Protein AF-A0A1X7TPP7-F1 (afdb_monomer_lite)

Foldseek 3Di:
DPDWDAPVLWAFPDDDDPPADQAAPQPNTGAAQWWAKPPPGDIHHPVRVVVCVVVQFADPPPRHSDIDIHGPPPSVVSQQFTKTFASCVVVPGRDIGGPVCNCQQLVQVDLDGHQQQRWDAAPPPVQRDIDRSVCNVVCQCPPPQFRWDAAPFPRDIGGNVCRDDNHPQVPNPQRDFAAQLLVVLPDGDTDGNVCNVVVCPDCVSVVSVVVVVVVVVVLVVVVVVVVVVVVVVVVVVPPPPDDDDDDDDDDDDDDEYDDFFWFKDPPGDTDGPVVVVVCVVVQFADPPPRHNDIDIDHPPPVVVVQQFDWDFAPCVVVPGGDIGGNVCNCQQLVPADLDGNQQQRWYAAPDPVQRDTDRSVCNVVCQPPPGQFRWDAQPQPRDIGGNVCNVPPVLVVPQRRFDAQPLRDPDRGARNVCNVVCLVVPQQNQQDAPCVLLVDPGRDRNVCNVVVCPDPVSVVSVSVNVVVVVVVSVVVVVVVVVVVVVVVVVVCVQVVQAPPDPAAEDDDDEDEPDPWHWYAPDRLGWTKTKYWYCDDPVPPAFIKIKMKTDDDPRVVVVHFRDQDWDDDPNDTHGDDDGDPDDFDFDDDPPPPDLVPPPPDDDDDDDPDDDPDDDDDDDGMTIDMDGD

Sequence (627 aa):
MAQQFSKEELSFVEDLPQHVEIECPVCLNILTDPHLVSCCGHNFCGSCIERVKASNGSCPMCKEKEYQAIPDKKCSRIINGLEVYCSNKEKGCEWKGELKNMSTHLNKEKREGECQYEEVKCRYEKCQKGKQRRYLKYHEYRECPHHLVLCQYCSSKGTFLSITKDHHLNNECPLEPIDCVFSWAGCNDKPLRKDVHVHTADTKHMTLLAVAYGRLKKENEQMKEEMTKEVDKLTKEISELKSRPYHEYPLLPVDVDEEDPHLVSCCGHNFCGSCIERVKASNGSCPMCKEKEYQAIPDKKCSRIINGLEVYCSNKEKGCEWKGDLKNMSTHLNKEKREGECQYEEVKCRYEKCQKGKQRRYLKYHEYRECPHRLVLCPYCSSKGTFLSITKDHYEECRQYPVTCPNKCVSTYIPRCSLTAHINECPLEPVDCVLSWAGCNDKPLRKDVHVHTADTKHMTLLAVACGQLKKENEQMKEEVKKLKKEDACFNYRVHSVLADDSYPLLPVDVTEGRPAVHFYTSACGQHMSATLMGGNPLYDMDEVLLLAFHEGKFDKFKPKLPKIFAKYGDKDTLLLLDTEATYEQLPTDISNAVALLSRIHPQTKWLPRLLQPCYTGKTSSYAYRTL

Radius of gyration: 55.2 Å; chains: 1; bounding box: 142×92×138 Å

InterPro domains:
  IPR001293 Zinc finger, TRAF-type [PF02176] (139-196)
  IPR001293 Zinc finger, TRAF-type [PF02176] (394-449)
  IPR001293 Zinc finger, TRAF-type [PS50145] (104-157)
  IPR001293 Zinc finger, TRAF-type [PS50145] (331-384)
  IPR001293 Zinc finger, TRAF-type [PS50145] (394-440)
  IPR001841 Zinc finger, RING-type [PF13923] (23-62)
  IPR001841 Zinc finger, RING-type [PS50089] (24-63)
  IPR001841 Zinc finger, RING-type [PS50089] (267-290)
  IPR001841 Zinc finger, RING-type [SM00184] (24-62)
  IPR001841 Zinc finger, RING-type [SM00184] (263-289)
  IPR013083 Zinc finger, RING/FYVE/PHD-type [G3DSA:3.30.40.10] (1-127)
  IPR013083 Zinc finger, RING/FYVE/PHD-type [G3DSA:3.30.40.10] (141-207)
  IPR013083 Zinc finger, RING/FYVE/PHD-type [G3DSA:3.30.40.10] (255-341)
  IPR013083 Zinc finger, RING/FYVE/PHD-type [G3DSA:3.30.40.10] (342-393)
  IPR013083 Zinc finger, RING/FYVE/PHD-type [G3DSA:3.30.40.10] (394-461)
  IPR017907 Zinc finger, RING-type, conserved site [PS00518] (40-49)
  IPR017907 Zinc finger, RING-type, conserved site [PS00518] (267-276)
  IPR027370 Zinc finger, RING-type, eukaryotic [PF13445] (260-287)

Structure (mmCIF, N/CA/C/O backbone):
data_AF-A0A1X7TPP7-F1
#
_entry.id   AF-A0A1X7TPP7-F1
#
loop_
_atom_site.group_PDB
_atom_site.id
_atom_site.type_symbol
_atom_site.label_atom_id
_atom_site.label_alt_id
_atom_site.label_comp_id
_atom_site.label_asym_id
_atom_site.label_entity_id
_atom_site.label_seq_id
_atom_site.pdbx_PDB_ins_code
_atom_site.Cartn_x
_atom_site.Cartn_y
_atom_site.Cartn_z
_atom_site.occupancy
_atom_site.B_iso_or_equiv
_atom_site.auth_seq_id
_atom_site.auth_comp_id
_atom_site.auth_asym_id
_atom_site.auth_atom_id
_atom_site.pdbx_PDB_model_num
ATOM 1 N N . MET A 1 1 ? -38.980 26.552 8.983 1.00 38.72 1 MET A N 1
ATOM 2 C CA . MET A 1 1 ? -39.229 27.094 10.351 1.00 38.72 1 MET A CA 1
ATOM 3 C C . MET A 1 1 ? -38.801 28.558 10.367 1.00 38.72 1 MET A C 1
ATOM 5 O O . MET A 1 1 ? -38.092 28.945 9.448 1.00 38.72 1 MET A O 1
ATOM 9 N N . ALA A 1 2 ? -39.207 29.379 11.342 1.00 53.19 2 ALA A N 1
ATOM 10 C CA . ALA A 1 2 ? -38.626 30.722 11.467 1.00 53.19 2 ALA A CA 1
ATOM 11 C C . ALA A 1 2 ? -37.121 30.594 11.769 1.00 53.19 2 ALA A C 1
ATOM 13 O O . ALA A 1 2 ? -36.743 29.830 12.658 1.00 53.19 2 ALA A O 1
ATOM 14 N N . GLN A 1 3 ? -36.275 31.282 11.000 1.00 64.19 3 GLN A N 1
ATOM 15 C CA . GLN A 1 3 ? -34.827 31.245 11.200 1.00 64.19 3 GLN A CA 1
ATOM 16 C C . GLN A 1 3 ? -34.490 32.036 12.468 1.00 64.19 3 GLN A C 1
ATOM 18 O O . GLN A 1 3 ? -34.676 33.249 12.504 1.00 64.19 3 GLN A O 1
ATOM 23 N N . GLN A 1 4 ? -34.014 31.338 13.498 1.00 73.25 4 GLN A N 1
ATOM 24 C CA . GLN A 1 4 ? -33.413 31.982 14.662 1.00 73.25 4 GLN A CA 1
ATOM 25 C C . GLN A 1 4 ? -31.993 32.438 14.314 1.00 73.25 4 GLN A C 1
ATOM 27 O O . GLN A 1 4 ? -31.320 31.804 13.500 1.00 73.25 4 GLN A O 1
ATOM 32 N N . PHE A 1 5 ? -31.572 33.528 14.946 1.00 81.44 5 PHE A N 1
ATOM 33 C CA . PHE A 1 5 ? -30.224 34.079 14.883 1.00 81.44 5 PHE A CA 1
ATOM 34 C C . PHE A 1 5 ? -29.751 34.313 16.318 1.00 81.44 5 PHE A C 1
ATOM 36 O O . PHE A 1 5 ? -30.560 34.731 17.160 1.00 81.44 5 PHE A O 1
ATOM 43 N N . SER A 1 6 ? -28.471 34.087 16.597 1.00 82.56 6 SER A N 1
ATOM 44 C CA . SER A 1 6 ? -27.850 34.651 17.798 1.00 82.56 6 SER A CA 1
ATOM 45 C C . SER A 1 6 ? -27.642 36.163 17.619 1.00 82.56 6 SER A C 1
ATOM 47 O O . SER A 1 6 ? -27.804 36.711 16.523 1.00 82.56 6 SER A O 1
ATOM 49 N N . LYS A 1 7 ? -27.307 36.873 18.698 1.00 79.62 7 LYS A N 1
ATOM 50 C CA . LYS A 1 7 ? -27.003 38.311 18.630 1.00 79.62 7 LYS A CA 1
ATOM 51 C C . LYS A 1 7 ? -25.656 38.576 17.954 1.00 79.62 7 LYS A C 1
ATOM 53 O O . LYS A 1 7 ? -25.505 39.566 17.249 1.00 79.62 7 LYS A O 1
ATOM 58 N N . GLU A 1 8 ? -24.711 37.664 18.139 1.00 78.69 8 GLU A N 1
ATOM 59 C CA . GLU A 1 8 ? -23.357 37.678 17.580 1.00 78.69 8 GLU A CA 1
ATOM 60 C C . GLU A 1 8 ? -23.359 37.400 16.066 1.00 78.69 8 GLU A C 1
ATOM 62 O O . GLU A 1 8 ? -22.492 37.890 15.348 1.00 78.69 8 GLU A O 1
ATOM 67 N N . GLU A 1 9 ? -24.354 36.659 15.560 1.00 79.31 9 GLU A N 1
ATOM 68 C CA . GLU A 1 9 ? -24.566 36.433 14.121 1.00 79.31 9 GLU A CA 1
ATOM 69 C C . GLU A 1 9 ? -25.106 37.670 13.369 1.00 79.31 9 GLU A C 1
ATOM 71 O O . GLU A 1 9 ? -25.163 37.662 12.134 1.00 79.31 9 GLU A O 1
ATOM 76 N N . LEU A 1 10 ? -25.522 38.727 14.081 1.00 84.12 10 LEU A N 1
ATOM 77 C CA . LEU A 1 10 ? -26.160 39.916 13.510 1.00 84.12 10 LEU A CA 1
ATOM 78 C C . LEU A 1 10 ? -25.292 41.171 13.668 1.00 84.12 10 LEU A C 1
ATOM 80 O O . LEU A 1 10 ? -25.113 41.712 14.755 1.00 84.12 10 LEU A O 1
ATOM 84 N N . SER A 1 11 ? -24.838 41.719 12.539 1.00 87.62 11 SER A N 1
ATOM 85 C CA . SER A 1 11 ? -24.305 43.083 12.487 1.00 87.62 11 SER A CA 1
ATOM 86 C C . SER A 1 11 ? -25.477 44.057 12.352 1.00 87.62 11 SER A C 1
ATOM 88 O O . SER A 1 11 ? -26.053 44.184 11.272 1.00 87.62 11 SER A O 1
ATOM 90 N N . PHE A 1 12 ? -25.841 44.737 13.438 1.00 88.81 12 PHE A N 1
ATOM 91 C CA . PHE A 1 12 ? -26.837 45.815 13.425 1.00 88.81 12 PHE A CA 1
ATOM 92 C C . PHE A 1 12 ? -26.315 47.052 12.670 1.00 88.81 12 PHE A C 1
ATOM 94 O O . PHE A 1 12 ? -25.103 47.228 12.511 1.00 88.81 12 PHE A O 1
ATOM 101 N N . VAL A 1 13 ? -27.231 47.874 12.150 1.00 88.75 13 VAL A N 1
ATOM 102 C CA . VAL A 1 13 ? -26.908 49.128 11.437 1.00 88.75 13 VAL A CA 1
ATOM 103 C C . VAL A 1 13 ? -26.810 50.320 12.393 1.00 88.75 13 VAL A C 1
ATOM 105 O O . VAL A 1 13 ? -25.987 51.205 12.176 1.00 88.75 13 VAL A O 1
ATOM 108 N N . GLU A 1 14 ? -27.606 50.308 13.461 1.00 84.38 14 GLU A N 1
ATOM 109 C CA . GLU A 1 14 ? -27.627 51.307 14.534 1.00 84.38 14 GLU A CA 1
ATOM 110 C C . GLU A 1 14 ? -27.453 50.613 15.896 1.00 84.38 14 GLU A C 1
ATOM 112 O O . GLU A 1 14 ? -27.690 49.406 16.020 1.00 84.38 14 GLU A O 1
ATOM 117 N N . ASP A 1 15 ? -27.048 51.366 16.923 1.00 79.94 15 ASP A N 1
ATOM 118 C CA . ASP A 1 15 ? -26.917 50.844 18.286 1.00 79.94 15 ASP A CA 1
ATOM 119 C C . ASP A 1 15 ? -28.273 50.412 18.868 1.00 79.94 15 ASP A C 1
ATOM 121 O O . ASP A 1 15 ? -29.301 51.072 18.702 1.00 79.94 15 ASP A O 1
ATOM 125 N N . LEU A 1 16 ? -28.273 49.295 19.599 1.00 80.44 16 LEU A N 1
ATOM 126 C CA . LEU A 1 16 ? -29.490 48.746 20.194 1.00 80.44 16 LEU A CA 1
ATOM 127 C C . LEU A 1 16 ? -30.052 49.668 21.297 1.00 80.44 16 LEU A C 1
ATOM 129 O O . LEU A 1 16 ? -29.291 50.125 22.157 1.00 80.44 16 LEU A O 1
ATOM 133 N N . PRO A 1 17 ? -31.382 49.894 21.357 1.00 75.19 17 PRO A N 1
ATOM 134 C CA . PRO A 1 17 ? -31.992 50.692 22.417 1.00 75.19 17 PRO A CA 1
ATOM 135 C C . PRO A 1 17 ? -31.681 50.132 23.813 1.00 75.19 17 PRO A C 1
ATOM 137 O O . PRO A 1 17 ? -32.052 49.003 24.131 1.00 75.19 17 PRO A O 1
ATOM 140 N N . GLN A 1 18 ? -31.073 50.954 24.676 1.00 67.88 18 GLN A N 1
ATOM 141 C CA . GLN A 1 18 ? -30.514 50.574 25.991 1.00 67.88 18 GLN A CA 1
ATOM 142 C C . GLN A 1 18 ? -31.516 49.982 27.009 1.00 67.88 18 GLN A C 1
ATOM 144 O O . GLN A 1 18 ? -31.134 49.636 28.127 1.00 67.88 18 GLN A O 1
ATOM 149 N N . HIS A 1 19 ? -32.803 49.901 26.665 1.00 69.00 19 HIS A N 1
ATOM 150 C CA . HIS A 1 19 ? -33.898 49.456 27.533 1.00 69.00 19 HIS A CA 1
ATOM 151 C C . HIS A 1 19 ? -34.795 48.394 26.864 1.00 69.00 19 HIS A C 1
ATOM 153 O O . HIS A 1 19 ? -35.951 48.231 27.256 1.00 69.00 19 HIS A O 1
ATOM 159 N N . VAL A 1 20 ? -34.305 47.702 25.827 1.00 74.50 20 VAL A N 1
ATOM 160 C CA . VAL A 1 20 ? -35.042 46.625 25.143 1.00 74.50 20 VAL A CA 1
ATOM 161 C C . VAL A 1 20 ? -34.240 45.326 25.192 1.00 74.50 20 VAL A C 1
ATOM 163 O O . VAL A 1 20 ? -33.251 45.160 24.483 1.00 74.50 20 VAL A O 1
ATOM 166 N N . GLU A 1 21 ? -34.710 44.375 25.996 1.00 82.00 21 GLU A N 1
ATOM 167 C CA . GLU A 1 21 ? -34.243 42.988 25.952 1.00 82.00 21 GLU A CA 1
ATOM 168 C C . GLU A 1 21 ? -34.712 42.339 24.639 1.00 82.00 21 GLU A C 1
ATOM 170 O O . GLU A 1 21 ? -35.914 42.198 24.401 1.00 82.00 21 GLU A O 1
ATOM 175 N N . ILE A 1 22 ? -33.762 41.977 23.768 1.00 88.75 22 ILE A N 1
ATOM 176 C CA . ILE A 1 22 ? -34.034 41.319 22.475 1.00 88.75 22 ILE A CA 1
ATOM 177 C C . ILE A 1 22 ? -33.665 39.830 22.450 1.00 88.75 22 ILE A C 1
ATOM 179 O O . ILE A 1 22 ? -33.988 39.140 21.488 1.00 88.75 22 ILE A O 1
ATOM 183 N N . GLU A 1 23 ? -32.994 39.334 23.488 1.00 90.75 23 GLU A N 1
ATOM 184 C CA . GLU A 1 23 ? -32.530 37.950 23.632 1.00 90.75 23 GLU A CA 1
ATOM 185 C C . GLU A 1 23 ? -33.532 37.122 24.447 1.00 90.75 23 GLU A C 1
ATOM 187 O O . GLU A 1 23 ? -34.180 37.629 25.360 1.00 90.75 23 GLU A O 1
ATOM 192 N N . CYS A 1 24 ? -33.661 35.831 24.142 1.00 93.06 24 CYS A N 1
ATOM 193 C CA . CYS A 1 24 ? -34.503 34.913 24.906 1.00 93.06 24 CYS A C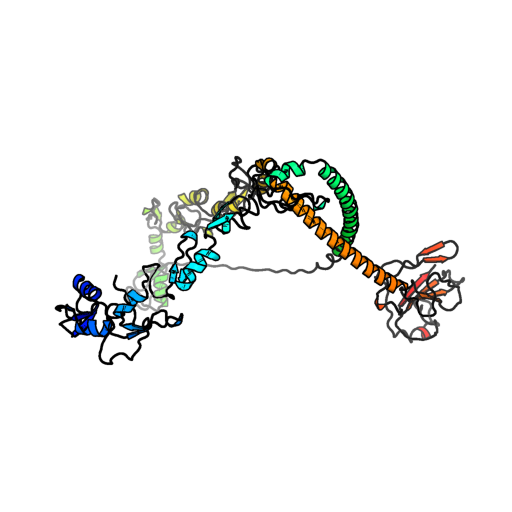A 1
ATOM 194 C C . CYS A 1 24 ? -33.700 34.221 26.024 1.00 93.06 24 CYS A C 1
ATOM 196 O O . CYS A 1 24 ? -32.835 33.404 25.695 1.00 93.06 24 CYS A O 1
ATOM 198 N N . PRO A 1 25 ? -34.038 34.381 27.321 1.00 91.75 25 PRO A N 1
ATOM 199 C CA . PRO A 1 25 ? -33.304 33.736 28.421 1.00 91.75 25 PRO A CA 1
ATOM 200 C C . PRO A 1 25 ? -33.307 32.192 28.420 1.00 91.75 25 PRO A C 1
ATOM 202 O O . PRO A 1 25 ? -32.631 31.579 29.238 1.00 91.75 25 PRO A O 1
ATOM 205 N N . VAL A 1 26 ? -34.080 31.546 27.534 1.00 91.88 26 VAL A N 1
ATOM 206 C CA . VAL A 1 26 ? -34.185 30.075 27.423 1.00 91.88 26 VAL A CA 1
ATOM 207 C C . VAL A 1 26 ? -33.374 29.495 26.260 1.00 91.88 26 VAL A C 1
ATOM 209 O O . VAL A 1 26 ? -32.922 28.357 26.353 1.00 91.88 26 VAL A O 1
ATOM 212 N N . CYS A 1 27 ? -33.192 30.234 25.160 1.00 92.44 27 CYS A N 1
ATOM 213 C CA . CYS A 1 27 ? -32.453 29.743 23.986 1.00 92.44 27 CYS A CA 1
ATOM 214 C C . CYS A 1 27 ? -31.295 30.645 23.540 1.00 92.44 27 CYS A C 1
ATOM 216 O O . CYS A 1 27 ? -30.639 30.305 22.564 1.00 92.44 27 CYS A O 1
ATOM 218 N N . LEU A 1 28 ? -31.074 31.781 24.212 1.00 90.12 28 LEU A N 1
ATOM 219 C CA . LEU A 1 28 ? -30.015 32.782 23.984 1.00 90.12 28 LEU A CA 1
ATOM 220 C C . LEU A 1 28 ? -29.980 33.427 22.578 1.00 90.12 28 LEU A C 1
ATOM 222 O O . LEU A 1 28 ? -29.209 34.343 22.324 1.00 90.12 28 LEU A O 1
ATOM 226 N N . ASN A 1 29 ? -30.879 33.010 21.689 1.00 90.75 29 ASN A N 1
ATOM 227 C CA . ASN A 1 29 ? -31.137 33.625 20.390 1.00 90.75 29 ASN A CA 1
ATOM 228 C C . ASN A 1 29 ? -32.053 34.852 20.510 1.00 90.75 29 ASN A C 1
ATOM 230 O O . ASN A 1 29 ? -32.776 35.017 21.501 1.00 90.75 29 ASN A O 1
ATOM 234 N N . ILE A 1 30 ? -32.092 35.663 19.450 1.00 90.50 30 ILE A N 1
ATOM 235 C CA . ILE A 1 30 ? -33.033 36.780 19.317 1.00 90.50 30 ILE A CA 1
ATOM 236 C C . ILE A 1 30 ? -34.487 36.283 19.398 1.00 90.50 30 ILE A C 1
ATOM 238 O O . ILE A 1 30 ? -34.866 35.280 18.778 1.00 90.50 30 ILE A O 1
ATOM 242 N N . LEU A 1 31 ? -35.305 37.002 20.172 1.00 91.69 31 LEU A N 1
ATOM 243 C CA . LEU A 1 31 ? -36.693 36.667 20.482 1.00 91.69 31 LEU A CA 1
ATOM 244 C C . LEU A 1 31 ? -37.539 36.496 19.213 1.00 91.69 31 LEU A C 1
ATOM 246 O O . LEU A 1 31 ? -37.960 37.453 18.564 1.00 91.69 31 LEU A O 1
ATOM 250 N N . THR A 1 32 ? -37.830 35.240 18.894 1.00 90.12 32 THR A N 1
ATOM 251 C CA . THR A 1 32 ? -38.694 34.842 17.784 1.00 90.12 32 THR A CA 1
ATOM 252 C C . THR A 1 32 ? -40.105 34.611 18.313 1.00 90.12 32 THR A C 1
ATOM 254 O O . THR A 1 32 ? -40.318 33.703 19.116 1.00 90.12 32 THR A O 1
ATOM 257 N N . ASP A 1 33 ? -41.051 35.436 17.860 1.00 90.94 33 ASP A N 1
ATOM 258 C CA . ASP A 1 33 ? -42.420 35.524 18.391 1.00 90.94 33 ASP A CA 1
ATOM 259 C C . ASP A 1 33 ? -42.455 35.747 19.925 1.00 90.94 33 ASP A C 1
ATOM 261 O O . ASP A 1 33 ? -42.812 34.840 20.687 1.00 90.94 33 ASP A O 1
ATOM 265 N N . PRO A 1 34 ? -42.002 36.925 20.406 1.00 93.50 34 PRO A N 1
ATOM 266 C CA . PRO A 1 34 ? -41.876 37.213 21.833 1.00 93.50 34 PRO A CA 1
ATOM 267 C C . PRO A 1 34 ? -43.206 37.120 22.583 1.00 93.50 34 PRO A C 1
ATOM 269 O O . PRO A 1 34 ? -44.240 37.614 22.135 1.00 93.50 34 PRO A O 1
ATOM 272 N N . HIS A 1 35 ? -43.149 36.507 23.758 1.00 95.12 35 HIS A N 1
ATOM 273 C CA . HIS A 1 35 ? -44.244 36.321 24.694 1.00 95.12 35 HIS A CA 1
ATOM 274 C C . HIS A 1 35 ? -43.841 36.835 26.078 1.00 95.12 35 HIS A C 1
ATOM 276 O O . HIS A 1 35 ? -42.895 36.327 26.688 1.00 95.12 35 HIS A O 1
ATOM 282 N N . LEU A 1 36 ? -44.610 37.796 26.585 1.00 94.31 36 LEU A N 1
ATOM 283 C CA . LEU A 1 36 ? -44.452 38.415 27.896 1.00 94.31 36 LEU A CA 1
ATOM 284 C C . LEU A 1 36 ? -45.090 37.532 28.976 1.00 94.31 36 LEU A C 1
ATOM 286 O O . LEU A 1 36 ? -46.250 37.129 28.831 1.00 94.31 36 LEU A O 1
ATOM 290 N N . VAL A 1 37 ? -44.381 37.251 30.074 1.00 94.19 37 VAL A N 1
ATOM 291 C CA . VAL A 1 37 ? -44.958 36.506 31.213 1.00 94.19 37 VAL A CA 1
ATOM 292 C C . VAL A 1 37 ? -45.577 37.424 32.267 1.00 94.19 37 VAL A C 1
ATOM 294 O O . VAL A 1 37 ? -44.959 38.391 32.715 1.00 94.19 37 VAL A O 1
ATOM 297 N N . SER A 1 38 ? -46.791 37.097 32.718 1.00 93.25 38 SER A N 1
ATOM 298 C CA . SER A 1 38 ? -47.572 37.959 33.624 1.00 93.25 38 SER A CA 1
ATOM 299 C C . SER A 1 38 ? -46.989 38.102 35.035 1.00 93.25 38 SER A C 1
ATOM 301 O O . SER A 1 38 ? -47.340 39.037 35.742 1.00 93.25 38 SER A O 1
ATOM 303 N N . CYS A 1 39 ? -46.126 37.175 35.460 1.00 93.19 39 CYS A N 1
ATOM 304 C CA . CYS A 1 39 ? -45.572 37.120 36.814 1.00 93.19 39 CYS A CA 1
ATOM 305 C C . CYS A 1 39 ? -44.361 38.041 37.039 1.00 93.19 39 CYS A C 1
ATOM 307 O O . CYS A 1 39 ? -44.093 38.425 38.172 1.00 93.19 39 CYS A O 1
ATOM 309 N N . CYS A 1 40 ? -43.593 38.360 35.990 1.00 91.88 40 CYS A N 1
ATOM 310 C CA . CYS A 1 40 ? -42.367 39.160 36.119 1.00 91.88 40 CYS A CA 1
ATOM 311 C C . CYS A 1 40 ? -42.027 40.032 34.900 1.00 91.88 40 CYS A C 1
ATOM 313 O O . CYS A 1 40 ? -40.947 40.611 34.871 1.00 91.88 40 CYS A O 1
ATOM 315 N N . GLY A 1 41 ? -42.892 40.121 33.883 1.00 89.44 41 GLY A N 1
ATOM 316 C CA . GLY A 1 41 ? -42.723 41.065 32.770 1.00 89.44 41 GLY A CA 1
ATOM 317 C C . GLY A 1 41 ? -41.521 40.817 31.849 1.00 89.44 41 GLY A C 1
ATOM 318 O O . GLY A 1 41 ? -41.138 41.721 31.118 1.00 89.44 41 GLY A O 1
ATOM 319 N N . HIS A 1 42 ? -40.929 39.621 31.871 1.00 93.12 42 HIS A N 1
ATOM 320 C CA . HIS A 1 42 ? -39.843 39.243 30.958 1.00 93.12 42 HIS A CA 1
ATOM 321 C C . HIS A 1 42 ? -40.402 38.615 29.671 1.00 93.12 42 HIS A C 1
ATOM 323 O O . HIS A 1 42 ? -41.488 38.022 29.685 1.00 93.12 42 HIS A O 1
ATOM 329 N N . ASN A 1 43 ? -39.658 38.725 28.568 1.00 94.06 43 ASN A N 1
ATOM 330 C CA . ASN A 1 43 ? -40.031 38.175 27.263 1.00 94.06 43 ASN A CA 1
ATOM 331 C C . ASN A 1 43 ? -39.269 36.875 26.932 1.00 94.06 43 ASN A C 1
ATOM 333 O O . ASN A 1 43 ? -38.104 36.703 27.280 1.00 94.06 43 ASN A O 1
ATOM 337 N N . PHE A 1 44 ? -39.930 35.968 26.211 1.00 94.94 44 PHE A N 1
ATOM 338 C CA . PHE A 1 44 ? -39.363 34.705 25.716 1.00 94.94 44 PHE A CA 1
ATOM 339 C C . PHE A 1 44 ? -39.875 34.396 24.306 1.00 94.94 44 PHE A C 1
ATOM 341 O O . PHE A 1 44 ? -40.977 34.806 23.962 1.00 94.94 44 PHE A O 1
ATOM 348 N N . CYS A 1 45 ? -39.155 33.606 23.505 1.00 95.06 45 CYS A N 1
ATOM 349 C CA . CYS A 1 45 ? -39.723 33.040 22.274 1.00 95.06 45 CYS A CA 1
ATOM 350 C C . CYS A 1 45 ? -40.958 32.182 22.609 1.00 95.06 45 CYS A C 1
ATOM 352 O O . CYS A 1 45 ? -40.880 31.366 23.536 1.00 95.06 45 CYS A O 1
ATOM 354 N N . GLY A 1 46 ? -42.044 32.281 21.832 1.00 93.06 46 GLY A N 1
ATOM 355 C CA . GLY A 1 46 ? -43.269 31.488 22.037 1.00 93.06 46 GLY A CA 1
ATOM 356 C C . GLY A 1 46 ? -42.978 29.992 22.209 1.00 93.06 46 GLY A C 1
ATOM 357 O O . GLY A 1 46 ? -43.185 29.430 23.283 1.00 93.06 46 GLY A O 1
ATOM 358 N N . SER A 1 47 ? -42.293 29.392 21.232 1.00 94.00 47 SER A N 1
ATOM 359 C CA . SER A 1 47 ? -41.886 27.972 21.228 1.00 94.00 47 SER A CA 1
ATOM 360 C C . SER A 1 47 ? -40.850 27.562 22.297 1.00 94.00 47 SER A C 1
ATOM 362 O O . SER A 1 47 ? -40.471 26.384 22.395 1.00 94.00 47 SER A O 1
ATOM 364 N N . CYS A 1 48 ? -40.362 28.518 23.095 1.00 94.88 48 CYS A N 1
ATOM 365 C CA . CYS A 1 48 ? -39.584 28.265 24.307 1.00 94.88 48 CYS A CA 1
ATOM 366 C C . CYS A 1 48 ? -40.484 28.288 25.547 1.00 94.88 48 CYS A C 1
ATOM 368 O O . CYS A 1 48 ? -40.463 27.330 26.319 1.00 94.88 48 CYS A O 1
ATOM 370 N N . ILE A 1 49 ? -41.312 29.322 25.731 1.00 93.88 49 ILE A N 1
ATOM 371 C CA . ILE A 1 49 ? -42.160 29.435 26.929 1.00 93.88 49 ILE A CA 1
ATOM 372 C C . ILE A 1 49 ? -43.349 28.463 26.913 1.00 93.88 49 ILE A C 1
ATOM 374 O O . ILE A 1 49 ? -43.704 27.928 27.963 1.00 93.88 49 ILE A O 1
ATOM 378 N N . GLU A 1 50 ? -43.896 28.143 25.737 1.00 93.00 50 GLU A N 1
ATOM 379 C CA . GLU A 1 50 ? -44.857 27.046 25.542 1.00 93.00 50 GLU A CA 1
ATOM 380 C C . GLU A 1 50 ? -44.268 25.701 25.980 1.00 93.00 50 GLU A C 1
ATOM 382 O O . GLU A 1 50 ? -44.940 24.915 26.641 1.00 93.00 50 GLU A O 1
ATOM 387 N N . ARG A 1 51 ? -42.990 25.453 25.667 1.00 93.88 51 ARG A N 1
ATOM 388 C CA . ARG A 1 51 ? -42.284 24.214 26.025 1.00 93.88 51 ARG A CA 1
ATOM 389 C C . ARG A 1 51 ? -42.067 24.100 27.531 1.00 93.88 51 ARG A C 1
ATOM 391 O O . ARG A 1 51 ? -42.302 23.035 28.093 1.00 93.88 51 ARG A O 1
ATOM 398 N N . VAL A 1 52 ? -41.680 25.200 28.184 1.00 92.69 52 VAL A N 1
ATOM 399 C CA . VAL A 1 52 ? -41.585 25.264 29.653 1.00 92.69 52 VAL A CA 1
ATOM 400 C C . VAL A 1 52 ? -42.955 24.964 30.272 1.00 92.69 52 VAL A C 1
ATOM 402 O O . VAL A 1 52 ? -43.056 24.062 31.103 1.00 92.69 52 VAL A O 1
ATOM 405 N N . LYS A 1 53 ? -44.028 25.606 29.789 1.00 89.19 53 LYS A N 1
ATOM 406 C CA . LYS A 1 53 ? -45.399 25.345 30.258 1.00 89.19 53 LYS A CA 1
ATOM 407 C C . LYS A 1 53 ? -45.861 23.904 30.041 1.00 89.19 53 LYS A C 1
ATOM 409 O O . LYS A 1 53 ? -46.417 23.315 30.960 1.00 89.19 53 LYS A O 1
ATOM 414 N N . ALA A 1 54 ? -45.589 23.317 28.876 1.00 91.31 54 ALA A N 1
ATOM 415 C CA . ALA A 1 54 ? -45.925 21.925 28.567 1.00 91.31 54 ALA A CA 1
ATOM 416 C C . ALA A 1 54 ? -45.179 20.907 29.453 1.00 91.31 54 ALA A C 1
ATOM 418 O O . ALA A 1 54 ? -45.633 19.776 29.602 1.00 91.31 54 ALA A O 1
ATOM 419 N N . SER A 1 55 ? -44.058 21.308 30.063 1.00 91.06 55 SER A N 1
ATOM 420 C CA . SER A 1 55 ? -43.326 20.523 31.070 1.00 91.06 55 SER A CA 1
ATOM 421 C C . SER A 1 55 ? -43.759 20.796 32.523 1.00 91.06 55 SER A C 1
ATOM 423 O O . SER A 1 55 ? -43.070 20.380 33.451 1.00 91.06 55 SER A O 1
ATOM 425 N N . ASN A 1 56 ? -44.872 21.514 32.736 1.00 87.38 56 ASN A N 1
ATOM 426 C CA . ASN A 1 56 ? -45.312 22.059 34.031 1.00 87.38 56 ASN A CA 1
ATOM 427 C C . ASN A 1 56 ? -44.230 22.908 34.743 1.00 87.38 56 ASN A C 1
ATOM 429 O O . ASN A 1 56 ? -44.203 23.007 35.971 1.00 87.38 56 ASN A O 1
ATOM 433 N N . GLY A 1 57 ? -43.322 23.515 33.974 1.00 88.06 57 GLY A N 1
ATOM 434 C CA . GLY A 1 57 ? -42.231 24.333 34.492 1.00 88.06 57 GLY A CA 1
ATOM 435 C C . GLY A 1 57 ? -42.702 25.703 34.978 1.00 88.06 57 GLY A C 1
ATOM 436 O O . GLY A 1 57 ? -43.505 26.366 34.326 1.00 88.06 57 GLY A O 1
ATOM 437 N N . SER A 1 58 ? -42.156 26.143 36.111 1.00 93.06 58 SER A N 1
ATOM 438 C CA . SER A 1 58 ? -42.269 27.522 36.596 1.00 93.06 58 SER A CA 1
ATOM 439 C C . SER A 1 58 ? -41.568 28.516 35.661 1.00 93.06 58 SER A C 1
ATOM 441 O O . SER A 1 58 ? -40.645 28.143 34.935 1.00 93.06 58 SER A O 1
ATOM 443 N N . CYS A 1 59 ? -41.929 29.798 35.747 1.00 93.44 59 CYS A N 1
ATOM 444 C CA . CYS A 1 59 ? -41.292 30.882 35.002 1.00 93.44 59 CYS A CA 1
ATOM 445 C C . CYS A 1 59 ? -39.752 30.846 35.146 1.00 93.44 59 CYS A C 1
ATOM 447 O O . CYS A 1 59 ? -39.262 30.900 36.278 1.00 93.44 59 CYS A O 1
ATOM 449 N N . PRO A 1 60 ? -38.973 30.815 34.044 1.00 93.25 60 PRO A N 1
ATOM 450 C CA . PRO A 1 60 ? -37.514 30.690 34.110 1.00 93.25 60 PRO A CA 1
ATOM 451 C C . PRO A 1 60 ? -36.794 31.787 34.908 1.00 93.25 60 PRO A C 1
ATOM 453 O O . PRO A 1 60 ? -35.762 31.504 35.509 1.00 93.25 60 PRO A O 1
ATOM 456 N N . MET A 1 61 ? -37.332 33.015 34.944 1.00 92.81 61 MET A N 1
ATOM 457 C CA . MET A 1 61 ? -36.676 34.159 35.597 1.00 92.81 61 MET A CA 1
ATOM 458 C C . MET A 1 61 ? -37.014 34.268 37.091 1.00 92.81 61 MET A C 1
ATOM 460 O O . MET A 1 61 ? -36.110 34.340 37.919 1.00 92.81 61 MET A O 1
ATOM 464 N N . CYS A 1 62 ? -38.301 34.249 37.465 1.00 92.81 62 CYS A N 1
ATOM 465 C CA . CYS A 1 62 ? -38.731 34.444 38.860 1.00 92.81 62 CYS A CA 1
ATOM 466 C C . CYS A 1 62 ? -39.130 33.159 39.609 1.00 92.81 62 CYS A C 1
ATOM 468 O O . CYS A 1 62 ? -39.376 33.220 40.810 1.00 92.81 62 CYS A O 1
ATOM 470 N N . LYS A 1 63 ? -39.195 32.003 38.930 1.00 90.88 63 LYS A N 1
ATOM 471 C CA . LYS A 1 63 ? -39.634 30.699 39.477 1.00 90.88 63 LYS A CA 1
ATOM 472 C C . LYS A 1 63 ? -41.086 30.646 39.980 1.00 90.88 63 LYS A C 1
ATOM 474 O O . LYS A 1 63 ? -41.469 29.673 40.626 1.00 90.88 63 LYS A O 1
ATOM 479 N N . GLU A 1 64 ? -41.911 31.629 39.620 1.00 92.88 64 GLU A N 1
ATOM 480 C CA . GLU A 1 64 ? -43.358 31.581 39.848 1.00 92.88 64 GLU A CA 1
ATOM 481 C C . GLU A 1 64 ? -43.998 30.423 39.061 1.00 92.88 64 GLU A C 1
ATOM 483 O O . GLU A 1 64 ? -43.669 30.194 37.894 1.00 92.88 64 GLU A O 1
ATOM 488 N N . LYS A 1 65 ? -44.904 29.679 39.696 1.00 88.56 65 LYS A N 1
ATOM 489 C CA . LYS A 1 65 ? -45.626 28.547 39.102 1.00 88.56 65 LYS A CA 1
ATOM 490 C C . LYS A 1 65 ? -46.836 29.006 38.295 1.00 88.56 65 LYS A C 1
ATOM 492 O O . LYS A 1 65 ? -47.098 28.445 37.234 1.00 88.56 65 LYS A O 1
ATOM 497 N N . GLU A 1 66 ? -47.551 30.027 38.764 1.00 89.38 66 GLU A N 1
ATOM 498 C CA . GLU A 1 66 ? -48.775 30.508 38.118 1.00 89.38 66 GLU A CA 1
ATOM 499 C C . GLU A 1 66 ? -48.510 31.763 37.279 1.00 89.38 66 GLU A C 1
ATOM 501 O O . GLU A 1 66 ? -48.403 32.881 37.781 1.00 89.38 66 GLU A O 1
ATOM 506 N N . TYR A 1 67 ? -48.394 31.582 35.961 1.00 92.25 67 TYR A N 1
ATOM 507 C CA . TYR A 1 67 ? -48.144 32.687 35.036 1.00 92.25 67 TYR A CA 1
ATOM 508 C C . TYR A 1 67 ? -48.845 32.502 33.689 1.00 92.25 67 TYR A C 1
ATOM 510 O O . TYR A 1 67 ? -48.819 31.437 33.065 1.00 92.25 67 TYR A O 1
ATOM 518 N N . GLN A 1 68 ? -49.438 33.577 33.178 1.00 91.94 68 GLN A N 1
ATOM 519 C CA . GLN A 1 68 ? -49.877 33.668 31.788 1.00 91.94 68 GLN A CA 1
ATOM 520 C C . GLN A 1 68 ? -48.684 34.051 30.900 1.00 91.94 68 GLN A C 1
ATOM 522 O O . GLN A 1 68 ? -47.695 34.604 31.377 1.00 91.94 68 GLN A O 1
ATOM 527 N N . ALA A 1 69 ? -48.752 33.695 29.618 1.00 93.38 69 ALA A N 1
ATOM 528 C CA . ALA A 1 69 ? -47.765 34.075 28.609 1.00 93.38 69 ALA A CA 1
ATOM 529 C C . ALA A 1 69 ? -48.547 34.693 27.449 1.00 93.38 69 ALA A C 1
ATOM 531 O O . ALA A 1 69 ? -49.471 34.057 26.943 1.00 93.38 69 ALA A O 1
ATOM 532 N N . ILE A 1 70 ? -48.247 35.944 27.111 1.00 94.62 70 ILE A N 1
ATOM 533 C CA . ILE A 1 70 ? -49.089 36.793 26.262 1.00 94.62 70 ILE A CA 1
ATOM 534 C C . ILE A 1 70 ? -48.230 37.299 25.092 1.00 94.62 70 ILE A C 1
ATOM 536 O O . ILE A 1 70 ? -47.172 37.866 25.363 1.00 94.62 70 ILE A O 1
ATOM 540 N N . PRO A 1 71 ? -48.639 37.130 23.817 1.00 94.75 71 PRO A N 1
ATOM 541 C CA . PRO A 1 71 ? -47.835 37.560 22.670 1.00 94.75 71 PRO A CA 1
ATOM 542 C C . PRO A 1 71 ? -47.525 39.065 22.706 1.00 94.75 71 PRO A C 1
ATOM 544 O O . PRO A 1 71 ? -48.424 39.904 22.560 1.00 94.75 71 PRO A O 1
ATOM 547 N N . ASP A 1 72 ? -46.250 39.423 22.859 1.00 94.00 72 ASP A N 1
ATOM 548 C CA . ASP A 1 72 ? -45.797 40.809 22.914 1.00 94.00 72 ASP A CA 1
ATOM 549 C C . ASP A 1 72 ? -45.638 41.375 21.499 1.00 94.00 72 ASP A C 1
ATOM 551 O O . ASP A 1 72 ? -44.557 41.467 20.907 1.00 94.00 72 ASP A O 1
ATOM 555 N N . LYS A 1 73 ? -46.771 41.817 20.952 1.00 90.88 73 LYS A N 1
ATOM 556 C CA . LYS A 1 73 ? -46.843 42.484 19.647 1.00 90.88 73 LYS A CA 1
ATOM 557 C C . LYS A 1 73 ? -46.092 43.825 19.605 1.00 90.88 73 LYS A C 1
ATOM 559 O O . LYS A 1 73 ? -45.929 44.361 18.509 1.00 90.88 73 LYS A O 1
ATOM 564 N N . LYS A 1 74 ? -45.637 44.384 20.737 1.00 89.31 74 LYS A N 1
ATOM 565 C CA . LYS A 1 74 ? -44.781 45.583 20.775 1.00 89.31 74 LYS A CA 1
ATOM 566 C C . LYS A 1 74 ? -43.313 45.180 20.624 1.00 89.31 74 LYS A C 1
ATOM 568 O O . LYS A 1 74 ? -42.676 45.650 19.684 1.00 89.31 74 LYS A O 1
ATOM 573 N N . CYS A 1 75 ? -42.816 44.272 21.466 1.00 88.94 75 CYS A N 1
ATOM 574 C CA . CYS A 1 75 ? -41.473 43.690 21.350 1.00 88.94 75 CYS A CA 1
ATOM 575 C C . CYS A 1 75 ? -41.254 43.084 19.952 1.00 88.94 75 CYS A C 1
ATOM 577 O O . CYS A 1 75 ? -40.289 43.425 19.271 1.00 88.94 75 CYS A O 1
ATOM 579 N N . SER A 1 76 ? -42.226 42.306 19.457 1.00 90.69 76 SER A N 1
ATOM 580 C CA . SER A 1 76 ? -42.191 41.702 18.119 1.00 90.69 76 SER A CA 1
ATOM 581 C C . SER A 1 76 ? -42.023 42.740 17.003 1.00 90.69 76 SER A C 1
ATOM 583 O O . SER A 1 76 ? -41.235 42.526 16.086 1.00 90.69 76 SER A O 1
ATOM 585 N N . ARG A 1 77 ? -42.702 43.895 17.074 1.00 89.31 77 ARG A N 1
ATOM 586 C CA . ARG A 1 77 ? -42.545 44.974 16.078 1.00 89.31 77 ARG A CA 1
ATOM 587 C C . ARG A 1 77 ? -41.176 45.643 16.149 1.00 89.31 77 ARG A C 1
ATOM 589 O O . ARG A 1 77 ? -40.617 45.930 15.098 1.00 89.31 77 ARG A O 1
ATOM 596 N N . ILE A 1 78 ? -40.659 45.877 17.357 1.00 89.25 78 ILE A N 1
ATOM 597 C CA . ILE A 1 78 ? -39.334 46.480 17.558 1.00 89.25 78 ILE A CA 1
ATOM 598 C C . ILE A 1 78 ? -38.267 45.566 16.948 1.00 89.25 78 ILE A C 1
ATOM 600 O O . ILE A 1 78 ? -37.530 46.000 16.072 1.00 89.25 78 ILE A O 1
ATOM 604 N N . ILE A 1 79 ? -38.253 44.285 17.328 1.00 89.56 79 ILE A N 1
ATOM 605 C CA . ILE A 1 79 ? -37.250 43.309 16.875 1.00 89.56 79 ILE A CA 1
ATOM 606 C C . ILE A 1 79 ? -37.327 43.066 15.365 1.00 89.56 79 ILE A C 1
ATOM 608 O O . ILE A 1 79 ? -36.303 43.090 14.688 1.00 89.56 79 ILE A O 1
ATOM 612 N N . ASN A 1 80 ? -38.531 42.892 14.808 1.00 88.75 80 ASN A N 1
ATOM 613 C CA . ASN A 1 80 ? -38.698 42.705 13.363 1.00 88.75 80 ASN A CA 1
ATOM 614 C C . ASN A 1 80 ? -38.291 43.936 12.534 1.00 88.75 80 ASN A C 1
ATOM 616 O O . ASN A 1 80 ? -38.003 43.768 11.350 1.00 88.75 80 ASN A O 1
ATOM 620 N N . GLY A 1 81 ? -38.294 45.134 13.133 1.00 88.75 81 GLY A N 1
ATOM 621 C CA . GLY A 1 81 ? -37.916 46.402 12.504 1.00 88.75 81 GLY A CA 1
ATOM 622 C C . GLY A 1 81 ? -36.458 46.826 12.715 1.00 88.75 81 GLY A C 1
ATOM 623 O O . GLY A 1 81 ? -36.065 47.847 12.161 1.00 88.75 81 GLY A O 1
ATOM 624 N N . LEU A 1 82 ? -35.651 46.076 13.480 1.00 90.56 82 LEU A N 1
ATOM 625 C CA . LEU A 1 82 ? -34.220 46.365 13.636 1.00 90.56 82 LEU A CA 1
ATOM 626 C C . LEU A 1 82 ? -33.516 46.263 12.278 1.00 90.56 82 LEU A C 1
ATOM 628 O O . LEU A 1 82 ? -33.600 45.224 11.618 1.00 90.56 82 LEU A O 1
ATOM 632 N N . GLU A 1 83 ? -32.805 47.314 11.866 1.00 92.56 83 GLU A N 1
ATOM 633 C CA . GLU A 1 83 ? -31.951 47.246 10.684 1.00 92.56 83 GLU A CA 1
ATOM 634 C C . GLU A 1 83 ? -30.677 46.439 10.969 1.00 92.56 83 GLU A C 1
ATOM 636 O O . GLU A 1 83 ? -29.915 46.725 11.897 1.00 92.56 83 GLU A O 1
ATOM 641 N N . VAL A 1 84 ? -30.423 45.446 10.119 1.00 92.62 84 VAL A N 1
ATOM 642 C CA . VAL A 1 84 ? -29.257 44.559 10.167 1.00 92.62 84 VAL A CA 1
ATOM 643 C C . VAL A 1 84 ? -28.617 44.432 8.788 1.00 92.62 84 VAL A C 1
ATOM 645 O O . VAL A 1 84 ? -29.297 44.432 7.761 1.00 92.62 84 VAL A O 1
ATOM 648 N N . TYR A 1 85 ? -27.296 44.290 8.759 1.00 93.38 85 TYR A N 1
ATOM 649 C CA . TYR A 1 85 ? -26.551 43.871 7.577 1.00 93.38 85 TYR A CA 1
ATOM 650 C C . TYR A 1 85 ? -26.650 42.355 7.379 1.00 93.38 85 TYR A C 1
ATOM 652 O O . TYR A 1 85 ? -26.745 41.589 8.338 1.00 93.38 85 TYR A O 1
ATOM 660 N N . CYS A 1 86 ? -26.561 41.915 6.126 1.00 92.31 86 CYS A N 1
ATOM 661 C CA . CYS A 1 86 ? -26.521 40.505 5.748 1.00 92.31 86 CYS A CA 1
ATOM 662 C C . CYS A 1 86 ? -25.441 39.719 6.515 1.00 92.31 86 CYS A C 1
ATOM 664 O O . CYS A 1 86 ? -24.297 40.161 6.602 1.00 92.31 86 CYS A O 1
ATOM 666 N N . SER A 1 87 ? -25.740 38.490 6.954 1.00 89.06 87 SER A N 1
ATOM 667 C CA . SER A 1 87 ? -24.750 37.592 7.585 1.00 89.06 87 SER A CA 1
ATOM 668 C C . SER A 1 87 ? -23.578 37.204 6.661 1.00 89.06 87 SER A C 1
ATOM 670 O O . SER A 1 87 ? -22.630 36.554 7.086 1.00 89.06 87 SER A O 1
ATOM 672 N N . ASN A 1 88 ? -23.632 37.576 5.376 1.00 90.25 88 ASN A N 1
ATOM 673 C CA . ASN A 1 88 ? -22.541 37.438 4.410 1.00 90.25 88 ASN A CA 1
ATOM 674 C C . ASN A 1 88 ? -21.812 38.773 4.126 1.00 90.25 88 ASN A C 1
ATOM 676 O O . ASN A 1 88 ? -21.115 38.866 3.113 1.00 90.25 88 ASN A O 1
ATOM 680 N N . LYS A 1 89 ? -21.953 39.801 4.980 1.00 89.31 89 LYS A N 1
ATOM 681 C CA . LYS A 1 89 ? -21.302 41.123 4.840 1.00 89.31 89 LYS A CA 1
ATOM 682 C C . LYS A 1 89 ? -19.797 41.008 4.599 1.00 89.31 89 LYS A C 1
ATOM 684 O O . LYS A 1 89 ? -19.302 41.514 3.598 1.00 89.31 89 LYS A O 1
ATOM 689 N N . GLU A 1 90 ? -19.098 40.243 5.436 1.00 87.56 90 GLU A N 1
ATOM 690 C CA . GLU A 1 90 ? -17.649 39.991 5.322 1.00 87.56 90 GLU A CA 1
ATOM 691 C C . GLU A 1 90 ? -17.246 39.300 4.010 1.00 87.56 90 GLU A C 1
ATOM 693 O O . GLU A 1 90 ? -16.131 39.469 3.526 1.00 87.56 90 GLU A O 1
ATOM 698 N N . LYS A 1 91 ? -18.164 38.545 3.392 1.00 87.56 91 LYS A N 1
ATOM 699 C CA . LYS A 1 91 ? -17.944 37.890 2.092 1.00 87.56 91 LYS A CA 1
ATOM 700 C C . LYS A 1 91 ? -18.152 38.844 0.907 1.00 87.56 91 LYS A C 1
ATOM 702 O O . LYS A 1 91 ? -17.907 38.426 -0.226 1.00 87.56 91 LYS A O 1
ATOM 707 N N . GLY A 1 92 ? -18.612 40.077 1.156 1.00 89.31 92 GLY A N 1
ATOM 708 C CA . GLY A 1 92 ? -18.920 41.113 0.165 1.00 89.31 92 GLY A CA 1
ATOM 709 C C . GLY A 1 92 ? -20.413 41.410 -0.038 1.00 89.31 92 GLY A C 1
ATOM 710 O O . GLY A 1 92 ? -20.769 42.023 -1.042 1.00 89.31 92 GLY A O 1
ATOM 711 N N . CYS A 1 93 ? -21.315 40.956 0.845 1.00 93.00 93 CYS A N 1
ATOM 712 C CA . CYS A 1 93 ? -22.749 41.219 0.682 1.00 93.00 93 CYS A CA 1
ATOM 713 C C . CYS A 1 93 ? -23.180 42.556 1.307 1.00 93.00 93 CYS A C 1
ATOM 715 O O . CYS A 1 93 ? -23.305 42.675 2.521 1.00 93.00 93 CYS A O 1
ATOM 717 N N . GLU A 1 94 ? -23.468 43.541 0.458 1.00 92.19 94 GLU A N 1
ATOM 718 C CA . GLU A 1 94 ? -23.815 44.919 0.847 1.00 92.19 94 GLU A CA 1
ATOM 719 C C . GLU A 1 94 ? -25.267 45.101 1.336 1.00 92.19 94 GLU A C 1
ATOM 721 O O . GLU A 1 94 ? -25.656 46.203 1.717 1.00 92.19 94 GLU A O 1
ATOM 726 N N . TRP A 1 95 ? -26.091 44.045 1.330 1.00 94.19 95 TRP A N 1
ATOM 727 C CA . TRP A 1 95 ? -27.494 44.137 1.744 1.00 94.19 95 TRP A CA 1
ATOM 728 C C . TRP A 1 95 ? -27.620 44.506 3.227 1.00 94.19 95 TRP A C 1
ATOM 730 O O . TRP A 1 95 ? -26.987 43.889 4.090 1.00 94.19 95 TRP A O 1
ATOM 740 N N . LYS A 1 96 ? -28.500 45.471 3.509 1.00 92.88 96 LYS A N 1
ATOM 741 C CA . LYS A 1 96 ? -29.012 45.788 4.843 1.00 92.88 96 LYS A CA 1
ATOM 742 C C . LYS A 1 96 ? -30.528 45.974 4.788 1.00 92.88 96 LYS A C 1
ATOM 744 O O . LYS A 1 96 ? -31.060 46.342 3.740 1.00 92.88 96 LYS A O 1
ATOM 749 N N . GLY A 1 97 ? -31.199 45.781 5.915 1.00 92.69 97 GLY A N 1
ATOM 750 C CA . GLY A 1 97 ? -32.615 46.098 6.072 1.00 92.69 97 GLY A CA 1
ATOM 751 C C . GLY A 1 97 ? -33.207 45.487 7.336 1.00 92.69 97 GLY A C 1
ATOM 752 O O . GLY A 1 97 ? -32.491 44.920 8.158 1.00 92.69 97 GLY A O 1
ATOM 753 N N . GLU A 1 98 ? -34.525 45.599 7.486 1.00 93.00 98 GLU A N 1
ATOM 754 C CA . GLU A 1 98 ? -35.264 45.053 8.630 1.00 93.00 98 GLU A CA 1
ATOM 755 C C . GLU A 1 98 ? -35.019 43.542 8.817 1.00 93.00 98 GLU A C 1
ATOM 757 O O . GLU A 1 98 ? -35.150 42.763 7.864 1.00 93.00 98 GLU A O 1
ATOM 762 N N . LEU A 1 99 ? -34.747 43.112 10.054 1.00 90.25 99 LEU A N 1
ATOM 763 C CA . LEU A 1 99 ? -34.428 41.725 10.419 1.00 90.25 99 LEU A CA 1
ATOM 764 C C . LEU A 1 99 ? -35.436 40.696 9.878 1.00 90.25 99 LEU A C 1
ATOM 766 O O . LEU A 1 99 ? -35.038 39.620 9.424 1.00 90.25 99 LEU A O 1
ATOM 770 N N . LYS A 1 100 ? -36.731 41.038 9.832 1.00 88.00 100 LYS A N 1
ATOM 771 C CA . LYS A 1 100 ? -37.786 40.165 9.279 1.00 88.00 100 LYS A CA 1
ATOM 772 C C . LYS A 1 100 ? -37.528 39.749 7.814 1.00 88.00 100 LYS A C 1
ATOM 774 O O . LYS A 1 100 ? -37.873 38.634 7.420 1.00 88.00 100 LYS A O 1
ATOM 779 N N . ASN A 1 101 ? -36.867 40.608 7.032 1.00 90.75 101 ASN A N 1
ATOM 780 C CA . ASN A 1 101 ? -36.580 40.417 5.605 1.00 90.75 101 ASN A CA 1
ATOM 781 C C . ASN A 1 101 ? -35.261 39.643 5.354 1.00 90.75 101 ASN A C 1
ATOM 783 O O . ASN A 1 101 ? -34.988 39.237 4.220 1.00 90.75 101 ASN A O 1
ATOM 787 N N . MET A 1 102 ? -34.450 39.393 6.393 1.00 88.06 102 MET A N 1
ATOM 788 C CA . MET A 1 102 ? -33.177 38.659 6.289 1.00 88.06 102 MET A CA 1
ATOM 789 C C . MET A 1 102 ? -33.373 37.241 5.730 1.00 88.06 102 MET A C 1
ATOM 791 O O . MET A 1 102 ? -32.616 36.780 4.875 1.00 88.06 102 MET A O 1
ATOM 795 N N . SER A 1 103 ? -34.419 36.546 6.188 1.00 86.50 103 SER A N 1
ATOM 796 C CA . SER A 1 103 ? -34.711 35.165 5.778 1.00 86.50 103 SER A CA 1
ATOM 797 C C . SER A 1 103 ? -35.044 35.049 4.282 1.00 86.50 103 SER A C 1
ATOM 799 O O . SER A 1 103 ? -34.558 34.138 3.607 1.00 86.50 103 SER A O 1
ATOM 801 N N . THR A 1 104 ? -35.804 36.006 3.739 1.00 88.69 104 THR A N 1
ATOM 802 C CA . THR A 1 104 ? -36.145 36.097 2.310 1.00 88.69 104 THR A CA 1
ATOM 803 C C . THR A 1 104 ? -34.955 36.498 1.443 1.00 88.69 104 THR A C 1
ATOM 805 O O . THR A 1 104 ? -34.800 35.946 0.353 1.00 88.69 104 THR A O 1
ATOM 808 N N . HIS A 1 105 ? -34.079 37.374 1.946 1.00 91.06 105 HIS A N 1
ATOM 809 C CA . HIS A 1 105 ? -32.845 37.762 1.263 1.00 91.06 105 HIS A CA 1
ATOM 810 C C . HIS A 1 105 ? -31.868 36.579 1.118 1.00 91.06 105 HIS A C 1
ATOM 812 O O . HIS A 1 105 ? -31.399 36.274 0.015 1.00 91.06 105 HIS A O 1
ATOM 818 N N . LEU A 1 106 ? -31.573 35.891 2.230 1.00 89.00 106 LEU A N 1
ATOM 819 C CA . LEU A 1 106 ? -30.642 34.755 2.267 1.00 89.00 106 LEU A CA 1
ATOM 820 C C . LEU A 1 106 ? -31.200 33.535 1.522 1.00 89.00 106 LEU A C 1
ATOM 822 O O . LEU A 1 106 ? -30.490 32.919 0.726 1.00 89.00 106 LEU A O 1
ATOM 826 N N . ASN A 1 107 ? -32.477 33.205 1.752 1.00 87.75 107 ASN A N 1
ATOM 827 C CA . ASN A 1 107 ? -33.216 32.150 1.049 1.00 87.75 107 ASN A CA 1
ATOM 828 C C . ASN A 1 107 ? -32.490 30.782 1.053 1.00 87.75 107 ASN A C 1
ATOM 830 O O . ASN A 1 107 ? -32.416 30.091 0.033 1.00 87.75 107 ASN A O 1
ATOM 834 N N . LYS A 1 108 ? -31.917 30.414 2.212 1.00 81.88 108 LYS A N 1
ATOM 835 C CA . LYS A 1 108 ? -30.969 29.292 2.384 1.00 81.88 108 LYS A CA 1
ATOM 836 C C . LYS A 1 108 ? -31.512 27.929 1.947 1.00 81.88 108 LYS A C 1
ATOM 838 O O . LYS A 1 108 ? -30.767 27.098 1.441 1.00 81.88 108 LYS A O 1
ATOM 843 N N . GLU A 1 109 ? -32.814 27.704 2.119 1.00 75.94 109 GLU A N 1
ATOM 844 C CA . GLU A 1 109 ? -33.493 26.457 1.738 1.00 75.94 109 GLU A CA 1
ATOM 845 C C . GLU A 1 109 ? -33.640 26.294 0.209 1.00 75.94 109 GLU A C 1
ATOM 847 O O . GLU A 1 109 ? -33.974 25.208 -0.267 1.00 75.94 109 GLU A O 1
ATOM 852 N N . LYS A 1 110 ? -33.397 27.350 -0.583 1.00 82.75 110 LYS A N 1
ATOM 853 C CA . LYS A 1 110 ? -33.555 27.342 -2.045 1.00 82.75 110 LYS A CA 1
ATOM 854 C C . LYS A 1 110 ? -32.225 27.512 -2.773 1.00 82.75 110 LYS A C 1
ATOM 856 O O . LYS A 1 110 ? -31.256 28.078 -2.276 1.00 82.75 110 LYS A O 1
ATOM 861 N N . ARG A 1 111 ? -32.219 27.055 -4.026 1.00 81.44 111 ARG A N 1
ATOM 862 C CA . ARG A 1 111 ? -31.116 27.219 -4.986 1.00 81.44 111 ARG A CA 1
ATOM 863 C C . ARG A 1 111 ? -31.022 28.640 -5.556 1.00 81.44 111 ARG A C 1
ATOM 865 O O . ARG A 1 111 ? -29.934 29.105 -5.879 1.00 81.44 111 ARG A O 1
ATOM 872 N N . GLU A 1 112 ? -32.167 29.300 -5.698 1.00 82.81 112 GLU A N 1
ATOM 873 C CA . GLU A 1 112 ? -32.325 30.636 -6.284 1.00 82.81 112 GLU A CA 1
ATOM 874 C C . GLU A 1 112 ? -32.921 31.602 -5.244 1.00 82.81 112 GLU A C 1
ATOM 876 O O . GLU A 1 112 ? -33.341 31.177 -4.167 1.00 82.81 112 GLU A O 1
ATOM 881 N N . GLY A 1 113 ? -32.811 32.913 -5.473 1.00 85.69 113 GLY A N 1
ATOM 882 C CA . GLY A 1 113 ? -33.003 33.960 -4.453 1.00 85.69 113 GLY A CA 1
ATOM 883 C C . GLY A 1 113 ? -31.889 35.016 -4.477 1.00 85.69 113 GLY A C 1
ATOM 884 O O . GLY A 1 113 ? -30.952 34.911 -5.270 1.00 85.69 113 GLY A O 1
ATOM 885 N N . GLU A 1 114 ? -31.997 36.020 -3.613 1.00 88.31 114 GLU A N 1
ATOM 886 C CA . GLU A 1 114 ? -31.322 37.314 -3.778 1.00 88.31 114 GLU A CA 1
ATOM 887 C C . GLU A 1 114 ? -29.843 37.316 -3.376 1.00 88.31 114 GLU A C 1
ATOM 889 O O . GLU A 1 114 ? -29.009 37.817 -4.135 1.00 88.31 114 GLU A O 1
ATOM 894 N N . CYS A 1 115 ? -29.492 36.748 -2.216 1.00 92.62 115 CYS A N 1
ATOM 895 C CA . CYS A 1 115 ? -28.126 36.800 -1.695 1.00 92.62 115 CYS A CA 1
ATOM 896 C C . CYS A 1 115 ? -27.134 36.022 -2.579 1.00 92.62 115 CYS A C 1
ATOM 898 O O . CYS A 1 115 ? -26.983 34.807 -2.468 1.00 92.62 115 CYS A O 1
ATOM 900 N N . GLN A 1 116 ? -26.394 36.729 -3.438 1.00 91.88 116 GLN A N 1
ATOM 901 C CA . GLN A 1 116 ? -25.411 36.126 -4.353 1.00 91.88 116 GLN A CA 1
ATOM 902 C C . GLN A 1 116 ? -24.205 35.478 -3.646 1.00 91.88 116 GLN A C 1
ATOM 904 O O . GLN A 1 116 ? -23.460 34.713 -4.268 1.00 91.88 116 GLN A O 1
ATOM 909 N N . TYR A 1 117 ? -24.036 35.780 -2.357 1.00 92.31 117 TYR A N 1
ATOM 910 C CA . TYR A 1 117 ? -22.954 35.326 -1.485 1.00 92.31 117 TYR A CA 1
ATOM 911 C C . TYR A 1 117 ? -23.335 34.139 -0.591 1.00 92.31 117 TYR A C 1
ATOM 913 O O . TYR A 1 117 ? -22.437 33.528 -0.011 1.00 92.31 117 TYR A O 1
ATOM 921 N N . GLU A 1 118 ? -24.623 33.790 -0.495 1.00 92.12 118 GLU A N 1
ATOM 922 C CA . GLU A 1 118 ? -25.061 32.592 0.226 1.00 92.12 118 GLU A CA 1
ATOM 923 C C . GLU A 1 118 ? -24.589 31.329 -0.516 1.00 92.12 118 GLU A C 1
ATOM 925 O O . GLU A 1 118 ? -24.516 31.290 -1.755 1.00 92.12 118 GLU A O 1
ATOM 930 N N . GLU A 1 119 ? -24.219 30.302 0.246 1.00 91.00 119 GLU A N 1
ATOM 931 C CA . GLU A 1 119 ? -23.607 29.087 -0.281 1.00 91.00 119 GLU A CA 1
ATOM 932 C C . GLU A 1 119 ? -24.659 28.024 -0.615 1.00 91.00 119 GLU A C 1
ATOM 934 O O . GLU A 1 119 ? -25.504 27.673 0.204 1.00 91.00 119 GLU A O 1
ATOM 939 N N . VAL A 1 120 ? -24.603 27.494 -1.837 1.00 91.19 120 VAL A N 1
ATOM 940 C CA . VAL A 1 120 ? -25.546 26.496 -2.354 1.00 91.19 120 VAL A CA 1
ATOM 941 C C . VAL A 1 120 ? -24.771 25.312 -2.929 1.00 91.19 120 VAL A C 1
ATOM 943 O O . VAL A 1 120 ? -23.726 25.476 -3.561 1.00 91.19 120 VAL A O 1
ATOM 946 N N . LYS A 1 121 ? -25.289 24.099 -2.715 1.00 90.81 121 LYS A N 1
ATOM 947 C CA . LYS A 1 121 ? -24.682 22.858 -3.213 1.00 90.81 121 LYS A CA 1
ATOM 948 C C . LYS A 1 121 ? -24.811 22.717 -4.735 1.00 90.81 121 LYS A C 1
ATOM 950 O O . LYS A 1 121 ? -25.850 23.021 -5.325 1.00 90.81 121 LYS A O 1
ATOM 955 N N . CYS A 1 122 ? -23.755 22.197 -5.356 1.00 90.38 122 CYS A N 1
ATOM 956 C CA . CYS A 1 122 ? -23.721 21.777 -6.757 1.00 90.38 122 CYS A CA 1
ATOM 957 C C . CYS A 1 122 ? -24.845 20.770 -7.080 1.00 90.38 122 CYS A C 1
ATOM 959 O O . CYS A 1 122 ? -25.106 19.861 -6.293 1.00 90.38 122 CYS A O 1
ATOM 961 N N . ARG A 1 123 ? -25.493 20.898 -8.251 1.00 88.19 123 ARG A N 1
ATOM 962 C CA . ARG A 1 123 ? -26.616 20.025 -8.669 1.00 88.19 123 ARG A CA 1
ATOM 963 C C . ARG A 1 123 ? -26.239 18.560 -8.874 1.00 88.19 123 ARG A C 1
ATOM 965 O O . ARG A 1 123 ? -27.117 17.707 -8.913 1.00 88.19 123 ARG A O 1
ATOM 972 N N . TYR A 1 124 ? -24.958 18.280 -9.094 1.00 87.00 124 TYR A N 1
ATOM 973 C CA . TYR A 1 124 ? -24.469 16.926 -9.305 1.00 87.00 124 TYR A CA 1
ATOM 974 C C . TYR A 1 124 ? -24.175 16.303 -7.939 1.00 87.00 124 TYR A C 1
ATOM 976 O O . TYR A 1 124 ? -23.191 16.663 -7.295 1.00 87.00 124 TYR A O 1
ATOM 984 N N . GLU A 1 125 ? -25.002 15.351 -7.506 1.00 82.62 125 GLU A N 1
ATOM 985 C CA . GLU A 1 125 ? -24.916 14.714 -6.180 1.00 82.62 125 GLU A CA 1
ATOM 986 C C . GLU A 1 125 ? -23.532 14.118 -5.880 1.00 82.62 125 GLU A C 1
ATOM 988 O O . GLU A 1 125 ? -23.061 14.170 -4.748 1.00 82.62 125 GLU A O 1
ATOM 993 N N . LYS A 1 126 ? -22.836 13.617 -6.909 1.00 82.94 126 LYS A N 1
ATOM 994 C CA . LYS A 1 126 ? -21.465 13.087 -6.798 1.00 82.94 126 LYS A CA 1
ATOM 995 C C . LYS A 1 126 ? -20.401 14.163 -6.528 1.00 82.94 126 LYS A C 1
ATOM 997 O O . LYS A 1 126 ? -19.292 13.827 -6.136 1.00 82.94 126 LYS A O 1
ATOM 1002 N N . CYS A 1 127 ? -20.722 15.446 -6.715 1.00 85.25 127 CYS A N 1
ATOM 1003 C CA . CYS A 1 127 ? -19.791 16.554 -6.504 1.00 85.25 127 CYS A CA 1
ATOM 1004 C C . CYS A 1 127 ? -19.743 17.041 -5.048 1.00 85.25 127 CYS A C 1
ATOM 1006 O O . CYS A 1 127 ? -18.668 17.402 -4.578 1.00 85.25 127 CYS A O 1
ATOM 1008 N N . GLN A 1 128 ? -20.894 17.105 -4.362 1.00 84.88 128 GLN A N 1
ATOM 1009 C CA . GLN A 1 128 ? -21.108 17.616 -2.987 1.00 84.88 128 GLN A CA 1
ATOM 1010 C C . GLN A 1 128 ? -20.601 19.039 -2.647 1.00 84.88 128 GLN A C 1
ATOM 1012 O O . GLN A 1 128 ? -20.988 19.579 -1.612 1.00 84.88 128 GLN A O 1
ATOM 1017 N N . LYS A 1 129 ? -19.789 19.685 -3.494 1.00 87.44 129 LYS A N 1
ATOM 1018 C CA . LYS A 1 129 ? -19.223 21.019 -3.242 1.00 87.44 129 LYS A CA 1
ATOM 1019 C C . LYS A 1 129 ? -20.311 22.091 -3.132 1.00 87.44 129 LYS A C 1
ATOM 1021 O O . LYS A 1 129 ? -21.165 22.212 -4.014 1.00 87.44 129 LYS A O 1
ATOM 1026 N N . GLY A 1 130 ? -20.226 22.899 -2.079 1.00 88.88 130 GLY A N 1
ATOM 1027 C CA . GLY A 1 130 ? -20.890 24.194 -2.002 1.00 88.88 130 GLY A CA 1
ATOM 1028 C C . GLY A 1 130 ? -20.141 25.255 -2.813 1.00 88.88 130 GLY A C 1
ATOM 1029 O O . GLY A 1 130 ? -18.923 25.181 -3.007 1.00 88.88 130 GLY A O 1
ATOM 1030 N N . LYS A 1 131 ? -20.886 26.223 -3.347 1.00 91.12 131 LYS A N 1
ATOM 1031 C CA . LYS A 1 131 ? -20.371 27.430 -4.008 1.00 91.12 131 LYS A CA 1
ATOM 1032 C C . LYS A 1 131 ? -21.303 28.597 -3.683 1.00 91.12 131 LYS A C 1
ATOM 1034 O O . LYS A 1 131 ? -22.517 28.417 -3.614 1.00 91.12 131 LYS A O 1
ATOM 1039 N N . GLN A 1 132 ? -20.754 29.806 -3.567 1.00 91.44 132 GLN A N 1
ATOM 1040 C CA . GLN A 1 132 ? -21.565 31.030 -3.583 1.00 91.44 132 GLN A CA 1
ATOM 1041 C C . GLN A 1 132 ? -22.426 31.054 -4.854 1.00 91.44 132 GLN A C 1
ATOM 1043 O O . GLN A 1 132 ? -21.919 30.746 -5.940 1.00 91.44 132 GLN A O 1
ATOM 1048 N N . ARG A 1 133 ? -23.703 31.436 -4.739 1.00 92.62 133 ARG A N 1
ATOM 1049 C CA . ARG A 1 133 ? -24.681 31.416 -5.849 1.00 92.62 133 ARG A CA 1
ATOM 1050 C C . ARG A 1 133 ? -24.163 32.055 -7.146 1.00 92.62 133 ARG A C 1
ATOM 1052 O O . ARG A 1 133 ? -24.338 31.459 -8.211 1.00 92.62 133 ARG A O 1
ATOM 1059 N N . ARG A 1 134 ? -23.421 33.171 -7.063 1.00 90.94 134 ARG A N 1
ATOM 1060 C CA . ARG A 1 134 ? -22.768 33.825 -8.222 1.00 90.94 134 ARG A CA 1
ATOM 1061 C C . ARG A 1 134 ? -21.815 32.924 -9.025 1.00 90.94 134 ARG A C 1
ATOM 1063 O O . ARG A 1 134 ? -21.719 33.070 -10.240 1.00 90.94 134 ARG A O 1
ATOM 1070 N N . TYR A 1 135 ? -21.141 31.971 -8.379 1.00 89.94 135 TYR A N 1
ATOM 1071 C CA . TYR A 1 135 ? -20.170 31.067 -9.015 1.00 89.94 135 TYR A CA 1
ATOM 1072 C C . TYR A 1 135 ? -20.721 29.662 -9.296 1.00 89.94 135 TYR A C 1
ATOM 1074 O O . TYR A 1 135 ? -20.081 28.891 -10.014 1.00 89.94 135 TYR A O 1
ATOM 1082 N N . LEU A 1 136 ? -21.909 29.323 -8.781 1.00 88.75 136 LEU A N 1
ATOM 1083 C CA . LEU A 1 136 ? -22.514 27.994 -8.923 1.00 88.75 136 LEU A CA 1
ATOM 1084 C C . LEU A 1 136 ? -22.673 27.578 -10.397 1.00 88.75 136 LEU A C 1
ATOM 1086 O O . LEU A 1 136 ? -22.294 26.468 -10.764 1.00 88.75 136 LEU A O 1
ATOM 1090 N N . LYS A 1 137 ? -23.151 28.488 -11.261 1.00 86.81 137 LYS A N 1
ATOM 1091 C CA . LYS A 1 137 ? -23.292 28.226 -12.708 1.00 86.81 137 LYS A CA 1
ATOM 1092 C C . LYS A 1 137 ? -21.938 27.990 -13.388 1.00 86.81 137 LYS A C 1
ATOM 1094 O O . LYS A 1 137 ? -21.812 27.042 -14.154 1.00 86.81 137 LYS A O 1
ATOM 1099 N N . TYR A 1 138 ? -20.921 28.808 -13.101 1.00 86.94 138 TYR A N 1
ATOM 1100 C CA . TYR A 1 138 ? -19.584 28.628 -13.685 1.00 86.94 138 TYR A CA 1
ATOM 1101 C C . TYR A 1 138 ? -18.978 27.277 -13.281 1.00 86.94 138 TYR A C 1
ATOM 1103 O O . TYR A 1 138 ? -18.501 26.527 -14.133 1.00 86.94 138 TYR A O 1
ATOM 1111 N N . HIS A 1 139 ? -19.096 26.920 -11.998 1.00 88.31 139 HIS A N 1
ATOM 1112 C CA . HIS A 1 139 ? -18.678 25.615 -11.501 1.00 88.31 139 HIS A CA 1
ATOM 1113 C C . HIS A 1 139 ? -19.367 24.466 -12.258 1.00 88.31 139 HIS A C 1
ATOM 1115 O O . HIS A 1 139 ? -18.693 23.577 -12.774 1.00 88.31 139 HIS A O 1
ATOM 1121 N N . GLU A 1 140 ? -20.695 24.501 -12.383 1.00 86.25 140 GLU A N 1
ATOM 1122 C CA . GLU A 1 140 ? -21.486 23.437 -13.020 1.00 86.25 140 GLU A CA 1
ATOM 1123 C C . GLU A 1 140 ? -21.290 23.292 -14.540 1.00 86.25 140 GLU A C 1
ATOM 1125 O O . GLU A 1 140 ? -21.606 22.223 -15.067 1.00 86.25 140 GLU A O 1
ATOM 1130 N N . TYR A 1 141 ? -20.783 24.320 -15.234 1.00 80.06 141 TYR A N 1
ATOM 1131 C CA . TYR A 1 141 ? -20.552 24.308 -16.690 1.00 80.06 141 TYR A CA 1
ATOM 1132 C C . TYR A 1 141 ? -19.078 24.217 -17.117 1.00 80.06 141 TYR A C 1
ATOM 1134 O O . TYR A 1 141 ? -18.820 23.959 -18.292 1.00 80.06 141 TYR A O 1
ATOM 1142 N N . ARG A 1 142 ? -18.112 24.473 -16.221 1.00 78.69 142 ARG A N 1
ATOM 1143 C CA . ARG A 1 142 ? -16.672 24.502 -16.558 1.00 78.69 142 ARG A CA 1
ATOM 1144 C C . ARG A 1 142 ? -15.779 23.708 -15.607 1.00 78.69 142 ARG A C 1
ATOM 1146 O O . ARG A 1 142 ? -14.850 23.062 -16.072 1.00 78.69 142 ARG A O 1
ATOM 1153 N N . GLU A 1 143 ? -16.027 23.757 -14.297 1.00 83.06 143 GLU A N 1
ATOM 1154 C CA . GLU A 1 143 ? -15.122 23.161 -13.295 1.00 83.06 143 GLU A CA 1
ATOM 1155 C C . GLU A 1 143 ? -15.531 21.751 -12.844 1.00 83.06 143 GLU A C 1
ATOM 1157 O O . GLU A 1 143 ? -14.691 20.971 -12.401 1.00 83.06 143 GLU A O 1
ATOM 1162 N N . CYS A 1 144 ? -16.830 21.445 -12.830 1.00 85.12 144 CYS A N 1
ATOM 1163 C CA . CYS A 1 144 ? -17.338 20.250 -12.168 1.00 85.12 144 CYS A CA 1
ATOM 1164 C C . CYS A 1 144 ? -16.944 18.988 -12.959 1.00 85.12 144 CYS A C 1
ATOM 1166 O O . CYS A 1 144 ? -17.373 18.867 -14.106 1.00 85.12 144 CYS A O 1
ATOM 1168 N N . PRO A 1 145 ? -16.234 17.997 -12.378 1.00 83.19 145 PRO A N 1
ATOM 1169 C CA . PRO A 1 145 ? -15.851 16.771 -13.097 1.00 83.19 145 PRO A CA 1
ATOM 1170 C C . PRO A 1 145 ? -17.039 15.947 -13.625 1.00 83.19 145 PRO A C 1
ATOM 1172 O O . PRO A 1 145 ? -16.869 15.071 -14.473 1.00 83.19 145 PRO A O 1
ATOM 1175 N N . HIS A 1 146 ? -18.246 16.232 -13.123 1.00 85.31 146 HIS A N 1
ATOM 1176 C CA . HIS A 1 146 ? -19.502 15.586 -13.497 1.00 85.31 146 HIS A CA 1
ATOM 1177 C C . HIS A 1 146 ? -20.350 16.386 -14.503 1.00 85.31 146 HIS A C 1
ATOM 1179 O O . HIS A 1 146 ? -21.429 15.914 -14.862 1.00 85.31 146 HIS A O 1
ATOM 1185 N N . HIS A 1 147 ? -19.895 17.554 -14.982 1.00 85.38 147 HIS A N 1
ATOM 1186 C CA . HIS A 1 147 ? -20.595 18.255 -16.064 1.00 85.38 147 HIS A CA 1
ATOM 1187 C C . HIS A 1 147 ? -20.563 17.428 -17.355 1.00 85.38 147 HIS A C 1
ATOM 1189 O O . HIS A 1 147 ? -19.609 16.691 -17.597 1.00 85.38 147 HIS A O 1
ATOM 1195 N N . LEU A 1 148 ? -21.624 17.508 -18.160 1.00 83.12 148 LEU A N 1
ATOM 1196 C CA . LEU A 1 148 ? -21.778 16.676 -19.354 1.00 83.12 148 LEU A CA 1
ATOM 1197 C C . LEU A 1 148 ? -21.093 17.300 -20.574 1.00 83.12 148 LEU A C 1
ATOM 1199 O O . LEU A 1 148 ? -21.272 18.488 -20.839 1.00 83.12 148 LEU A O 1
ATOM 1203 N N . VAL A 1 149 ? -20.372 16.478 -21.338 1.00 85.62 149 VAL A N 1
ATOM 1204 C CA . VAL A 1 149 ? -19.705 16.849 -22.598 1.00 85.62 149 VAL A CA 1
ATOM 1205 C C . VAL A 1 149 ? -19.878 15.746 -23.654 1.00 85.62 149 VAL A C 1
ATOM 1207 O O . VAL A 1 149 ? -20.403 14.667 -23.360 1.00 85.62 149 VAL A O 1
ATOM 1210 N N . LEU A 1 150 ? -19.449 16.028 -24.888 1.00 84.25 150 LEU A N 1
ATOM 1211 C CA . LEU A 1 150 ? -19.447 15.093 -26.017 1.00 84.25 150 LEU A CA 1
ATOM 1212 C C . LEU A 1 150 ? -18.010 14.803 -26.472 1.00 84.25 150 LEU A C 1
ATOM 1214 O O . LEU A 1 150 ? -17.174 15.706 -26.479 1.00 84.25 150 LEU A O 1
ATOM 1218 N N . CYS A 1 151 ? -17.727 13.566 -26.878 1.00 83.75 151 CYS A N 1
ATOM 1219 C CA . CYS A 1 151 ? -16.462 13.195 -27.511 1.00 83.75 151 CYS A CA 1
ATOM 1220 C C . CYS A 1 151 ? -16.358 13.777 -28.928 1.00 83.75 151 CYS A C 1
ATOM 1222 O O . CYS A 1 151 ? -17.267 13.611 -29.738 1.00 83.75 151 CYS A O 1
ATOM 1224 N N . GLN A 1 152 ? -15.223 14.397 -29.258 1.00 81.19 152 GLN A N 1
ATOM 1225 C CA . GLN A 1 152 ? -15.014 15.051 -30.555 1.00 81.19 152 GLN A CA 1
ATOM 1226 C C . GLN A 1 152 ? -14.851 14.092 -31.751 1.00 81.19 152 GLN A C 1
ATOM 1228 O O . GLN A 1 152 ? -15.035 14.521 -32.885 1.00 81.19 152 GLN A O 1
ATOM 1233 N N . TYR A 1 153 ? -14.526 12.811 -31.519 1.00 83.50 153 TYR A N 1
ATOM 1234 C CA . TYR A 1 153 ? -14.281 11.832 -32.594 1.00 83.50 153 TYR A CA 1
ATOM 1235 C C . TYR A 1 153 ? -15.444 10.861 -32.844 1.00 83.50 153 TYR A C 1
ATOM 1237 O O . TYR A 1 153 ? -15.615 10.398 -33.967 1.00 83.50 153 TYR A O 1
ATOM 1245 N N . CYS A 1 154 ? -16.244 10.533 -31.823 1.00 82.50 154 CYS A N 1
ATOM 1246 C CA . CYS A 1 154 ? -17.364 9.585 -31.947 1.00 82.50 154 CYS A CA 1
ATOM 1247 C C . CYS A 1 154 ? -18.695 10.087 -31.357 1.00 82.50 154 CYS A C 1
ATOM 1249 O O . CYS A 1 154 ? -19.659 9.326 -31.297 1.00 82.50 154 CYS A O 1
ATOM 1251 N N . SER A 1 155 ? -18.760 11.344 -30.903 1.00 83.94 155 SER A N 1
ATOM 1252 C CA . SER A 1 155 ? -19.964 11.984 -30.345 1.00 83.94 155 SER A CA 1
ATOM 1253 C C . SER A 1 155 ? -20.577 11.296 -29.113 1.00 83.94 155 SER A C 1
ATOM 1255 O O . SER A 1 155 ? -21.700 11.621 -28.722 1.00 83.94 155 SER A O 1
ATOM 1257 N N . SER A 1 156 ? -19.849 10.380 -28.461 1.00 81.50 156 SER A N 1
ATOM 1258 C CA . SER A 1 156 ? -20.268 9.753 -27.203 1.00 81.50 156 SER A CA 1
ATOM 1259 C C . SER A 1 156 ? -20.506 10.809 -26.116 1.00 81.50 156 SER A C 1
ATOM 1261 O O . SER A 1 156 ? -19.761 11.782 -25.995 1.00 81.50 156 SER A O 1
ATOM 1263 N N . LYS A 1 157 ? -21.577 10.642 -25.333 1.00 82.56 157 LYS A N 1
ATOM 1264 C CA . LYS A 1 157 ? -21.987 11.581 -24.280 1.00 82.56 157 LYS A CA 1
ATOM 1265 C C . LYS A 1 157 ? -21.638 11.019 -22.909 1.00 82.56 157 LYS A C 1
ATOM 1267 O O . LYS A 1 157 ? -22.089 9.931 -22.561 1.00 82.56 157 LYS A O 1
ATOM 1272 N N . GLY A 1 158 ? -20.919 11.794 -22.107 1.00 82.25 158 GLY A N 1
ATOM 1273 C CA . GLY A 1 158 ? -20.521 11.400 -20.756 1.00 82.25 158 GLY A CA 1
ATOM 1274 C C . GLY A 1 158 ? -20.239 12.606 -19.869 1.00 82.25 158 GLY A C 1
ATOM 1275 O O . GLY A 1 158 ? -20.471 13.750 -20.262 1.00 82.25 158 GLY A O 1
ATOM 1276 N N . THR A 1 159 ? -19.738 12.362 -18.660 1.00 82.38 159 THR A N 1
ATOM 1277 C CA . THR A 1 159 ? -19.158 13.434 -17.842 1.00 82.38 159 THR A CA 1
ATOM 1278 C C . THR A 1 159 ? -17.810 13.866 -18.413 1.00 82.38 159 THR A C 1
ATOM 1280 O O . THR A 1 159 ? -17.129 13.071 -19.065 1.00 82.38 159 THR A O 1
ATOM 1283 N N . PHE A 1 160 ? -17.382 15.091 -18.109 1.00 81.38 160 PHE A N 1
ATOM 1284 C CA . PHE A 1 160 ? -16.058 15.613 -18.448 1.00 81.38 160 PHE A CA 1
ATOM 1285 C C . PHE A 1 160 ? -14.933 14.642 -18.067 1.00 81.38 160 PHE A C 1
ATOM 1287 O O . PHE A 1 160 ? -14.085 14.336 -18.902 1.00 81.38 160 PHE A O 1
ATOM 1294 N N . LEU A 1 161 ? -14.975 14.085 -16.850 1.00 77.62 161 LEU A N 1
ATOM 1295 C CA . LEU A 1 161 ? -13.999 13.091 -16.393 1.00 77.62 161 LEU A CA 1
ATOM 1296 C C . LEU A 1 161 ? -14.011 11.805 -17.242 1.00 77.62 161 LEU A C 1
ATOM 1298 O O . LEU A 1 161 ? -12.954 11.279 -17.559 1.00 77.62 161 LEU A O 1
ATOM 1302 N N . SER A 1 162 ? -15.190 11.313 -17.646 1.00 75.44 162 SER A N 1
ATOM 1303 C CA . SER A 1 162 ? -15.287 10.095 -18.471 1.00 75.44 162 SER A CA 1
ATOM 1304 C C . SER A 1 162 ? -14.901 10.309 -19.937 1.00 75.44 162 SER A C 1
ATOM 1306 O O . SER A 1 162 ? -14.375 9.398 -20.563 1.00 75.44 162 SER A O 1
ATOM 1308 N N . ILE A 1 163 ? -15.151 11.496 -20.498 1.00 78.88 163 ILE A N 1
ATOM 1309 C CA . ILE A 1 163 ? -14.901 11.770 -21.920 1.00 78.88 163 ILE A CA 1
ATOM 1310 C C . ILE A 1 163 ? -13.463 12.228 -22.175 1.00 78.88 163 ILE A C 1
ATOM 1312 O O . ILE A 1 163 ? -12.918 11.927 -23.232 1.00 78.88 163 ILE A O 1
ATOM 1316 N N . THR A 1 164 ? -12.847 12.962 -21.245 1.00 68.69 164 THR A N 1
ATOM 1317 C CA . THR A 1 164 ? -11.508 13.535 -21.455 1.00 68.69 164 THR A CA 1
ATOM 1318 C C . THR A 1 164 ? -10.381 12.532 -21.140 1.00 68.69 164 THR A C 1
ATOM 1320 O O . THR A 1 164 ? -10.557 11.325 -21.316 1.00 68.69 164 THR A O 1
ATOM 1323 N N . LYS A 1 165 ? -9.186 13.017 -20.772 1.00 56.19 165 LYS A N 1
ATOM 1324 C CA . LYS A 1 165 ? -7.919 12.259 -20.826 1.00 56.19 165 LYS A CA 1
ATOM 1325 C C . LYS A 1 165 ? -7.887 10.963 -20.010 1.00 56.19 165 LYS A C 1
ATOM 1327 O O . LYS A 1 165 ? -7.099 10.085 -20.337 1.00 56.19 165 LYS A O 1
ATOM 1332 N N . ASP A 1 166 ? -8.712 10.827 -18.981 1.00 56.41 166 ASP A N 1
ATOM 1333 C CA . ASP A 1 166 ? -8.539 9.753 -17.997 1.00 56.41 166 ASP A CA 1
ATOM 1334 C C . ASP A 1 166 ? -9.299 8.460 -18.349 1.00 56.41 166 ASP A C 1
ATOM 1336 O O . ASP A 1 166 ? -9.078 7.434 -17.708 1.00 56.41 166 ASP A O 1
ATOM 1340 N N . HIS A 1 167 ? -10.171 8.471 -19.370 1.00 62.88 167 HIS A N 1
ATOM 1341 C CA . HIS A 1 167 ? -10.930 7.279 -19.780 1.00 62.88 167 HIS A CA 1
ATOM 1342 C C . HIS A 1 167 ? -11.126 7.197 -21.306 1.00 62.88 167 HIS A C 1
ATOM 1344 O O . HIS A 1 167 ? -10.350 6.527 -21.990 1.00 62.88 167 HIS A O 1
ATOM 1350 N N . HIS A 1 168 ? -12.139 7.874 -21.858 1.00 75.00 168 HIS A N 1
ATOM 1351 C CA . HIS A 1 168 ? -12.646 7.547 -23.190 1.00 75.00 168 HIS A CA 1
ATOM 1352 C C . HIS A 1 168 ? -11.682 7.878 -24.334 1.00 75.00 168 HIS A C 1
ATOM 1354 O O . HIS A 1 168 ? -11.403 7.005 -25.154 1.00 75.00 168 HIS A O 1
ATOM 1360 N N . LEU A 1 169 ? -11.168 9.112 -24.409 1.00 68.75 169 LEU A N 1
ATOM 1361 C CA . LEU A 1 169 ? -10.275 9.513 -25.504 1.00 68.75 169 LEU A CA 1
ATOM 1362 C C . LEU A 1 169 ? -8.988 8.675 -25.507 1.00 68.75 169 LEU A C 1
ATOM 1364 O O . LEU A 1 169 ? -8.759 7.911 -26.440 1.00 68.75 169 LEU A O 1
ATOM 1368 N N . ASN A 1 170 ? -8.213 8.727 -24.418 1.00 68.25 170 ASN A N 1
ATOM 1369 C CA . ASN A 1 170 ? -6.888 8.104 -24.357 1.00 68.25 170 ASN A CA 1
ATOM 1370 C C . ASN A 1 170 ? -6.887 6.573 -24.523 1.00 68.25 170 ASN A C 1
ATOM 1372 O O . ASN A 1 170 ? -5.871 6.036 -24.976 1.00 68.25 170 ASN A O 1
ATOM 1376 N N . ASN A 1 171 ? -7.966 5.867 -24.159 1.00 66.25 171 ASN A N 1
ATOM 1377 C CA . ASN A 1 171 ? -7.973 4.398 -24.105 1.00 66.25 171 ASN A CA 1
ATOM 1378 C C . ASN A 1 171 ? -9.005 3.735 -25.030 1.00 66.25 171 ASN A C 1
ATOM 1380 O O . ASN A 1 171 ? -8.692 2.708 -25.633 1.00 66.25 171 ASN A O 1
ATOM 1384 N N . GLU A 1 172 ? -10.202 4.304 -25.185 1.00 72.50 172 GLU A N 1
ATOM 1385 C CA . GLU A 1 172 ? -11.361 3.589 -25.746 1.00 72.50 172 GLU A CA 1
ATOM 1386 C C . GLU A 1 172 ? -11.800 4.069 -27.131 1.00 72.50 172 GLU A C 1
ATOM 1388 O O . GLU A 1 172 ? -12.453 3.315 -27.851 1.00 72.50 172 GLU A O 1
ATOM 1393 N N . CYS A 1 173 ? -11.524 5.323 -27.500 1.00 80.56 173 CYS A N 1
ATOM 1394 C CA . CYS A 1 173 ? -12.196 5.956 -28.630 1.00 80.56 173 CYS A CA 1
ATOM 1395 C C . CYS A 1 173 ? -11.765 5.340 -29.980 1.00 80.56 173 CYS A C 1
ATOM 1397 O O . CYS A 1 173 ? -10.645 5.585 -30.434 1.00 80.56 173 CYS A O 1
ATOM 1399 N N . PRO A 1 174 ? -12.632 4.579 -30.682 1.00 79.88 174 PRO A N 1
ATOM 1400 C CA . PRO A 1 174 ? -12.214 3.765 -31.829 1.00 79.88 174 PRO A CA 1
ATOM 1401 C C . PRO A 1 174 ? -11.889 4.592 -33.084 1.00 79.88 174 PRO A C 1
ATOM 1403 O O . PRO A 1 174 ? -11.331 4.060 -34.043 1.00 79.88 174 PRO A O 1
ATOM 1406 N N . LEU A 1 175 ? -12.256 5.878 -33.083 1.00 83.88 175 LEU A N 1
ATOM 1407 C CA . LEU A 1 175 ? -12.105 6.824 -34.193 1.00 83.88 175 LEU A CA 1
ATOM 1408 C C . LEU A 1 175 ? -11.030 7.895 -33.935 1.00 83.88 175 LEU A C 1
ATOM 1410 O O . LEU A 1 175 ? -10.887 8.812 -34.737 1.00 83.88 175 LEU A O 1
ATOM 1414 N N . GLU A 1 176 ? -10.271 7.793 -32.842 1.00 79.62 176 GLU A N 1
ATOM 1415 C CA . GLU A 1 176 ? -9.093 8.638 -32.634 1.00 79.62 176 GLU A CA 1
ATOM 1416 C C . GLU A 1 176 ? -7.919 8.143 -33.510 1.00 79.62 176 GLU A C 1
ATOM 1418 O O . GLU A 1 176 ? -7.610 6.947 -33.467 1.00 79.62 176 GLU A O 1
ATOM 1423 N N . PRO A 1 177 ? -7.251 9.009 -34.298 1.00 86.25 177 PRO A N 1
ATOM 1424 C CA . PRO A 1 177 ? -5.995 8.675 -34.971 1.00 86.25 177 PRO A CA 1
ATOM 1425 C C . PRO A 1 177 ? -4.834 8.641 -33.968 1.00 86.25 177 PRO A C 1
ATOM 1427 O O . PRO A 1 177 ? -4.608 9.628 -33.266 1.00 86.25 177 PRO A O 1
ATOM 1430 N N . ILE A 1 178 ? -4.073 7.545 -33.927 1.00 87.38 178 ILE A N 1
ATOM 1431 C CA . ILE A 1 178 ? -2.940 7.366 -33.002 1.00 87.38 178 ILE A CA 1
ATOM 1432 C C . ILE A 1 178 ? -1.661 6.955 -33.739 1.00 87.38 178 ILE A C 1
ATOM 1434 O O . ILE A 1 178 ? -1.715 6.400 -34.831 1.00 87.38 178 ILE A O 1
ATOM 1438 N N . ASP A 1 179 ? -0.501 7.229 -33.143 1.00 85.38 179 ASP A N 1
ATOM 1439 C CA . ASP A 1 179 ? 0.809 6.861 -33.695 1.00 85.38 179 ASP A CA 1
ATOM 1440 C C . ASP A 1 179 ? 1.034 5.344 -33.769 1.00 85.38 179 ASP A C 1
ATOM 1442 O O . ASP A 1 179 ? 0.662 4.596 -32.861 1.00 85.38 179 ASP A O 1
ATOM 1446 N N . CYS A 1 180 ? 1.710 4.883 -34.828 1.00 86.44 180 CYS A N 1
ATOM 1447 C CA . CYS A 1 180 ? 2.114 3.486 -34.938 1.00 86.44 180 CYS A CA 1
ATOM 1448 C C . CYS A 1 180 ? 3.074 3.065 -33.806 1.00 86.44 180 CYS A C 1
ATOM 1450 O O . CYS A 1 180 ? 4.089 3.714 -33.526 1.00 86.44 180 CYS A O 1
ATOM 1452 N N . VAL A 1 181 ? 2.799 1.891 -33.226 1.00 82.06 181 VAL A N 1
ATOM 1453 C CA . VAL A 1 181 ? 3.603 1.223 -32.185 1.00 82.06 181 VAL A CA 1
ATOM 1454 C C . VAL A 1 181 ? 5.056 0.973 -32.628 1.00 82.06 181 VAL A C 1
ATOM 1456 O O . VAL A 1 181 ? 5.956 0.913 -31.794 1.00 82.06 181 VAL A O 1
ATOM 1459 N N . PHE A 1 182 ? 5.315 0.877 -33.935 1.00 86.00 182 PHE A N 1
ATOM 1460 C CA . PHE A 1 182 ? 6.644 0.661 -34.522 1.00 86.00 182 PHE A CA 1
ATOM 1461 C C . PHE A 1 182 ? 7.348 1.949 -34.979 1.00 86.00 182 PHE A C 1
ATOM 1463 O O . PHE A 1 182 ? 8.346 1.894 -35.702 1.00 86.00 182 PHE A O 1
ATOM 1470 N N . SER A 1 183 ? 6.884 3.119 -34.541 1.00 82.94 183 SER A N 1
ATOM 1471 C CA . SER A 1 183 ? 7.544 4.405 -34.811 1.00 82.94 183 SER A CA 1
ATOM 1472 C C . SER A 1 183 ? 8.986 4.474 -34.307 1.00 82.94 183 SER A C 1
ATOM 1474 O O . SER A 1 183 ? 9.867 4.950 -35.021 1.00 82.94 183 SER A O 1
ATOM 1476 N N . TRP A 1 184 ? 9.288 3.862 -33.158 1.00 74.69 184 TRP A N 1
ATOM 1477 C CA . TRP A 1 184 ? 10.662 3.715 -32.653 1.00 74.69 184 TRP A CA 1
ATOM 1478 C C . TRP A 1 184 ? 11.582 2.864 -33.553 1.00 74.69 184 TRP A C 1
ATOM 1480 O O . TRP A 1 184 ? 12.807 2.953 -33.427 1.00 74.69 184 TRP A O 1
ATOM 1490 N N . ALA A 1 185 ? 11.003 2.042 -34.436 1.00 80.62 185 ALA A N 1
ATOM 1491 C CA . ALA A 1 185 ? 11.701 1.234 -35.433 1.00 80.62 185 ALA A CA 1
ATOM 1492 C C . ALA A 1 185 ? 11.694 1.880 -36.838 1.00 80.62 185 ALA A C 1
ATOM 1494 O O . ALA A 1 185 ? 12.411 1.406 -37.717 1.00 80.62 185 ALA A O 1
ATOM 1495 N N . GLY A 1 186 ? 10.939 2.970 -37.045 1.00 80.12 186 GLY A N 1
ATOM 1496 C CA . GLY A 1 186 ? 10.942 3.780 -38.272 1.00 80.12 186 GLY A CA 1
ATOM 1497 C C . GLY A 1 186 ? 9.592 3.977 -38.978 1.00 80.12 186 GLY A C 1
ATOM 1498 O O . GLY A 1 186 ? 9.578 4.566 -40.057 1.00 80.12 186 GLY A O 1
ATOM 1499 N N . CYS A 1 187 ? 8.468 3.502 -38.426 1.00 85.62 187 CYS A N 1
ATOM 1500 C CA . CYS A 1 187 ? 7.144 3.702 -39.037 1.00 85.62 187 CYS A CA 1
ATOM 1501 C C . CYS A 1 187 ? 6.547 5.091 -38.717 1.00 85.62 187 CYS A C 1
ATOM 1503 O O . CYS A 1 187 ? 6.486 5.485 -37.558 1.00 85.62 187 CYS A O 1
ATOM 1505 N N . ASN A 1 188 ? 6.071 5.826 -39.727 1.00 87.06 188 ASN A N 1
ATOM 1506 C CA . ASN A 1 188 ? 5.533 7.188 -39.556 1.00 87.06 188 ASN A CA 1
ATOM 1507 C C . ASN A 1 188 ? 3.997 7.276 -39.673 1.00 87.06 188 ASN A C 1
ATOM 1509 O O . ASN A 1 188 ? 3.442 8.376 -39.661 1.00 87.06 188 ASN A O 1
ATOM 1513 N N . ASP A 1 189 ? 3.309 6.139 -39.797 1.00 87.94 189 ASP A N 1
ATOM 1514 C CA . ASP A 1 189 ? 1.864 6.096 -40.033 1.00 87.94 189 ASP A CA 1
ATOM 1515 C C . ASP A 1 189 ? 1.050 6.347 -38.748 1.00 87.94 189 ASP A C 1
ATOM 1517 O O . ASP A 1 189 ? 1.442 5.954 -37.644 1.00 87.94 189 ASP A O 1
ATOM 1521 N N . LYS A 1 190 ? -0.125 6.972 -38.910 1.00 89.38 190 LYS A N 1
ATOM 1522 C CA . LYS A 1 190 ? -1.082 7.281 -37.830 1.00 89.38 190 LYS A CA 1
ATOM 1523 C C . LYS A 1 190 ? -2.471 6.661 -38.097 1.00 89.38 190 LYS A C 1
ATOM 1525 O O . LYS A 1 190 ? -3.378 7.380 -38.524 1.00 89.38 190 LYS A O 1
ATOM 1530 N N . PRO A 1 191 ? -2.656 5.336 -37.933 1.00 86.75 191 PRO A N 1
ATOM 1531 C CA . PRO A 1 191 ? -3.957 4.682 -38.115 1.00 86.75 191 PRO A CA 1
ATOM 1532 C C . PRO A 1 191 ? -5.007 5.141 -37.085 1.00 86.75 191 PRO A C 1
ATOM 1534 O O . PRO A 1 191 ? -4.678 5.599 -35.992 1.00 86.75 191 PRO A O 1
ATOM 1537 N N . LEU A 1 192 ? -6.295 4.959 -37.400 1.00 86.56 192 LEU A N 1
ATOM 1538 C CA . LEU A 1 192 ? -7.363 5.056 -36.395 1.00 86.56 192 LEU A CA 1
ATOM 1539 C C . LEU A 1 192 ? -7.216 3.923 -35.376 1.00 86.56 192 LEU A C 1
ATOM 1541 O O . LEU A 1 192 ? -6.895 2.799 -35.763 1.00 86.56 192 LEU A O 1
ATOM 1545 N N . ARG A 1 193 ? -7.520 4.177 -34.097 1.00 82.06 193 ARG A N 1
ATOM 1546 C CA . ARG A 1 193 ? -7.364 3.216 -32.987 1.00 82.06 193 ARG A CA 1
ATOM 1547 C C . ARG A 1 193 ? -7.941 1.824 -33.284 1.00 82.06 193 ARG A C 1
ATOM 1549 O O . ARG A 1 193 ? -7.302 0.826 -32.963 1.00 82.06 193 ARG A O 1
ATOM 1556 N N . LYS A 1 194 ? -9.107 1.744 -33.937 1.00 79.94 194 LYS A N 1
ATOM 1557 C CA . LYS A 1 194 ? -9.739 0.473 -34.355 1.00 79.94 194 LYS A CA 1
ATOM 1558 C C . LYS A 1 194 ? -8.945 -0.309 -35.424 1.00 79.94 194 LYS A C 1
ATOM 1560 O O . LYS A 1 194 ? -9.013 -1.532 -35.457 1.00 79.94 194 LYS A O 1
ATOM 1565 N N . ASP A 1 195 ? -8.209 0.392 -36.290 1.00 85.00 195 ASP A N 1
ATOM 1566 C CA . ASP A 1 195 ? -7.529 -0.153 -37.475 1.00 85.00 195 ASP A CA 1
ATOM 1567 C C . ASP A 1 195 ? -6.045 -0.474 -37.196 1.00 85.00 195 ASP A C 1
ATOM 1569 O O . ASP A 1 195 ? -5.374 -1.096 -38.023 1.00 85.00 195 ASP A O 1
ATOM 1573 N N . VAL A 1 196 ? -5.530 -0.097 -36.015 1.00 82.19 196 VAL A N 1
ATOM 1574 C CA . VAL A 1 196 ? -4.138 -0.324 -35.574 1.00 82.19 196 VAL A CA 1
ATOM 1575 C C . VAL A 1 196 ? -3.714 -1.775 -35.774 1.00 82.19 196 VAL A C 1
ATOM 1577 O O . VAL A 1 196 ? -2.651 -2.010 -36.336 1.00 82.19 196 VAL A O 1
ATOM 1580 N N . HIS A 1 197 ? -4.548 -2.745 -35.381 1.00 78.38 197 HIS A N 1
ATOM 1581 C CA . HIS A 1 197 ? -4.226 -4.171 -35.505 1.00 78.38 197 HIS A CA 1
ATOM 1582 C C . HIS A 1 197 ? -4.025 -4.620 -36.960 1.00 78.38 197 HIS A C 1
ATOM 1584 O O . HIS A 1 197 ? -3.154 -5.448 -37.225 1.00 78.38 197 HIS A O 1
ATOM 1590 N N . VAL A 1 198 ? -4.781 -4.044 -37.902 1.00 81.00 198 VAL A N 1
ATOM 1591 C CA . VAL A 1 198 ? -4.653 -4.322 -39.342 1.00 81.00 198 VAL A CA 1
ATOM 1592 C C . VAL A 1 198 ? -3.369 -3.695 -39.887 1.00 81.00 198 VAL A C 1
ATOM 1594 O O . VAL A 1 198 ? -2.628 -4.345 -40.617 1.00 81.00 198 VAL A O 1
ATOM 1597 N N . HIS A 1 199 ? -3.057 -2.465 -39.471 1.00 82.44 199 HIS A N 1
ATOM 1598 C CA . HIS A 1 199 ? -1.813 -1.784 -39.833 1.00 82.44 199 HIS A CA 1
ATOM 1599 C C . HIS A 1 199 ? -0.564 -2.498 -39.274 1.00 82.44 199 HIS A C 1
ATOM 1601 O O . HIS A 1 199 ? 0.398 -2.734 -40.005 1.00 82.44 199 HIS A O 1
ATOM 1607 N N . THR A 1 200 ? -0.567 -2.905 -38.000 1.00 77.75 200 THR A N 1
ATOM 1608 C CA . THR A 1 200 ? 0.583 -3.579 -37.368 1.00 77.75 200 THR A CA 1
ATOM 1609 C C . THR A 1 200 ? 0.853 -4.983 -37.910 1.00 77.75 200 THR A C 1
ATOM 1611 O O . THR A 1 200 ? 1.971 -5.467 -37.760 1.00 77.75 200 THR A O 1
ATOM 1614 N N . ALA A 1 201 ? -0.130 -5.624 -38.553 1.00 75.88 201 ALA A N 1
ATOM 1615 C CA . ALA A 1 201 ? 0.031 -6.933 -39.189 1.00 75.88 201 ALA A CA 1
ATOM 1616 C C . ALA A 1 201 ? 0.811 -6.886 -40.523 1.00 75.88 201 ALA A C 1
ATOM 1618 O O . ALA A 1 201 ? 1.165 -7.937 -41.058 1.00 75.88 201 ALA A O 1
ATOM 1619 N N . ASP A 1 202 ? 1.097 -5.695 -41.064 1.00 73.31 202 ASP A N 1
ATOM 1620 C CA . ASP A 1 202 ? 1.915 -5.534 -42.270 1.00 73.31 202 ASP A CA 1
ATOM 1621 C C . ASP A 1 202 ? 3.372 -5.978 -42.024 1.00 73.31 202 ASP A C 1
ATOM 1623 O O . ASP A 1 202 ? 4.039 -5.534 -41.081 1.00 73.31 202 ASP A O 1
ATOM 1627 N N . THR A 1 203 ? 3.888 -6.836 -42.911 1.00 70.94 203 THR A N 1
ATOM 1628 C CA . THR A 1 203 ? 5.228 -7.439 -42.832 1.00 70.94 203 THR A CA 1
ATOM 1629 C C . THR A 1 203 ? 6.362 -6.412 -42.823 1.00 70.94 203 THR A C 1
ATOM 1631 O O . THR A 1 203 ? 7.437 -6.714 -42.296 1.00 70.94 203 THR A O 1
ATOM 1634 N N . LYS A 1 204 ? 6.127 -5.184 -43.312 1.00 76.12 204 LYS A N 1
ATOM 1635 C CA . LYS A 1 204 ? 7.074 -4.052 -43.222 1.00 76.12 204 LYS A CA 1
ATOM 1636 C C . LYS A 1 204 ? 7.627 -3.863 -41.805 1.00 76.12 204 LYS A C 1
ATOM 1638 O O . LYS A 1 204 ? 8.820 -3.604 -41.643 1.00 76.12 204 LYS A O 1
ATOM 1643 N N . HIS A 1 205 ? 6.790 -4.036 -40.781 1.00 83.12 205 HIS A N 1
ATOM 1644 C CA . HIS A 1 205 ? 7.191 -3.852 -39.386 1.00 83.12 205 HIS A CA 1
ATOM 1645 C C . HIS A 1 205 ? 8.211 -4.894 -38.913 1.00 83.12 205 HIS A C 1
ATOM 1647 O O . HIS A 1 205 ? 9.155 -4.543 -38.206 1.00 83.12 205 HIS A O 1
ATOM 1653 N N . MET A 1 206 ? 8.098 -6.149 -39.361 1.00 77.50 206 MET A N 1
ATOM 1654 C CA . MET A 1 206 ? 9.059 -7.206 -39.017 1.00 77.50 206 MET A CA 1
ATOM 1655 C C . MET A 1 206 ? 10.457 -6.919 -39.581 1.00 77.50 206 MET A C 1
ATOM 1657 O O . MET A 1 206 ? 11.458 -7.143 -38.897 1.00 77.50 206 MET A O 1
ATOM 1661 N N . THR A 1 207 ? 10.537 -6.349 -40.786 1.00 79.50 207 THR A N 1
ATOM 1662 C CA . THR A 1 207 ? 11.807 -5.921 -41.394 1.00 79.50 207 THR A CA 1
ATOM 1663 C C . THR A 1 207 ? 12.464 -4.792 -40.592 1.00 79.50 207 THR A C 1
ATOM 1665 O O . THR A 1 207 ? 13.665 -4.847 -40.322 1.00 79.50 207 THR A O 1
ATOM 1668 N N . LEU A 1 208 ? 11.683 -3.799 -40.147 1.00 82.88 208 LEU A N 1
ATOM 1669 C CA . LEU A 1 208 ? 12.178 -2.708 -39.296 1.00 82.88 208 LEU A CA 1
ATOM 1670 C C . LEU A 1 208 ? 12.666 -3.221 -37.928 1.00 82.88 208 LEU A C 1
ATOM 1672 O O . LEU A 1 208 ? 13.744 -2.830 -37.471 1.00 82.88 208 LEU A O 1
ATOM 1676 N N . LEU A 1 209 ? 11.925 -4.145 -37.303 1.00 81.88 209 LEU A N 1
ATOM 1677 C CA . LEU A 1 209 ? 12.311 -4.780 -36.037 1.00 81.88 209 LEU A CA 1
ATOM 1678 C C . LEU A 1 209 ? 13.647 -5.528 -36.137 1.00 81.88 209 LEU A C 1
ATOM 1680 O O . LEU A 1 209 ? 14.490 -5.381 -35.251 1.00 81.88 209 LEU A O 1
ATOM 1684 N N . ALA A 1 210 ? 13.873 -6.293 -37.210 1.00 80.56 210 ALA A N 1
ATOM 1685 C CA . ALA A 1 210 ? 15.117 -7.041 -37.403 1.00 80.56 210 ALA A CA 1
ATOM 1686 C C . ALA A 1 210 ? 16.347 -6.113 -37.490 1.00 80.56 210 ALA A C 1
ATOM 1688 O O . ALA A 1 210 ? 17.367 -6.358 -36.838 1.00 80.56 210 ALA A O 1
ATOM 1689 N N . VAL A 1 211 ? 16.229 -5.006 -38.234 1.00 81.50 211 VAL A N 1
ATOM 1690 C CA . VAL A 1 211 ? 17.286 -3.985 -38.353 1.00 81.50 211 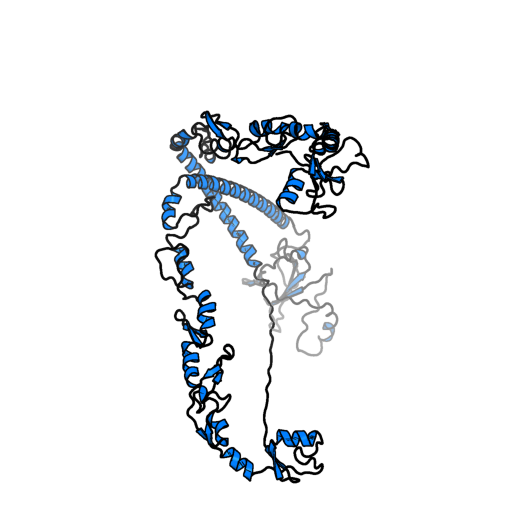VAL A CA 1
ATOM 1691 C C . VAL A 1 211 ? 17.529 -3.271 -37.016 1.00 81.50 211 VAL A C 1
ATOM 1693 O O . VAL A 1 211 ? 18.682 -3.033 -36.642 1.00 81.50 211 VAL A O 1
ATOM 1696 N N . ALA A 1 212 ? 16.469 -2.962 -36.264 1.00 77.12 212 ALA A N 1
ATOM 1697 C CA . ALA A 1 212 ? 16.581 -2.328 -34.952 1.00 77.12 212 ALA A CA 1
ATOM 1698 C C . ALA A 1 212 ? 17.235 -3.254 -33.904 1.00 77.12 212 ALA A C 1
ATOM 1700 O O . ALA A 1 212 ? 18.128 -2.820 -33.172 1.00 77.12 212 ALA A O 1
ATOM 1701 N N . TYR A 1 213 ? 16.854 -4.536 -33.870 1.00 78.94 213 TYR A N 1
ATOM 1702 C CA . TYR A 1 213 ? 17.421 -5.538 -32.961 1.00 78.94 213 TYR A CA 1
ATOM 1703 C C . TYR A 1 213 ? 18.924 -5.753 -33.196 1.00 78.94 213 TYR A C 1
ATOM 1705 O O . TYR A 1 213 ? 19.709 -5.746 -32.245 1.00 78.94 213 TYR A O 1
ATOM 1713 N N . GLY A 1 214 ? 19.349 -5.865 -34.461 1.00 82.06 214 GLY A N 1
ATOM 1714 C CA . GLY A 1 214 ? 20.764 -6.034 -34.817 1.00 82.06 214 GLY A CA 1
ATOM 1715 C C . GLY A 1 214 ? 21.662 -4.873 -34.367 1.00 82.06 214 GLY A C 1
ATOM 1716 O O . GLY A 1 214 ? 22.842 -5.085 -34.082 1.00 82.06 214 GLY A O 1
ATOM 1717 N N . ARG A 1 215 ? 21.104 -3.659 -34.250 1.00 82.69 215 ARG A N 1
ATOM 1718 C CA . ARG A 1 215 ? 21.794 -2.491 -33.683 1.00 82.69 215 ARG A CA 1
ATOM 1719 C C . ARG A 1 215 ? 21.881 -2.583 -32.155 1.00 82.69 215 ARG A C 1
ATOM 1721 O O . ARG A 1 215 ? 22.981 -2.570 -31.607 1.00 82.69 215 ARG A O 1
ATOM 1728 N N . LEU A 1 216 ? 20.737 -2.771 -31.493 1.00 77.88 216 LEU A N 1
ATOM 1729 C CA . LEU A 1 216 ? 20.632 -2.852 -30.030 1.00 77.88 216 LEU A CA 1
ATOM 1730 C C . LEU A 1 216 ? 21.491 -3.976 -29.423 1.00 77.88 216 LEU A C 1
ATOM 1732 O O . LEU A 1 216 ? 22.046 -3.801 -28.339 1.00 77.88 216 LEU A O 1
ATOM 1736 N N . LYS A 1 217 ? 21.650 -5.117 -30.115 1.00 83.88 217 LYS A N 1
ATOM 1737 C CA . LYS A 1 217 ? 22.496 -6.218 -29.625 1.00 83.88 217 LYS A CA 1
ATOM 1738 C C . LYS A 1 217 ? 23.966 -5.802 -29.473 1.00 83.88 217 LYS A C 1
ATOM 1740 O O . LYS A 1 217 ? 24.550 -6.058 -28.422 1.00 83.88 217 LYS A O 1
ATOM 1745 N N . LYS A 1 218 ? 24.554 -5.157 -30.491 1.00 80.38 218 LYS A N 1
ATOM 1746 C CA . LYS A 1 218 ? 25.969 -4.729 -30.465 1.00 80.38 218 LYS A CA 1
ATOM 1747 C C . LYS A 1 218 ? 26.246 -3.754 -29.323 1.00 80.38 218 LYS A C 1
ATOM 1749 O O . LYS A 1 218 ? 27.275 -3.837 -28.665 1.00 80.38 218 LYS A O 1
ATOM 1754 N N . GLU A 1 219 ? 25.301 -2.854 -29.085 1.00 77.25 219 GLU A N 1
ATOM 1755 C CA . GLU A 1 219 ? 25.381 -1.854 -28.025 1.00 77.25 219 GLU A CA 1
ATOM 1756 C C . GLU A 1 219 ? 25.312 -2.492 -26.626 1.00 77.25 219 GLU A C 1
ATOM 1758 O O . GLU A 1 219 ? 26.054 -2.091 -25.733 1.00 77.25 219 GLU A O 1
ATOM 1763 N N . ASN A 1 220 ? 24.465 -3.513 -26.437 1.00 73.12 220 ASN A N 1
ATOM 1764 C CA . ASN A 1 220 ? 24.289 -4.209 -25.157 1.00 73.12 220 ASN A CA 1
ATOM 1765 C C . ASN A 1 220 ? 25.548 -4.971 -24.706 1.00 73.12 220 ASN A C 1
ATOM 1767 O O . ASN A 1 220 ? 25.886 -4.950 -23.523 1.00 73.12 220 ASN A O 1
ATOM 1771 N N . GLU A 1 221 ? 26.254 -5.625 -25.633 1.00 86.06 221 GLU A N 1
ATOM 1772 C CA . GLU A 1 221 ? 27.490 -6.354 -25.312 1.00 86.06 221 GLU A CA 1
ATOM 1773 C C . GLU A 1 221 ? 28.612 -5.399 -24.862 1.00 86.06 221 GLU A C 1
ATOM 1775 O O . GLU A 1 221 ? 29.308 -5.704 -23.895 1.00 86.06 221 GLU A O 1
ATOM 1780 N N . GLN A 1 222 ? 28.703 -4.201 -25.454 1.00 81.38 222 GLN A N 1
ATOM 1781 C CA . GLN A 1 222 ? 29.696 -3.186 -25.079 1.00 81.38 222 GLN A CA 1
ATOM 1782 C C . GLN A 1 222 ? 29.532 -2.676 -23.633 1.00 81.38 222 GLN A C 1
ATOM 1784 O O . GLN A 1 222 ? 30.519 -2.549 -22.913 1.00 81.38 222 GLN A O 1
ATOM 1789 N N . MET A 1 223 ? 28.299 -2.435 -23.172 1.00 77.50 223 MET A N 1
ATOM 1790 C CA . MET A 1 223 ? 28.055 -1.911 -21.814 1.00 77.50 223 MET A CA 1
ATOM 1791 C C . MET A 1 223 ? 28.329 -2.948 -20.710 1.00 77.50 223 MET A C 1
ATOM 1793 O O . MET A 1 223 ? 28.685 -2.583 -19.589 1.00 77.50 223 MET A O 1
ATOM 1797 N N . LYS A 1 224 ? 28.211 -4.251 -21.006 1.00 80.38 224 LYS A N 1
ATOM 1798 C CA . LYS A 1 224 ? 28.541 -5.319 -20.042 1.00 80.38 224 LYS A CA 1
ATOM 1799 C C . LYS A 1 224 ? 30.028 -5.336 -19.698 1.00 80.38 224 LYS A C 1
ATOM 1801 O O . LYS A 1 224 ? 30.377 -5.436 -18.528 1.00 80.38 224 LYS A O 1
ATOM 1806 N N . GLU A 1 225 ? 30.883 -5.178 -20.705 1.00 81.94 225 GLU A N 1
ATOM 1807 C CA . GLU A 1 225 ? 32.346 -5.147 -20.561 1.00 81.94 225 GLU A CA 1
ATOM 1808 C C . GLU A 1 225 ? 32.856 -3.906 -19.794 1.00 81.94 225 GLU A C 1
ATOM 1810 O O . GLU A 1 225 ? 34.011 -3.846 -19.359 1.00 81.94 225 GLU A O 1
ATOM 1815 N N . GLU A 1 226 ? 31.995 -2.904 -19.619 1.00 76.38 226 GLU A N 1
ATOM 1816 C CA . GLU A 1 226 ? 32.252 -1.686 -18.851 1.00 76.38 226 GLU A CA 1
ATOM 1817 C C . GLU A 1 226 ? 31.760 -1.853 -17.403 1.00 76.38 226 GLU A C 1
ATOM 1819 O O . GLU A 1 226 ? 32.543 -1.656 -16.475 1.00 76.38 226 GLU A O 1
ATOM 1824 N N . MET A 1 227 ? 30.528 -2.343 -17.212 1.00 76.00 227 MET A N 1
ATOM 1825 C CA . MET A 1 227 ? 29.932 -2.654 -15.902 1.00 76.00 227 MET A CA 1
ATOM 1826 C C . MET A 1 227 ? 30.814 -3.578 -15.041 1.00 76.00 227 MET A C 1
ATOM 1828 O O . MET A 1 227 ? 30.977 -3.339 -13.845 1.00 76.00 227 MET A O 1
ATOM 1832 N N . THR A 1 228 ? 31.405 -4.625 -15.632 1.00 81.06 228 THR A N 1
ATOM 1833 C CA . THR A 1 228 ? 32.205 -5.619 -14.889 1.00 81.06 228 THR A CA 1
ATOM 1834 C C . THR A 1 228 ? 33.405 -5.000 -14.159 1.00 81.06 228 THR A C 1
ATOM 1836 O O . THR A 1 228 ? 33.746 -5.450 -13.070 1.00 81.06 228 THR A O 1
ATOM 1839 N N . LYS A 1 229 ? 34.015 -3.944 -14.712 1.00 80.12 229 LYS A N 1
ATOM 1840 C CA . LYS A 1 229 ? 35.275 -3.367 -14.203 1.00 80.12 229 LYS A CA 1
ATOM 1841 C C . LYS A 1 229 ? 35.113 -2.561 -12.911 1.00 80.12 229 LYS A C 1
ATOM 1843 O O . LYS A 1 229 ? 36.071 -2.427 -12.157 1.00 80.12 229 LYS A O 1
ATOM 1848 N N . GLU A 1 230 ? 33.919 -2.037 -12.642 1.00 75.44 230 GLU A N 1
ATOM 1849 C CA . GLU A 1 230 ? 33.667 -1.188 -11.467 1.00 75.44 230 GLU A CA 1
ATOM 1850 C C . GLU A 1 230 ? 33.274 -2.012 -10.218 1.00 75.44 230 GLU A C 1
ATOM 1852 O O . GLU A 1 230 ? 33.432 -1.554 -9.086 1.00 75.44 230 GLU A O 1
ATOM 1857 N N . VAL A 1 231 ? 32.837 -3.266 -10.395 1.00 72.88 231 VAL A N 1
ATOM 1858 C CA . VAL A 1 231 ? 32.489 -4.189 -9.293 1.00 72.88 231 VAL A CA 1
ATOM 1859 C C . VAL A 1 231 ? 33.737 -4.676 -8.538 1.00 72.88 231 VAL A C 1
ATOM 1861 O O . VAL A 1 231 ? 33.746 -4.718 -7.303 1.00 72.88 231 VAL A O 1
ATOM 1864 N N . ASP A 1 232 ? 34.816 -4.984 -9.263 1.00 78.94 232 ASP A N 1
ATOM 1865 C CA . ASP A 1 232 ? 36.098 -5.425 -8.686 1.00 78.94 232 ASP A CA 1
ATOM 1866 C C . ASP A 1 232 ? 36.718 -4.370 -7.749 1.00 78.94 232 ASP A C 1
ATOM 1868 O O . ASP A 1 232 ? 37.387 -4.699 -6.767 1.00 78.94 232 ASP A O 1
ATOM 1872 N N . LYS A 1 233 ? 36.459 -3.090 -8.032 1.00 73.44 233 LYS A N 1
ATOM 1873 C CA . LYS A 1 233 ? 36.955 -1.925 -7.289 1.00 73.44 233 LYS A CA 1
ATOM 1874 C C . LYS A 1 233 ? 36.311 -1.811 -5.902 1.00 73.44 233 LYS A C 1
ATOM 1876 O O . LYS A 1 233 ? 37.022 -1.827 -4.899 1.00 73.44 233 LYS A O 1
ATOM 1881 N N . LEU A 1 234 ? 34.976 -1.779 -5.839 1.00 62.62 234 LEU A N 1
ATOM 1882 C CA . LEU A 1 234 ? 34.208 -1.631 -4.588 1.00 62.62 234 LEU A CA 1
ATOM 1883 C C . LEU A 1 234 ? 34.416 -2.802 -3.614 1.00 62.62 234 LEU A C 1
ATOM 1885 O O . LEU A 1 234 ? 34.412 -2.622 -2.396 1.00 62.62 234 LEU A O 1
ATOM 1889 N N . THR A 1 235 ? 34.650 -4.005 -4.144 1.00 75.69 235 THR A N 1
ATOM 1890 C CA . THR A 1 235 ? 34.878 -5.223 -3.348 1.00 75.69 235 THR A CA 1
ATOM 1891 C C . THR A 1 235 ? 36.083 -5.088 -2.404 1.00 75.69 235 THR A C 1
ATOM 1893 O O . THR A 1 235 ? 36.115 -5.713 -1.343 1.00 75.69 235 THR A O 1
ATOM 1896 N N . LYS A 1 236 ? 37.053 -4.234 -2.750 1.00 70.12 236 LYS A N 1
ATOM 1897 C CA . LYS A 1 236 ? 38.305 -4.042 -2.011 1.00 70.12 236 LYS A CA 1
ATOM 1898 C C . LYS A 1 236 ? 38.173 -3.157 -0.761 1.00 70.12 236 LYS A C 1
ATOM 1900 O O . LYS A 1 236 ? 38.958 -3.305 0.171 1.00 70.12 236 LYS A O 1
ATOM 1905 N N . GLU A 1 237 ? 37.186 -2.265 -0.719 1.00 62.41 237 GLU A N 1
ATOM 1906 C CA . GLU A 1 237 ? 37.032 -1.268 0.358 1.00 62.41 237 GLU A CA 1
ATOM 1907 C C . GLU A 1 237 ? 36.360 -1.862 1.616 1.00 62.41 237 GLU A C 1
ATOM 1909 O O . GLU A 1 237 ? 36.557 -1.396 2.736 1.00 62.41 237 GLU A O 1
ATOM 1914 N N . ILE A 1 238 ? 35.591 -2.944 1.456 1.00 57.72 238 ILE A N 1
ATOM 1915 C CA . ILE A 1 238 ? 34.748 -3.532 2.514 1.00 57.72 238 ILE A CA 1
ATOM 1916 C C . ILE A 1 238 ? 35.561 -4.318 3.569 1.00 57.72 238 ILE A C 1
ATOM 1918 O O . ILE A 1 238 ? 35.073 -4.572 4.676 1.00 57.72 238 ILE A O 1
ATOM 1922 N N . SER A 1 239 ? 36.802 -4.707 3.261 1.00 65.00 239 SER A N 1
ATOM 1923 C CA . SER A 1 239 ? 37.638 -5.565 4.120 1.00 65.00 239 SER A CA 1
ATOM 1924 C C . SER A 1 239 ? 38.113 -4.919 5.430 1.00 65.00 239 SER A C 1
ATOM 1926 O O . SER A 1 239 ? 38.442 -5.641 6.369 1.00 65.00 239 SER A O 1
ATOM 1928 N N . GLU A 1 240 ? 38.167 -3.589 5.516 1.00 50.91 240 GLU A N 1
ATOM 1929 C CA . GLU A 1 240 ? 39.013 -2.893 6.504 1.00 50.91 240 GLU A CA 1
ATOM 1930 C C . GLU A 1 240 ? 38.336 -2.618 7.872 1.00 50.91 240 GLU A C 1
ATOM 1932 O O . GLU A 1 240 ? 38.995 -2.209 8.825 1.00 50.91 240 GLU A O 1
ATOM 1937 N N . LEU A 1 241 ? 37.026 -2.870 8.015 1.00 43.81 241 LEU A N 1
ATOM 1938 C CA . LEU A 1 241 ? 36.180 -2.249 9.059 1.00 43.81 241 LEU A CA 1
ATOM 1939 C C . LEU A 1 241 ? 35.750 -3.137 10.265 1.00 43.81 241 LEU A C 1
ATOM 1941 O O . LEU A 1 241 ? 34.761 -2.813 10.922 1.00 43.81 241 LEU A O 1
ATOM 1945 N N . LYS A 1 242 ? 36.405 -4.273 10.578 1.00 47.03 242 LYS A N 1
ATOM 1946 C CA . LYS A 1 242 ? 35.797 -5.342 11.432 1.00 47.03 242 LYS A CA 1
ATOM 1947 C C . LYS A 1 242 ? 36.584 -5.850 12.678 1.00 47.03 242 LYS A C 1
ATOM 1949 O O . LYS A 1 242 ? 36.874 -7.043 12.741 1.00 47.03 242 LYS A O 1
ATOM 1954 N N . SER A 1 243 ? 36.881 -5.045 13.719 1.00 37.59 243 SER A N 1
ATOM 1955 C CA . SER A 1 243 ? 37.554 -5.577 14.948 1.00 37.59 243 SER A CA 1
ATOM 1956 C C . SER A 1 243 ? 37.383 -4.812 16.304 1.00 37.59 243 SER A C 1
ATOM 1958 O O . SER A 1 243 ? 37.854 -3.682 16.401 1.00 37.59 243 SER A O 1
ATOM 1960 N N . ARG A 1 244 ? 36.787 -5.450 17.364 1.00 36.84 244 ARG A N 1
ATOM 1961 C CA . ARG A 1 244 ? 36.996 -5.316 18.873 1.00 36.84 244 ARG A CA 1
ATOM 1962 C C . ARG A 1 244 ? 35.804 -5.845 19.788 1.00 36.84 244 ARG A C 1
ATOM 1964 O O . ARG A 1 244 ? 34.670 -5.668 19.354 1.00 36.84 244 ARG A O 1
ATOM 1971 N N . PRO A 1 245 ? 35.999 -6.453 21.014 1.00 48.00 245 PRO A N 1
ATOM 1972 C CA . PRO A 1 245 ? 34.922 -6.988 21.948 1.00 48.00 245 PRO A CA 1
ATOM 1973 C C . PRO A 1 245 ? 35.060 -6.788 23.532 1.00 48.00 245 PRO A C 1
ATOM 1975 O O . PRO A 1 245 ? 36.077 -6.239 23.940 1.00 48.00 245 PRO A O 1
ATOM 1978 N N . TYR A 1 246 ? 34.103 -7.243 24.421 1.00 36.06 246 TYR A N 1
ATOM 1979 C CA . TYR A 1 246 ? 34.049 -7.148 25.958 1.00 36.06 246 TYR A CA 1
ATOM 1980 C C . TYR A 1 246 ? 33.077 -8.169 26.749 1.00 36.06 246 TYR A C 1
ATOM 1982 O O . TYR A 1 246 ? 32.353 -8.875 26.052 1.00 36.06 246 TYR A O 1
ATOM 1990 N N . HIS A 1 247 ? 33.024 -8.282 28.137 1.00 42.53 247 HIS A N 1
ATOM 1991 C CA . HIS A 1 247 ? 32.259 -9.295 29.028 1.00 42.53 247 HIS A CA 1
ATOM 1992 C C . HIS A 1 247 ? 31.921 -8.958 30.584 1.00 42.53 247 HIS A C 1
ATOM 1994 O O . HIS A 1 247 ? 32.446 -7.951 31.046 1.00 42.53 247 HIS A O 1
ATOM 2000 N N . GLU A 1 248 ? 31.124 -9.768 31.403 1.00 44.69 248 GLU A N 1
ATOM 2001 C CA . GLU A 1 248 ? 30.530 -9.539 32.834 1.00 44.69 248 GLU A CA 1
ATOM 2002 C C . GLU A 1 248 ? 30.168 -10.786 33.829 1.00 44.69 248 GLU A C 1
ATOM 2004 O O . GLU A 1 248 ? 30.309 -11.906 33.344 1.00 44.69 248 GLU A O 1
ATOM 2009 N N . TYR A 1 249 ? 29.691 -10.662 35.152 1.00 41.53 249 TYR A N 1
ATOM 2010 C CA . TYR A 1 249 ? 29.310 -11.744 36.232 1.00 41.53 249 TYR A CA 1
ATOM 2011 C C . TYR A 1 249 ? 28.432 -11.400 37.601 1.00 41.53 249 TYR A C 1
ATOM 2013 O O . TYR A 1 249 ? 28.383 -10.210 37.904 1.00 41.53 249 TYR A O 1
ATOM 2021 N N . PRO A 1 250 ? 27.781 -12.335 38.460 1.00 50.00 250 PRO A N 1
ATOM 2022 C CA . PRO A 1 250 ? 26.776 -12.137 39.666 1.00 50.00 250 PRO A CA 1
ATOM 2023 C C . PRO A 1 250 ? 26.675 -13.069 41.047 1.00 50.00 250 PRO A C 1
ATOM 2025 O O . PRO A 1 250 ? 27.552 -13.916 41.182 1.00 50.00 250 PRO A O 1
ATOM 2028 N N . LEU A 1 251 ? 25.670 -12.986 42.061 1.00 47.84 251 LEU A N 1
ATOM 2029 C CA . LEU A 1 251 ? 25.506 -13.664 43.503 1.00 47.84 251 LEU A CA 1
ATOM 2030 C C . LEU A 1 251 ? 24.058 -13.905 44.303 1.00 47.84 251 LEU A C 1
ATOM 2032 O O . LEU A 1 251 ? 23.065 -13.483 43.718 1.00 47.84 251 LEU A O 1
ATOM 2036 N N . LEU A 1 252 ? 23.870 -14.531 45.576 1.00 41.22 252 LEU A N 1
ATOM 2037 C CA . LEU A 1 252 ? 22.566 -14.980 46.391 1.00 41.22 252 LEU A CA 1
ATOM 2038 C C . LEU A 1 252 ? 22.462 -15.237 48.048 1.00 41.22 252 LEU A C 1
ATOM 2040 O O . LEU A 1 252 ? 23.534 -15.183 48.645 1.00 41.22 252 LEU A O 1
ATOM 2044 N N . PRO A 1 253 ? 21.277 -15.540 48.804 1.00 49.03 253 PRO A N 1
ATOM 2045 C CA . PRO A 1 253 ? 20.955 -15.618 50.360 1.00 49.03 253 PRO A CA 1
ATOM 2046 C C . PRO A 1 253 ? 19.972 -16.729 51.132 1.00 49.03 253 PRO A C 1
ATOM 2048 O O . PRO A 1 253 ? 19.568 -17.647 50.423 1.00 49.03 253 PRO A O 1
ATOM 2051 N N . VAL A 1 254 ? 19.573 -16.713 52.505 1.00 44.25 254 VAL A N 1
ATOM 2052 C CA . VAL A 1 254 ? 18.741 -17.745 53.415 1.00 44.25 254 VAL A CA 1
ATOM 2053 C C . VAL A 1 254 ? 18.007 -17.373 54.866 1.00 44.25 254 VAL A C 1
ATOM 2055 O O . VAL A 1 254 ? 18.236 -16.243 55.287 1.00 44.25 254 VAL A O 1
ATOM 2058 N N . ASP A 1 255 ? 17.236 -18.260 55.674 1.00 42.25 255 ASP A N 1
ATOM 2059 C CA . ASP A 1 255 ? 16.211 -18.049 56.880 1.00 42.25 255 ASP A CA 1
ATOM 2060 C C . ASP A 1 255 ? 15.970 -19.117 58.150 1.00 42.25 255 ASP A C 1
ATOM 2062 O O . ASP A 1 255 ? 16.657 -20.137 58.104 1.00 42.25 255 ASP A O 1
ATOM 2066 N N . VAL A 1 256 ? 15.074 -18.969 59.261 1.00 36.91 256 VAL A N 1
ATOM 2067 C CA . VAL A 1 256 ? 14.865 -19.812 60.622 1.00 36.91 256 VAL A CA 1
ATOM 2068 C C . VAL A 1 256 ? 13.501 -19.764 61.594 1.00 36.91 256 VAL A C 1
ATOM 2070 O O . VAL A 1 256 ? 12.731 -18.833 61.376 1.00 36.91 256 VAL A O 1
ATOM 2073 N N . ASP A 1 257 ? 13.220 -20.625 62.696 1.00 37.16 257 ASP A N 1
ATOM 2074 C CA . ASP A 1 257 ? 11.971 -20.907 63.664 1.00 37.16 257 ASP A CA 1
ATOM 2075 C C . ASP A 1 257 ? 12.162 -21.164 65.299 1.00 37.16 257 ASP A C 1
ATOM 2077 O O . ASP A 1 257 ? 13.323 -20.995 65.664 1.00 37.16 257 ASP A O 1
ATOM 2081 N N . GLU A 1 258 ? 11.363 -21.566 66.419 1.00 37.09 258 GLU A N 1
ATOM 2082 C CA . GLU A 1 258 ? 9.943 -21.938 67.038 1.00 37.09 258 GLU A CA 1
ATOM 2083 C C . GLU A 1 258 ? 9.701 -21.892 68.704 1.00 37.09 258 GLU A C 1
ATOM 2085 O O . GLU A 1 258 ? 10.399 -21.082 69.308 1.00 37.09 258 GLU A O 1
ATOM 2090 N N . GLU A 1 259 ? 8.768 -22.613 69.502 1.00 53.09 259 GLU A N 1
ATOM 2091 C CA . GLU A 1 259 ? 8.203 -22.350 70.977 1.00 53.09 259 GLU A CA 1
ATOM 2092 C C . GLU A 1 259 ? 7.715 -23.523 72.065 1.00 53.09 259 GLU A C 1
ATOM 2094 O O . GLU A 1 259 ? 7.671 -24.672 71.640 1.00 53.09 259 GLU A O 1
ATOM 2099 N N . ASP A 1 260 ? 7.319 -23.326 73.419 1.00 69.06 260 ASP A N 1
ATOM 2100 C CA . ASP A 1 260 ? 6.884 -24.342 74.568 1.00 69.06 260 ASP A CA 1
ATOM 2101 C C . ASP A 1 260 ? 6.053 -23.890 75.948 1.00 69.06 260 ASP A C 1
ATOM 2103 O O . ASP A 1 260 ? 5.881 -22.678 76.117 1.00 69.06 260 ASP A O 1
ATOM 2107 N N . PRO A 1 261 ? 5.480 -24.731 76.949 1.00 80.25 261 PRO A N 1
ATOM 2108 C CA . PRO A 1 261 ? 4.546 -24.366 78.148 1.00 80.25 261 PRO A CA 1
ATOM 2109 C C . PRO A 1 261 ? 4.635 -24.819 79.727 1.00 80.25 261 PRO A C 1
ATOM 2111 O O . PRO A 1 261 ? 5.485 -25.633 80.070 1.00 80.25 261 PRO A O 1
ATOM 2114 N N . HIS A 1 262 ? 3.784 -24.323 80.735 1.00 84.12 262 HIS A N 1
ATOM 2115 C CA . HIS A 1 262 ? 4.053 -24.216 82.266 1.00 84.12 262 HIS A CA 1
ATOM 2116 C C . HIS A 1 262 ? 2.948 -24.166 83.463 1.00 84.12 262 HIS A C 1
ATOM 2118 O O . HIS A 1 262 ? 1.802 -23.788 83.255 1.00 84.12 262 HIS A O 1
ATOM 2124 N N . LEU A 1 263 ? 3.311 -24.365 84.777 1.00 84.69 263 LEU A N 1
ATOM 2125 C CA . LEU A 1 263 ? 2.530 -24.179 86.083 1.00 84.69 263 LEU A CA 1
ATOM 2126 C C . LEU A 1 263 ? 3.081 -23.061 87.021 1.00 84.69 263 LEU A C 1
ATOM 2128 O O . LEU A 1 263 ? 4.295 -22.913 87.079 1.00 84.69 263 LEU A O 1
ATOM 2132 N N . VAL A 1 264 ? 2.278 -22.342 87.841 1.00 86.06 264 VAL A N 1
ATOM 2133 C CA . VAL A 1 264 ? 2.783 -21.333 88.834 1.00 86.06 264 VAL A CA 1
ATOM 2134 C C . VAL A 1 264 ? 2.765 -21.739 90.321 1.00 86.06 264 VAL A C 1
ATOM 2136 O O . VAL A 1 264 ? 1.824 -22.367 90.807 1.00 86.06 264 VAL A O 1
ATOM 2139 N N . SER A 1 265 ? 3.782 -21.299 91.078 1.00 85.56 265 SER A N 1
ATOM 2140 C CA . SER A 1 265 ? 4.032 -21.732 92.468 1.00 85.56 265 SER A CA 1
ATOM 2141 C C . SER A 1 265 ? 3.133 -21.106 93.542 1.00 85.56 265 SER A C 1
ATOM 2143 O O . SER A 1 265 ? 2.884 -21.743 94.558 1.00 85.56 265 SER A O 1
ATOM 2145 N N . CYS A 1 266 ? 2.656 -19.872 93.354 1.00 85.44 266 CYS A N 1
ATOM 2146 C CA . CYS A 1 266 ? 1.925 -19.121 94.387 1.00 85.44 266 CYS A CA 1
ATOM 2147 C C . CYS A 1 266 ? 0.476 -19.592 94.606 1.00 85.44 266 CYS A C 1
ATOM 2149 O O . CYS A 1 266 ? -0.087 -19.375 95.673 1.00 85.44 266 CYS A O 1
ATOM 2151 N N . CYS A 1 267 ? -0.147 -20.208 93.595 1.00 84.19 267 CYS A N 1
ATOM 2152 C CA . CYS A 1 267 ? -1.549 -20.634 93.650 1.00 84.19 267 CYS A CA 1
ATOM 2153 C C . CYS A 1 267 ? -1.849 -21.948 92.911 1.00 84.19 267 CYS A C 1
ATOM 2155 O O . CYS A 1 267 ? -3.016 -22.312 92.788 1.00 84.19 267 CYS A O 1
ATOM 2157 N N . GLY A 1 268 ? -0.843 -22.653 92.380 1.00 81.31 268 GLY A N 1
ATOM 2158 C CA . GLY A 1 268 ? -1.027 -23.969 91.753 1.00 81.31 268 GLY A CA 1
ATOM 2159 C C . GLY A 1 268 ? -1.823 -23.981 90.438 1.00 81.31 268 GLY A C 1
ATOM 2160 O O . GLY A 1 268 ? -2.348 -25.026 90.063 1.00 81.31 268 GLY A O 1
ATOM 2161 N N . HIS A 1 269 ? -1.937 -22.846 89.740 1.00 85.69 269 HIS A N 1
ATOM 2162 C CA . HIS A 1 269 ? -2.659 -22.739 88.463 1.00 85.69 269 HIS A CA 1
ATOM 2163 C C . HIS A 1 269 ? -1.729 -22.927 87.245 1.00 85.69 269 HIS A C 1
ATOM 2165 O O . HIS A 1 269 ? -0.558 -22.550 87.277 1.00 85.69 269 HIS A O 1
ATOM 2171 N N . ASN A 1 270 ? -2.251 -23.511 86.161 1.00 83.75 270 ASN A N 1
ATOM 2172 C CA . ASN A 1 270 ? -1.510 -23.842 84.933 1.00 83.75 270 ASN A CA 1
ATOM 2173 C C . ASN A 1 270 ? -1.753 -22.821 83.800 1.00 83.75 270 ASN A C 1
ATOM 2175 O O . ASN A 1 270 ? -2.854 -22.284 83.682 1.00 83.75 270 ASN A O 1
ATOM 2179 N N . PHE A 1 271 ? -0.739 -22.583 82.958 1.00 83.25 271 PHE A N 1
ATOM 2180 C CA . PHE A 1 271 ? -0.730 -21.600 81.862 1.00 83.25 271 PHE A CA 1
ATOM 2181 C C . PHE A 1 271 ? 0.132 -22.069 80.663 1.00 83.25 271 PHE A C 1
ATOM 2183 O O . PHE A 1 271 ? 1.010 -22.921 80.782 1.00 83.25 271 PHE A O 1
ATOM 2190 N N . CYS A 1 272 ? -0.041 -21.461 79.486 1.00 83.75 272 CYS A N 1
ATOM 2191 C CA . CYS A 1 272 ? 0.938 -21.609 78.399 1.00 83.75 272 CYS A CA 1
ATOM 2192 C C . CYS A 1 272 ? 2.235 -20.842 78.726 1.00 83.75 272 CYS A C 1
ATOM 2194 O O . CYS A 1 272 ? 2.203 -19.843 79.446 1.00 83.75 272 CYS A O 1
ATOM 2196 N N . GLY A 1 273 ? 3.374 -21.301 78.204 1.00 80.12 273 GLY A N 1
ATOM 2197 C CA . GLY A 1 273 ? 4.714 -20.831 78.593 1.00 80.12 273 GLY A CA 1
ATOM 2198 C C . GLY A 1 273 ? 4.978 -19.445 78.062 1.00 80.12 273 GLY A C 1
ATOM 2199 O O . GLY A 1 273 ? 5.065 -18.508 78.843 1.00 80.12 273 GLY A O 1
ATOM 2200 N N . SER A 1 274 ? 4.902 -19.292 76.745 1.00 81.88 274 SER A N 1
ATOM 2201 C CA . SER A 1 274 ? 4.853 -17.995 76.072 1.00 81.88 274 SER A CA 1
ATOM 2202 C C . SER A 1 274 ? 3.852 -17.006 76.668 1.00 81.88 274 SER A C 1
ATOM 2204 O O . SER A 1 274 ? 4.102 -15.804 76.641 1.00 81.88 274 SER A O 1
ATOM 2206 N N . CYS A 1 275 ? 2.739 -17.465 77.251 1.00 81.31 275 CYS A N 1
ATOM 2207 C CA . CYS A 1 275 ? 1.806 -16.592 77.963 1.00 81.31 275 CYS A CA 1
ATOM 2208 C C . CYS A 1 275 ? 2.341 -16.161 79.340 1.00 81.31 275 CYS A C 1
ATOM 2210 O O . CYS A 1 275 ? 2.372 -14.964 79.621 1.00 81.31 275 CYS A O 1
ATOM 2212 N N . ILE A 1 276 ? 2.776 -17.092 80.197 1.00 81.56 276 ILE A N 1
ATOM 2213 C CA . ILE A 1 276 ? 3.226 -16.760 81.561 1.00 81.56 276 ILE A CA 1
ATOM 2214 C C . ILE A 1 276 ? 4.618 -16.109 81.587 1.00 81.56 276 ILE A C 1
ATOM 2216 O O . ILE A 1 276 ? 4.871 -15.234 82.412 1.00 81.56 276 ILE A O 1
ATOM 2220 N N . GLU A 1 277 ? 5.498 -16.458 80.651 1.00 81.88 277 GLU A N 1
ATOM 2221 C CA . GLU A 1 277 ? 6.790 -15.803 80.437 1.00 81.88 277 GLU A CA 1
ATOM 2222 C C . GLU A 1 277 ? 6.613 -14.383 79.903 1.00 81.88 277 GLU A C 1
ATOM 2224 O O . GLU A 1 277 ? 7.290 -13.477 80.376 1.00 81.88 277 GLU A O 1
ATOM 2229 N N . ARG A 1 278 ? 5.644 -14.138 79.011 1.00 83.50 278 ARG A N 1
ATOM 2230 C CA . ARG A 1 278 ? 5.300 -12.779 78.556 1.00 83.50 278 ARG A CA 1
ATOM 2231 C C . ARG A 1 278 ? 4.710 -11.926 79.680 1.00 83.50 278 ARG A C 1
ATOM 2233 O O . ARG A 1 278 ? 5.077 -10.760 79.798 1.00 83.50 278 ARG A O 1
ATOM 2240 N N . VAL A 1 279 ? 3.871 -12.503 80.548 1.00 81.62 279 VAL A N 1
ATOM 2241 C CA . VAL A 1 279 ? 3.384 -11.822 81.766 1.00 81.62 279 VAL A CA 1
ATOM 2242 C C . VAL A 1 279 ? 4.554 -11.478 82.698 1.00 81.62 279 VAL A C 1
ATOM 2244 O O . VAL A 1 279 ? 4.672 -10.324 83.115 1.00 81.62 279 VAL A O 1
ATOM 2247 N N . LYS A 1 280 ? 5.475 -12.418 82.947 1.00 78.00 280 LYS A N 1
ATOM 2248 C CA . LYS A 1 280 ? 6.708 -12.170 83.717 1.00 78.00 280 LYS A CA 1
ATOM 2249 C C . LYS A 1 280 ? 7.615 -11.109 83.086 1.00 78.00 280 LYS A C 1
ATOM 2251 O O . LYS A 1 280 ? 8.098 -10.239 83.799 1.00 78.00 280 LYS A O 1
ATOM 2256 N N . ALA A 1 281 ? 7.816 -11.139 81.769 1.00 80.94 281 ALA A N 1
ATOM 2257 C CA . ALA A 1 281 ? 8.617 -10.155 81.039 1.00 80.94 281 ALA A CA 1
ATOM 2258 C C . ALA A 1 281 ? 8.002 -8.744 81.105 1.00 80.94 281 ALA A C 1
ATOM 2260 O O . ALA A 1 281 ? 8.729 -7.757 81.153 1.00 80.94 281 ALA A O 1
ATOM 2261 N N . SER A 1 282 ? 6.670 -8.645 81.196 1.00 81.88 282 SER A N 1
ATOM 2262 C CA . SER A 1 282 ? 5.954 -7.395 81.503 1.00 81.88 282 SER A CA 1
ATOM 2263 C C . SER A 1 282 ? 5.938 -7.018 82.998 1.00 81.88 282 SER A C 1
ATOM 2265 O O . SER A 1 282 ? 5.238 -6.088 83.390 1.00 81.88 282 SER A O 1
ATOM 2267 N N . ASN A 1 283 ? 6.692 -7.739 83.838 1.00 80.69 283 ASN A N 1
ATOM 2268 C CA . ASN A 1 283 ? 6.756 -7.605 85.298 1.00 80.69 283 ASN A CA 1
ATOM 2269 C C . ASN A 1 283 ? 5.381 -7.712 86.002 1.00 80.69 283 ASN A C 1
ATOM 2271 O O . ASN A 1 283 ? 5.131 -7.079 87.030 1.00 80.69 283 ASN A O 1
ATOM 2275 N N . GLY A 1 284 ? 4.467 -8.495 85.417 1.00 80.81 284 GLY A N 1
ATOM 2276 C CA . GLY A 1 284 ? 3.090 -8.662 85.875 1.00 80.81 284 GLY A CA 1
ATOM 2277 C C . GLY A 1 284 ? 2.946 -9.699 86.991 1.00 80.81 284 GLY A C 1
ATOM 2278 O O . GLY A 1 284 ? 3.542 -10.780 86.940 1.00 80.81 284 GLY A O 1
ATOM 2279 N N . SER A 1 285 ? 2.104 -9.391 87.981 1.00 86.94 285 SER A N 1
ATOM 2280 C CA . SER A 1 285 ? 1.740 -10.333 89.043 1.00 86.94 285 SER A CA 1
ATOM 2281 C C . SER A 1 285 ? 0.882 -11.494 88.519 1.00 86.94 285 SER A C 1
ATOM 2283 O O . SER A 1 285 ? 0.350 -11.448 87.408 1.00 86.94 285 SER A O 1
ATOM 2285 N N . CYS A 1 286 ? 0.767 -12.568 89.304 1.00 85.25 286 CYS A N 1
ATOM 2286 C CA . CYS A 1 286 ? 0.087 -13.793 88.891 1.00 85.25 286 CYS A CA 1
ATOM 2287 C C . CYS A 1 286 ? -1.367 -13.517 88.442 1.00 85.25 286 CYS A C 1
ATOM 2289 O O . CYS A 1 286 ? -2.150 -13.017 89.253 1.00 85.25 286 CYS A O 1
ATOM 2291 N N . PRO A 1 287 ? -1.788 -13.899 87.217 1.00 85.25 287 PRO A N 1
ATOM 2292 C CA . PRO A 1 287 ? -3.109 -13.535 86.693 1.00 85.25 287 PRO A CA 1
ATOM 2293 C C . PRO A 1 287 ? -4.315 -13.989 87.532 1.00 85.25 287 PRO A C 1
ATOM 2295 O O . PRO A 1 287 ? -5.360 -13.348 87.473 1.00 85.25 287 PRO A O 1
ATOM 2298 N N . MET A 1 288 ? -4.185 -15.071 88.313 1.00 86.25 288 MET A N 1
ATOM 2299 C CA . MET A 1 288 ? -5.296 -15.656 89.082 1.00 86.25 288 MET A CA 1
ATOM 2300 C C . MET A 1 288 ? -5.386 -15.135 90.523 1.00 86.25 288 MET A C 1
ATOM 2302 O O . MET A 1 288 ? -6.466 -14.748 90.960 1.00 86.25 288 MET A O 1
ATOM 2306 N N . CYS A 1 289 ? -4.275 -15.098 91.269 1.00 80.75 289 CYS A N 1
ATOM 2307 C CA . CYS A 1 289 ? -4.265 -14.659 92.675 1.00 80.75 289 CYS A CA 1
ATOM 2308 C C . CYS A 1 289 ? -3.697 -13.247 92.900 1.00 80.75 289 CYS A C 1
ATOM 2310 O O . CYS A 1 289 ? -3.749 -12.748 94.020 1.00 80.75 289 CYS A O 1
ATOM 2312 N N . LYS A 1 290 ? -3.159 -12.598 91.857 1.00 83.88 290 LYS A N 1
ATOM 2313 C CA . LYS A 1 290 ? -2.485 -11.283 91.883 1.00 83.88 290 LYS A CA 1
ATOM 2314 C C . LYS A 1 290 ? -1.216 -11.203 92.739 1.00 83.88 290 LYS A C 1
ATOM 2316 O O . LYS A 1 290 ? -0.671 -10.108 92.880 1.00 83.88 290 LYS A O 1
ATOM 2321 N N . GLU A 1 291 ? -0.712 -12.334 93.233 1.00 84.19 291 GLU A N 1
ATOM 2322 C CA . GLU A 1 291 ? 0.556 -12.409 93.963 1.00 84.19 291 GLU A CA 1
ATOM 2323 C C . GLU A 1 291 ? 1.731 -11.960 93.083 1.00 84.19 291 GLU A C 1
ATOM 2325 O O . GLU A 1 291 ? 1.834 -12.363 91.919 1.00 84.19 291 GLU A O 1
ATOM 2330 N N . LYS A 1 292 ? 2.601 -11.104 93.624 1.00 81.00 292 LYS A N 1
ATOM 2331 C CA . LYS A 1 292 ? 3.717 -10.490 92.893 1.00 81.00 292 LYS A CA 1
ATOM 2332 C C . LYS A 1 292 ? 4.890 -11.447 92.727 1.00 81.00 292 LYS A C 1
ATOM 2334 O O . LYS A 1 292 ? 5.489 -11.476 91.657 1.00 81.00 292 LYS A O 1
ATOM 2339 N N . GLU A 1 293 ? 5.190 -12.246 93.747 1.00 81.06 293 GLU A N 1
ATOM 2340 C CA . GLU A 1 293 ? 6.315 -13.182 93.723 1.00 81.06 293 GLU A CA 1
ATOM 2341 C C . GLU A 1 293 ? 5.836 -14.606 93.428 1.00 81.06 293 GLU A C 1
ATOM 2343 O O . GLU A 1 293 ? 5.181 -15.261 94.238 1.00 81.06 293 GLU A O 1
ATOM 2348 N N . TYR A 1 294 ? 6.151 -15.102 92.229 1.00 84.19 294 TYR A N 1
ATOM 2349 C CA . TYR A 1 294 ? 5.801 -16.458 91.815 1.00 84.19 294 TYR A CA 1
ATOM 2350 C C . TYR A 1 294 ? 6.817 -17.041 90.832 1.00 84.19 294 TYR A C 1
ATOM 2352 O O . TYR A 1 294 ? 7.265 -16.405 89.873 1.00 84.19 294 TYR A O 1
ATOM 2360 N N . GLN A 1 295 ? 7.148 -18.311 91.037 1.00 82.81 295 GLN A N 1
ATOM 2361 C CA . GLN A 1 295 ? 7.866 -19.102 90.050 1.00 82.81 295 GLN A CA 1
ATOM 2362 C C . GLN A 1 295 ? 6.869 -19.675 89.036 1.00 82.81 295 GLN A C 1
ATOM 2364 O O . GLN A 1 295 ? 5.682 -19.833 89.325 1.00 82.81 295 GLN A O 1
ATOM 2369 N N . ALA A 1 296 ? 7.370 -19.977 87.839 1.00 84.00 296 ALA A N 1
ATOM 2370 C CA . ALA A 1 296 ? 6.646 -20.736 86.827 1.00 84.00 296 ALA A CA 1
ATOM 2371 C C . ALA A 1 296 ? 7.539 -21.927 86.474 1.00 84.00 296 ALA A C 1
ATOM 2373 O O . ALA A 1 296 ? 8.735 -21.739 86.264 1.00 84.00 296 ALA A O 1
ATOM 2374 N N . ILE A 1 297 ? 6.980 -23.129 86.519 1.00 83.06 297 ILE A N 1
ATOM 2375 C CA . ILE A 1 297 ? 7.683 -24.411 86.549 1.00 83.06 297 ILE A CA 1
ATOM 2376 C C . ILE A 1 297 ? 7.020 -25.303 85.489 1.00 83.06 297 ILE A C 1
ATOM 2378 O O . ILE A 1 297 ? 5.799 -25.444 85.536 1.00 83.06 297 ILE A O 1
ATOM 2382 N N . PRO A 1 298 ? 7.751 -25.904 84.532 1.00 82.12 298 PRO A N 1
ATOM 2383 C CA . PRO A 1 298 ? 7.149 -26.760 83.508 1.00 82.12 298 PRO A CA 1
ATOM 2384 C C . PRO A 1 298 ? 6.353 -27.920 84.122 1.00 82.12 298 PRO A C 1
ATOM 2386 O O . PRO A 1 298 ? 6.931 -28.812 84.754 1.00 82.12 298 PRO A O 1
ATOM 2389 N N . ASP A 1 299 ? 5.028 -27.945 83.940 1.00 84.38 299 ASP A N 1
ATOM 2390 C CA . ASP A 1 299 ? 4.184 -28.998 84.512 1.00 84.38 299 ASP A CA 1
ATOM 2391 C C . ASP A 1 299 ? 4.260 -30.268 83.672 1.00 84.38 299 ASP A C 1
ATOM 2393 O O . ASP A 1 299 ? 3.420 -30.559 82.819 1.00 84.38 299 ASP A O 1
ATOM 2397 N N . LYS A 1 300 ? 5.282 -31.074 83.950 1.00 78.38 300 LYS A N 1
ATOM 2398 C CA . LYS A 1 300 ? 5.497 -32.364 83.289 1.00 78.38 300 LYS A CA 1
ATOM 2399 C C . LYS A 1 300 ? 4.395 -33.391 83.595 1.00 78.38 300 LYS A C 1
ATOM 2401 O O . LYS A 1 300 ? 4.391 -34.442 82.957 1.00 78.38 300 LYS A O 1
ATOM 2406 N N . LYS A 1 301 ? 3.463 -33.135 84.526 1.00 75.94 301 LYS A N 1
ATOM 2407 C CA . LYS A 1 301 ? 2.279 -33.983 84.760 1.00 75.94 301 LYS A CA 1
ATOM 2408 C C . LYS A 1 301 ? 1.106 -33.512 83.897 1.00 75.94 301 LYS A C 1
ATOM 2410 O O . LYS A 1 301 ? 0.563 -34.322 83.149 1.00 75.94 301 LYS A O 1
ATOM 2415 N N . CYS A 1 302 ? 0.763 -32.227 83.942 1.00 77.25 302 CYS A N 1
ATOM 2416 C CA . CYS A 1 302 ? -0.289 -31.636 83.112 1.00 77.25 302 CYS A CA 1
ATOM 2417 C C . CYS A 1 302 ? 0.050 -31.740 81.616 1.00 77.25 302 CYS A C 1
ATOM 2419 O O . CYS A 1 302 ? -0.771 -32.216 80.837 1.00 77.25 302 CYS A O 1
ATOM 2421 N N . SER A 1 303 ? 1.297 -31.448 81.228 1.00 79.12 303 SER A N 1
ATOM 2422 C CA . SER A 1 303 ? 1.797 -31.632 79.859 1.00 79.12 303 SER A CA 1
ATOM 2423 C C . SER A 1 303 ? 1.623 -33.073 79.364 1.00 79.12 303 SER A C 1
ATOM 2425 O O . SER A 1 303 ? 1.161 -33.266 78.245 1.00 79.12 303 SER A O 1
ATOM 2427 N N . ARG A 1 304 ? 1.897 -34.101 80.186 1.00 77.88 304 ARG A N 1
ATOM 2428 C CA . ARG A 1 304 ? 1.647 -35.512 79.814 1.00 77.88 304 ARG A CA 1
ATOM 2429 C C . ARG A 1 304 ? 0.162 -35.822 79.627 1.00 77.88 304 ARG A C 1
ATOM 2431 O O . ARG A 1 304 ? -0.168 -36.587 78.729 1.00 77.88 304 ARG A O 1
ATOM 2438 N N . ILE A 1 305 ? -0.709 -35.247 80.458 1.00 77.06 305 ILE A N 1
ATOM 2439 C CA . ILE A 1 305 ? -2.165 -35.424 80.350 1.00 77.06 305 ILE A CA 1
ATOM 2440 C C . ILE A 1 305 ? -2.670 -34.773 79.058 1.00 77.06 305 ILE A C 1
ATOM 2442 O O . ILE A 1 305 ? -3.310 -35.450 78.263 1.00 77.06 305 ILE A O 1
ATOM 2446 N N . ILE A 1 306 ? -2.312 -33.509 78.808 1.00 78.31 306 ILE A N 1
ATOM 2447 C CA . ILE A 1 306 ? -2.670 -32.755 77.594 1.00 78.31 306 ILE A CA 1
ATOM 2448 C C . ILE A 1 306 ? -2.172 -33.479 76.335 1.00 78.31 306 ILE A C 1
ATOM 2450 O O . ILE A 1 306 ? -2.949 -33.738 75.421 1.00 78.31 306 ILE A O 1
ATOM 2454 N N . ASN A 1 307 ? -0.897 -33.874 76.310 1.00 77.31 307 ASN A N 1
ATOM 2455 C CA . ASN A 1 307 ? -0.290 -34.590 75.185 1.00 77.31 307 ASN A CA 1
ATOM 2456 C C . ASN A 1 307 ? -0.886 -35.987 74.938 1.00 77.31 307 ASN A C 1
ATOM 2458 O O . ASN A 1 307 ? -0.762 -36.497 73.826 1.00 77.31 307 ASN A O 1
ATOM 2462 N N . GLY A 1 308 ? -1.510 -36.595 75.953 1.00 76.38 308 GLY A N 1
ATOM 2463 C CA . GLY A 1 308 ? -2.200 -37.886 75.885 1.00 76.38 308 GLY A CA 1
ATOM 2464 C C . GLY A 1 308 ? -3.720 -37.796 75.694 1.00 76.38 308 GLY A C 1
ATOM 2465 O O . GLY A 1 308 ? -4.386 -38.826 75.762 1.00 76.38 308 GLY A O 1
ATOM 2466 N N . LEU A 1 309 ? -4.290 -36.605 75.473 1.00 80.69 309 LEU A N 1
ATOM 2467 C CA . LEU A 1 309 ? -5.707 -36.473 75.119 1.00 80.69 309 LEU A CA 1
ATOM 2468 C C . LEU A 1 309 ? -5.955 -37.079 73.734 1.00 80.69 309 LEU A C 1
ATOM 2470 O O . LEU A 1 309 ? -5.296 -36.685 72.772 1.00 80.69 309 LEU A O 1
ATOM 2474 N N . GLU A 1 310 ? -6.929 -37.986 73.616 1.00 84.88 310 GLU A N 1
ATOM 2475 C CA . GLU A 1 310 ? -7.399 -38.436 72.304 1.00 84.88 310 GLU A CA 1
ATOM 2476 C C . GLU A 1 310 ? -8.199 -37.312 71.634 1.00 84.88 310 GLU A C 1
ATOM 2478 O O . GLU A 1 310 ? -9.258 -36.899 72.112 1.00 84.88 310 GLU A O 1
ATOM 2483 N N . VAL A 1 311 ? -7.691 -36.830 70.503 1.00 87.06 311 VAL A N 1
ATOM 2484 C CA . VAL A 1 311 ? -8.290 -35.761 69.700 1.00 87.06 311 VAL A CA 1
ATOM 2485 C C . VAL A 1 311 ? -8.511 -36.231 68.267 1.00 87.06 311 VAL A C 1
ATOM 2487 O O . VAL A 1 311 ? -7.775 -37.070 67.753 1.00 87.06 311 VAL A O 1
ATOM 2490 N N . TYR A 1 312 ? -9.519 -35.673 67.597 1.00 85.88 312 TYR A N 1
ATOM 2491 C CA . TYR A 1 312 ? -9.723 -35.874 66.161 1.00 85.88 312 TYR A CA 1
ATOM 2492 C C . TYR A 1 312 ? -8.861 -34.910 65.343 1.00 85.88 312 TYR A C 1
ATOM 2494 O O . TYR A 1 312 ? -8.595 -33.789 65.776 1.00 85.88 312 TYR A O 1
ATOM 2502 N N . CYS A 1 313 ? -8.487 -35.321 64.130 1.00 89.56 313 CYS A N 1
ATOM 2503 C CA . CYS A 1 313 ? -7.800 -34.471 63.158 1.00 89.56 313 CYS A CA 1
ATOM 2504 C C . CYS A 1 313 ? -8.551 -33.147 62.916 1.00 89.56 313 CYS A C 1
ATOM 2506 O O . CYS A 1 313 ? -9.769 -33.143 62.733 1.00 89.56 313 CYS A O 1
ATOM 2508 N N . SER A 1 314 ? -7.829 -32.028 62.814 1.00 86.62 314 SER A N 1
ATOM 2509 C CA . SER A 1 314 ? -8.405 -30.716 62.463 1.00 86.62 314 SER A CA 1
ATOM 2510 C C . SER A 1 314 ? -9.130 -30.709 61.109 1.00 86.62 314 SER A C 1
ATOM 2512 O O . SER A 1 314 ? -10.029 -29.905 60.891 1.00 86.62 314 SER A O 1
ATOM 2514 N N . ASN A 1 315 ? -8.789 -31.635 60.206 1.00 88.50 315 ASN A N 1
ATOM 2515 C CA . ASN A 1 315 ? -9.463 -31.822 58.921 1.00 88.50 315 ASN A CA 1
ATOM 2516 C C . ASN A 1 315 ? -10.646 -32.819 58.983 1.00 88.50 315 ASN A C 1
ATOM 2518 O O . ASN A 1 315 ? -11.056 -33.327 57.935 1.00 88.50 315 ASN A O 1
ATOM 2522 N N . LYS A 1 316 ? -11.209 -33.124 60.165 1.00 84.12 316 LYS A N 1
ATOM 2523 C CA . LYS A 1 316 ? -12.351 -34.054 60.312 1.00 84.12 316 LYS A CA 1
ATOM 2524 C C . LYS A 1 316 ? -13.538 -33.670 59.430 1.00 84.12 316 LYS A C 1
ATOM 2526 O O . LYS A 1 316 ? -14.044 -34.510 58.695 1.00 84.12 316 LYS A O 1
ATOM 2531 N N . GLU A 1 317 ? -13.909 -32.392 59.419 1.00 84.06 317 GLU A N 1
ATOM 2532 C CA . GLU A 1 317 ? -15.000 -31.856 58.586 1.00 84.06 317 GLU A CA 1
ATOM 2533 C C . GLU A 1 317 ? -14.724 -31.975 57.077 1.00 84.06 317 GLU A C 1
ATOM 2535 O O . GLU A 1 317 ? -15.653 -32.071 56.280 1.00 84.06 317 GLU A O 1
ATOM 2540 N N . LYS A 1 318 ? -13.447 -32.041 56.669 1.00 83.69 318 LYS A N 1
ATOM 2541 C CA . LYS A 1 318 ? -13.049 -32.293 55.273 1.00 83.69 318 LYS A CA 1
ATOM 2542 C C . LYS A 1 318 ? -13.074 -33.785 54.902 1.00 83.69 318 LYS A C 1
ATOM 2544 O O . LYS A 1 318 ? -12.873 -34.097 53.727 1.00 83.69 318 LYS A O 1
ATOM 2549 N N . GLY A 1 319 ? -13.295 -34.680 55.873 1.00 86.06 319 GLY A N 1
ATOM 2550 C CA . GLY A 1 319 ? -13.344 -36.139 55.720 1.00 86.06 319 GLY A CA 1
ATOM 2551 C C . GLY A 1 319 ? -12.209 -36.921 56.399 1.00 86.06 319 GLY A C 1
ATOM 2552 O O . GLY A 1 319 ? -12.054 -38.108 56.118 1.00 86.06 319 GLY A O 1
ATOM 2553 N N . CYS A 1 320 ? -11.378 -36.304 57.250 1.00 90.38 320 CYS A N 1
ATOM 2554 C CA . CYS A 1 320 ? -10.284 -37.028 57.909 1.00 90.38 320 CYS A CA 1
ATOM 2555 C C . CYS A 1 320 ? -10.747 -37.784 59.168 1.00 90.38 320 CYS A C 1
ATOM 2557 O O . CYS A 1 320 ? -11.064 -37.181 60.189 1.00 90.38 320 CYS A O 1
ATOM 2559 N N . GLU A 1 321 ? -10.727 -39.115 59.110 1.00 90.06 321 GLU A N 1
ATOM 2560 C CA . GLU A 1 321 ? -11.206 -39.996 60.189 1.00 90.06 321 GLU A CA 1
ATOM 2561 C C . GLU A 1 321 ? -10.194 -40.216 61.332 1.00 90.06 321 GLU A C 1
ATOM 2563 O O . GLU A 1 321 ? -10.525 -40.850 62.332 1.00 90.06 321 GLU A O 1
ATOM 2568 N N . TRP A 1 322 ? -8.965 -39.697 61.211 1.00 89.56 322 TRP A N 1
ATOM 2569 C CA . TRP A 1 322 ? -7.905 -39.913 62.202 1.00 89.56 322 TRP A CA 1
ATOM 2570 C C . TRP A 1 322 ? -8.271 -39.345 63.579 1.00 89.56 322 TRP A C 1
ATOM 2572 O O . TRP A 1 322 ? -8.741 -38.205 63.702 1.00 89.56 322 TRP A O 1
ATOM 2582 N N . LYS A 1 323 ? -7.981 -40.137 64.616 1.00 86.31 323 LYS A N 1
ATOM 2583 C CA . LYS A 1 323 ? -7.976 -39.734 66.023 1.00 86.31 323 LYS A CA 1
ATOM 2584 C C . LYS A 1 323 ? -6.800 -40.379 66.758 1.00 86.31 323 LYS A C 1
ATOM 2586 O O . LYS A 1 323 ? -6.384 -41.478 66.390 1.00 86.31 323 LYS A O 1
ATOM 2591 N N . GLY A 1 324 ? -6.296 -39.715 67.791 1.00 87.06 324 GLY A N 1
ATOM 2592 C CA . GLY A 1 324 ? -5.210 -40.214 68.637 1.00 87.06 324 GLY A CA 1
ATOM 2593 C C . GLY A 1 324 ? -4.662 -39.137 69.571 1.00 87.06 324 GLY A C 1
ATOM 2594 O O . GLY A 1 324 ? -5.189 -38.025 69.610 1.00 87.06 324 GLY A O 1
ATOM 2595 N N . ASP A 1 325 ? -3.610 -39.468 70.321 1.00 83.56 325 ASP A N 1
ATOM 2596 C CA . ASP A 1 325 ? -2.902 -38.561 71.232 1.00 83.56 325 ASP A CA 1
ATOM 2597 C C . ASP A 1 325 ? -2.560 -37.208 70.581 1.00 83.56 325 ASP A C 1
ATOM 2599 O O . ASP A 1 325 ? -1.924 -37.163 69.523 1.00 83.56 325 ASP A O 1
ATOM 2603 N N . LEU A 1 326 ? -2.884 -36.102 71.259 1.00 81.44 326 LEU A N 1
ATOM 2604 C CA . LEU A 1 326 ? -2.608 -34.734 70.800 1.00 81.44 326 LEU A CA 1
ATOM 2605 C C . LEU A 1 326 ? -1.141 -34.508 70.388 1.00 81.44 326 LEU A C 1
ATOM 2607 O O . LEU A 1 326 ? -0.889 -33.832 69.390 1.00 81.44 326 LEU A O 1
ATOM 2611 N N . LYS A 1 327 ? -0.180 -35.132 71.082 1.00 80.50 327 LYS A N 1
ATOM 2612 C CA . LYS A 1 327 ? 1.259 -35.069 70.745 1.00 80.50 327 LYS A CA 1
ATOM 2613 C C . LYS A 1 327 ? 1.593 -35.564 69.329 1.00 80.50 327 LYS A C 1
ATOM 2615 O O . LYS A 1 327 ? 2.589 -35.146 68.750 1.00 80.50 327 LYS A O 1
ATOM 2620 N N . ASN A 1 328 ? 0.757 -36.446 68.775 1.00 84.25 328 ASN A N 1
ATOM 2621 C CA . ASN A 1 328 ? 0.912 -37.034 67.445 1.00 84.25 328 ASN A CA 1
ATOM 2622 C C . ASN A 1 328 ? 0.161 -36.229 66.364 1.00 84.25 328 ASN A C 1
ATOM 2624 O O . ASN A 1 328 ? 0.219 -36.581 65.189 1.00 84.25 328 ASN A O 1
ATOM 2628 N N . MET A 1 329 ? -0.541 -35.143 66.715 1.00 81.56 329 MET A N 1
ATOM 2629 C CA . MET A 1 329 ? -1.247 -34.303 65.738 1.00 81.56 329 MET A CA 1
ATOM 2630 C C . MET A 1 329 ? -0.275 -33.638 64.751 1.00 81.56 329 MET A C 1
ATOM 2632 O O . MET A 1 329 ? -0.546 -33.574 63.551 1.00 81.56 329 MET A O 1
ATOM 2636 N N . SER A 1 330 ? 0.874 -33.159 65.237 1.00 83.19 330 SER A N 1
ATOM 2637 C CA . SER A 1 330 ? 1.895 -32.501 64.410 1.00 83.19 330 SER A CA 1
ATOM 2638 C C . SER A 1 330 ? 2.525 -33.461 63.396 1.00 83.19 330 SER A C 1
ATOM 2640 O O . SER A 1 330 ? 2.716 -33.084 62.238 1.00 83.19 330 SER A O 1
ATOM 2642 N N . THR A 1 331 ? 2.778 -34.715 63.784 1.00 85.38 331 THR A N 1
ATOM 2643 C CA . THR A 1 331 ? 3.296 -35.770 62.899 1.00 85.38 331 THR A CA 1
ATOM 2644 C C . THR A 1 331 ? 2.224 -36.322 61.957 1.00 85.38 331 THR A C 1
ATOM 2646 O O . THR A 1 331 ? 2.501 -36.500 60.771 1.00 85.38 331 THR A O 1
ATOM 2649 N N . HIS A 1 332 ? 0.985 -36.504 62.419 1.00 86.12 332 HIS A N 1
ATOM 2650 C CA . HIS A 1 332 ? -0.127 -36.921 61.562 1.00 86.12 332 HIS A CA 1
ATOM 2651 C C . HIS A 1 332 ? -0.391 -35.916 60.427 1.00 86.12 332 HIS A C 1
ATOM 2653 O O . HIS A 1 332 ? -0.443 -36.279 59.244 1.00 86.12 332 HIS A O 1
ATOM 2659 N N . LEU A 1 333 ? -0.532 -34.631 60.774 1.00 85.56 333 LEU A N 1
ATOM 2660 C CA . LEU A 1 333 ? -0.688 -33.563 59.787 1.00 85.56 333 LEU A CA 1
ATOM 2661 C C . LEU A 1 333 ? 0.582 -33.434 58.937 1.00 85.56 333 LEU A C 1
ATOM 2663 O O . LEU A 1 333 ? 0.488 -33.342 57.710 1.00 85.56 333 LEU A O 1
ATOM 2667 N N . ASN A 1 334 ? 1.761 -33.471 59.575 1.00 84.00 334 ASN A N 1
ATOM 2668 C CA . ASN A 1 334 ? 3.058 -33.159 58.969 1.00 84.00 334 ASN A CA 1
ATOM 2669 C C . ASN A 1 334 ? 2.938 -31.862 58.146 1.00 84.00 334 ASN A C 1
ATOM 2671 O O . ASN A 1 334 ? 3.084 -31.874 56.922 1.00 84.00 334 ASN A O 1
ATOM 2675 N N . LYS A 1 335 ? 2.555 -30.766 58.818 1.00 74.94 335 LYS A N 1
ATOM 2676 C CA . LYS A 1 335 ? 2.316 -29.458 58.187 1.00 74.94 335 LYS A CA 1
ATOM 2677 C C . LYS A 1 335 ? 3.508 -29.034 57.330 1.00 74.94 335 LYS A C 1
ATOM 2679 O O . LYS A 1 335 ? 4.646 -29.390 57.626 1.00 74.94 335 LYS A O 1
ATOM 2684 N N . GLU A 1 336 ? 3.212 -28.299 56.260 1.00 69.50 336 GLU A N 1
ATOM 2685 C CA . GLU A 1 336 ? 4.153 -27.751 55.264 1.00 69.50 336 GLU A CA 1
ATOM 2686 C C . GLU A 1 336 ? 4.938 -28.782 54.432 1.00 69.50 336 GLU A C 1
ATOM 2688 O O . GLU A 1 336 ? 5.197 -28.555 53.246 1.00 69.50 336 GLU A O 1
ATOM 2693 N N . LYS A 1 337 ? 5.240 -29.960 54.986 1.00 80.06 337 LYS A N 1
ATOM 2694 C CA . LYS A 1 337 ? 5.887 -31.059 54.269 1.00 80.06 337 LYS A CA 1
ATOM 2695 C C . LYS A 1 337 ? 4.990 -31.589 53.157 1.00 80.06 337 LYS A C 1
ATOM 2697 O O . LYS A 1 337 ? 3.778 -31.759 53.304 1.00 80.06 337 LYS A O 1
ATOM 2702 N N . ARG A 1 338 ? 5.620 -31.953 52.039 1.00 75.44 338 ARG A N 1
ATOM 2703 C CA . ARG A 1 338 ? 4.937 -32.514 50.867 1.00 75.44 338 ARG A CA 1
ATOM 2704 C C . ARG A 1 338 ? 4.146 -33.782 51.197 1.00 75.44 338 ARG A C 1
ATOM 2706 O O . ARG A 1 338 ? 2.998 -33.931 50.784 1.00 75.44 338 ARG A O 1
ATOM 2713 N N . GLU A 1 339 ? 4.778 -34.696 51.922 1.00 78.38 339 GLU A N 1
ATOM 2714 C CA . GLU A 1 339 ? 4.295 -36.052 52.180 1.00 78.38 339 GLU A CA 1
ATOM 2715 C C . GLU A 1 339 ? 4.095 -36.261 53.686 1.00 78.38 339 GLU A C 1
ATOM 2717 O O . GLU A 1 339 ? 4.736 -35.602 54.504 1.00 78.38 339 GLU A O 1
ATOM 2722 N N . GLY A 1 340 ? 3.145 -37.122 54.043 1.00 84.31 340 GLY A N 1
ATOM 2723 C CA . GLY A 1 340 ? 2.667 -37.302 55.411 1.00 84.31 340 GLY A CA 1
ATOM 2724 C C . GLY A 1 340 ? 1.323 -38.029 55.436 1.00 84.31 340 GLY A C 1
ATOM 2725 O O . GLY A 1 340 ? 0.692 -38.225 54.392 1.00 84.31 340 GLY A O 1
ATOM 2726 N N . GLU A 1 341 ? 0.897 -38.442 56.627 1.00 85.25 341 GLU A N 1
ATOM 2727 C CA . GLU A 1 341 ? -0.245 -39.342 56.825 1.00 85.25 341 GLU A CA 1
ATOM 2728 C C . GLU A 1 341 ? -1.581 -38.696 56.452 1.00 85.25 341 GLU A C 1
ATOM 2730 O O . GLU A 1 341 ? -2.381 -39.299 55.729 1.00 85.25 341 GLU A O 1
ATOM 2735 N N . CYS A 1 342 ? -1.826 -37.460 56.903 1.00 90.69 342 CYS A N 1
ATOM 2736 C CA . CYS A 1 342 ? -3.080 -36.766 56.637 1.00 90.69 342 CYS A CA 1
ATOM 2737 C C . CYS A 1 342 ? -3.257 -36.491 55.134 1.00 90.69 342 CYS A C 1
ATOM 2739 O O . CYS A 1 342 ? -2.627 -35.597 54.562 1.00 90.69 342 CYS A O 1
ATOM 2741 N N . GLN A 1 343 ? -4.161 -37.244 54.498 1.00 90.06 343 GLN A N 1
ATOM 2742 C CA . GLN A 1 343 ? -4.493 -37.114 53.072 1.00 90.06 343 GLN A CA 1
ATOM 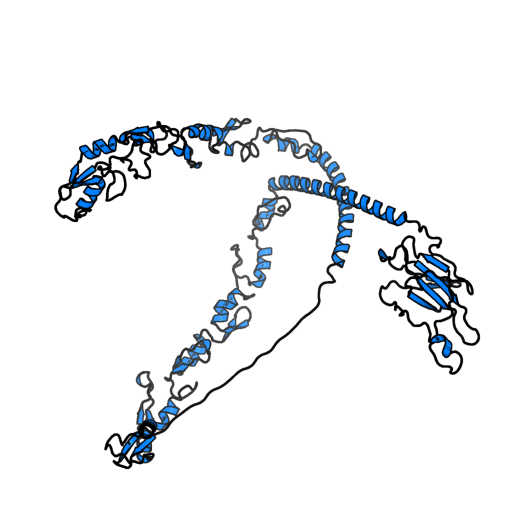2743 C C . GLN A 1 343 ? -5.352 -35.881 52.745 1.00 90.06 343 GLN A C 1
ATOM 2745 O O . GLN A 1 343 ? -5.489 -35.511 51.575 1.00 90.06 343 GLN A O 1
ATOM 2750 N N . TYR A 1 344 ? -5.922 -35.263 53.782 1.00 90.56 344 TYR A N 1
ATOM 2751 C CA . TYR A 1 344 ? -6.812 -34.104 53.718 1.00 90.56 344 TYR A CA 1
ATOM 2752 C C . TYR A 1 344 ? -6.102 -32.776 54.004 1.00 90.56 344 TYR A C 1
ATOM 2754 O O . TYR A 1 344 ? -6.688 -31.726 53.751 1.00 90.56 344 TYR A O 1
ATOM 2762 N N . GLU A 1 345 ? -4.859 -32.819 54.491 1.00 90.50 345 GLU A N 1
ATOM 2763 C CA . GLU A 1 345 ? -4.047 -31.624 54.719 1.00 90.50 345 GLU A CA 1
ATOM 2764 C C . GLU A 1 345 ? -3.700 -30.947 53.388 1.00 90.50 345 GLU A C 1
ATOM 2766 O O . GLU A 1 345 ? -3.417 -31.612 52.381 1.00 90.50 345 GLU A O 1
ATOM 2771 N N . GLU A 1 346 ? -3.757 -29.616 53.376 1.00 89.50 346 GLU A N 1
ATOM 2772 C CA . GLU A 1 346 ? -3.535 -28.805 52.182 1.00 89.50 346 GLU A CA 1
ATOM 2773 C C . GLU A 1 346 ? -2.056 -28.462 52.006 1.00 89.50 346 GLU A C 1
ATOM 2775 O O . GLU A 1 346 ? -1.428 -27.818 52.840 1.00 89.50 346 GLU A O 1
ATOM 2780 N N . VAL A 1 347 ? -1.506 -28.897 50.875 1.00 90.56 347 VAL A N 1
ATOM 2781 C CA . VAL A 1 347 ? -0.090 -28.777 50.527 1.00 90.56 347 VAL A CA 1
ATOM 2782 C C . VAL A 1 347 ? 0.036 -27.959 49.243 1.00 90.56 347 VAL A C 1
ATOM 2784 O O . VAL A 1 347 ? -0.749 -28.129 48.303 1.00 90.56 347 VAL A O 1
ATOM 2787 N N . LYS A 1 348 ? 1.022 -27.056 49.191 1.00 89.44 348 LYS A N 1
ATOM 2788 C CA . LYS A 1 348 ? 1.309 -26.230 48.007 1.00 89.44 348 LYS A CA 1
ATOM 2789 C C . LYS A 1 348 ? 1.818 -27.099 46.846 1.00 89.44 348 LYS A C 1
ATOM 2791 O O . LYS A 1 348 ? 2.607 -28.025 47.037 1.00 89.44 348 LYS A O 1
ATOM 2796 N N . CYS A 1 349 ? 1.384 -26.791 45.624 1.00 88.81 349 CYS A N 1
ATOM 2797 C CA . CYS A 1 349 ? 1.911 -27.401 44.401 1.00 88.81 349 CYS A CA 1
ATOM 2798 C C . CYS A 1 349 ? 3.438 -27.208 44.280 1.00 88.81 349 CYS A C 1
ATOM 2800 O O . CYS A 1 349 ? 3.941 -26.126 44.572 1.00 88.81 349 CYS A O 1
ATOM 2802 N N . ARG A 1 350 ? 4.177 -28.217 43.781 1.00 86.19 350 ARG A N 1
ATOM 2803 C CA . ARG A 1 350 ? 5.653 -28.158 43.636 1.00 86.19 350 ARG A CA 1
ATOM 2804 C C . ARG A 1 350 ? 6.181 -27.072 42.703 1.00 86.19 350 ARG A C 1
ATOM 2806 O O . ARG A 1 350 ? 7.384 -26.851 42.654 1.00 86.19 350 ARG A O 1
ATOM 2813 N N . TYR A 1 351 ? 5.311 -26.494 41.884 1.00 84.56 351 TYR A N 1
ATOM 2814 C CA . TYR A 1 351 ? 5.672 -25.455 40.938 1.00 84.56 351 TYR A CA 1
ATOM 2815 C C . TYR A 1 351 ? 5.412 -24.102 41.594 1.00 84.56 351 TYR A C 1
ATOM 2817 O O . TYR A 1 351 ? 4.260 -23.692 41.718 1.00 84.56 351 TYR A O 1
ATOM 2825 N N . GLU A 1 352 ? 6.479 -23.403 41.979 1.00 82.88 352 GLU A N 1
ATOM 2826 C CA . GLU A 1 352 ? 6.444 -22.110 42.687 1.00 82.88 352 GLU A CA 1
ATOM 2827 C C . GLU A 1 352 ? 5.525 -21.081 42.016 1.00 82.88 352 GLU A C 1
ATOM 2829 O O . GLU A 1 352 ? 4.785 -20.370 42.688 1.00 82.88 352 GLU A O 1
ATOM 2834 N N . LYS A 1 353 ? 5.501 -21.047 40.678 1.00 83.31 353 LYS A N 1
ATOM 2835 C CA . LYS A 1 353 ? 4.639 -20.139 39.899 1.00 83.31 353 LYS A CA 1
ATOM 2836 C C . LYS A 1 353 ? 3.141 -20.471 39.989 1.00 83.31 353 LYS A C 1
ATOM 2838 O O . LYS A 1 353 ? 2.319 -19.662 39.580 1.00 83.31 353 LYS A O 1
ATOM 2843 N N . CYS A 1 354 ? 2.771 -21.641 40.517 1.00 86.00 354 CYS A N 1
ATOM 2844 C CA . CYS A 1 354 ? 1.379 -22.062 40.658 1.00 86.00 354 CYS A CA 1
ATOM 2845 C C . CYS A 1 354 ? 0.724 -21.578 41.960 1.00 86.00 354 CYS A C 1
ATOM 2847 O O . CYS A 1 354 ? -0.457 -21.243 41.929 1.00 86.00 354 CYS A O 1
ATOM 2849 N N . GLN A 1 355 ? 1.451 -21.597 43.087 1.00 84.25 355 GLN A N 1
ATOM 2850 C CA . GLN A 1 355 ? 1.008 -21.262 44.461 1.00 84.25 355 GLN A CA 1
ATOM 2851 C C . GLN A 1 355 ? -0.268 -21.952 45.005 1.00 84.25 355 GLN A C 1
ATOM 2853 O O . GLN A 1 355 ? -0.577 -21.821 46.187 1.00 84.25 355 GLN A O 1
ATOM 2858 N N . LYS A 1 356 ? -1.009 -22.725 44.202 1.00 85.94 356 LYS A N 1
ATOM 2859 C CA . LYS A 1 356 ? -2.251 -23.385 44.630 1.00 85.94 356 LYS A CA 1
ATOM 2860 C C . LYS A 1 356 ? -1.983 -24.470 45.674 1.00 85.94 356 LYS A C 1
ATOM 2862 O O . LYS A 1 356 ? -1.206 -25.396 45.428 1.00 85.94 356 LYS A O 1
ATOM 2867 N N . GLY A 1 357 ? -2.692 -24.381 46.797 1.00 88.62 357 GLY A N 1
ATOM 2868 C CA . GLY A 1 357 ? -2.876 -25.488 47.731 1.00 88.62 357 GLY A CA 1
ATOM 2869 C C . GLY A 1 357 ? -3.831 -26.543 47.164 1.00 88.62 357 GLY A C 1
ATOM 2870 O O . GLY A 1 357 ? -4.794 -26.220 46.462 1.00 88.62 357 GLY A O 1
ATOM 2871 N N . LYS A 1 358 ? -3.560 -27.816 47.456 1.00 89.69 358 LYS A N 1
ATOM 2872 C CA . LYS A 1 358 ? -4.464 -28.952 47.222 1.00 89.69 358 LYS A CA 1
ATOM 2873 C C . LYS A 1 358 ? -4.329 -29.932 48.387 1.00 89.69 358 LYS A C 1
ATOM 2875 O O . LYS A 1 358 ? -3.232 -30.125 48.902 1.00 89.69 358 LYS A O 1
ATOM 2880 N N . GLN A 1 359 ? -5.419 -30.607 48.752 1.00 90.62 359 GLN A N 1
ATOM 2881 C CA . GLN A 1 359 ? -5.366 -31.757 49.663 1.00 90.62 359 GLN A CA 1
ATOM 2882 C C . GLN A 1 359 ? -4.394 -32.813 49.110 1.00 90.62 359 GLN A C 1
ATOM 2884 O O . GLN A 1 359 ? -4.451 -33.092 47.904 1.00 90.62 359 GLN A O 1
ATOM 2889 N N . ARG A 1 360 ? -3.536 -33.419 49.949 1.00 91.06 360 ARG A N 1
ATOM 2890 C CA . ARG A 1 360 ? -2.503 -34.390 49.506 1.00 91.06 360 ARG A CA 1
ATOM 2891 C C . ARG A 1 360 ? -3.025 -35.440 48.516 1.00 91.06 360 ARG A C 1
ATOM 2893 O O . ARG A 1 360 ? -2.390 -35.652 47.481 1.00 91.06 360 ARG A O 1
ATOM 2900 N N . ARG A 1 361 ? -4.214 -36.012 48.762 1.00 87.94 361 ARG A N 1
ATOM 2901 C CA . ARG A 1 361 ? -4.865 -36.999 47.869 1.00 87.94 361 ARG A CA 1
ATOM 2902 C C . ARG A 1 361 ? -5.056 -36.534 46.417 1.00 87.94 361 ARG A C 1
ATOM 2904 O O . ARG A 1 361 ? -5.009 -37.353 45.505 1.00 87.94 361 ARG A O 1
ATOM 2911 N N . TYR A 1 362 ? -5.227 -35.232 46.183 1.00 88.69 362 TYR A N 1
ATOM 2912 C CA . TYR A 1 362 ? -5.422 -34.648 44.849 1.00 88.69 362 TYR A CA 1
ATOM 2913 C C . TYR A 1 362 ? -4.177 -33.941 44.294 1.00 88.69 362 TYR A C 1
ATOM 2915 O O . TYR A 1 362 ? -4.162 -33.576 43.117 1.00 88.69 362 TYR A O 1
ATOM 2923 N N . LEU A 1 363 ? -3.118 -33.772 45.094 1.00 88.06 363 LEU A N 1
ATOM 2924 C CA . LEU A 1 363 ? -1.903 -33.048 44.704 1.00 88.06 363 LEU A CA 1
ATOM 2925 C C . LEU A 1 363 ? -1.230 -33.672 43.467 1.00 88.06 363 LEU A C 1
ATOM 2927 O O . LEU A 1 363 ? -0.925 -32.960 42.512 1.00 88.06 363 LEU A O 1
ATOM 2931 N N . LYS A 1 364 ? -1.082 -35.006 43.432 1.00 86.25 364 LYS A N 1
ATOM 2932 C CA . LYS A 1 364 ? -0.491 -35.732 42.287 1.00 86.25 364 LYS A CA 1
ATOM 2933 C C . LYS A 1 364 ? -1.329 -35.594 41.006 1.00 86.25 364 LYS A C 1
ATOM 2935 O O . LYS A 1 364 ? -0.769 -35.400 39.929 1.00 86.25 364 LYS A O 1
ATOM 2940 N N . TYR A 1 365 ? -2.661 -35.650 41.113 1.00 84.81 365 TYR A N 1
ATOM 2941 C CA . TYR A 1 365 ? -3.558 -35.457 39.966 1.00 84.81 365 TYR A CA 1
ATOM 2942 C C . TYR A 1 365 ? -3.479 -34.022 39.432 1.00 84.81 365 TYR A C 1
ATOM 2944 O O . TYR A 1 365 ? -3.322 -33.820 38.225 1.00 84.81 365 TYR A O 1
ATOM 2952 N N . HIS A 1 366 ? -3.501 -33.032 40.332 1.00 88.88 366 HIS A N 1
ATOM 2953 C CA . HIS A 1 366 ? -3.321 -31.631 39.973 1.00 88.88 366 HIS A CA 1
ATOM 2954 C C . HIS A 1 366 ? -1.998 -31.416 39.227 1.00 88.88 366 HIS A C 1
ATOM 2956 O O . HIS A 1 366 ? -2.003 -30.880 38.123 1.00 88.88 366 HIS A O 1
ATOM 2962 N N . GLU A 1 367 ? -0.877 -31.883 39.779 1.00 86.19 367 GLU A N 1
ATOM 2963 C CA . GLU A 1 367 ? 0.447 -31.718 39.168 1.00 86.19 367 GLU A CA 1
ATOM 2964 C C . GLU A 1 367 ? 0.582 -32.401 37.799 1.00 86.19 367 GLU A C 1
ATOM 2966 O O . GLU A 1 367 ? 1.264 -31.859 36.934 1.00 86.19 367 GLU A O 1
ATOM 2971 N N . TYR A 1 368 ? -0.068 -33.548 37.567 1.00 80.50 368 TYR A N 1
ATOM 2972 C CA . TYR A 1 368 ? 0.075 -34.301 36.313 1.00 80.50 368 TYR A CA 1
ATOM 2973 C C . TYR A 1 368 ? -0.955 -33.938 35.224 1.00 80.50 368 TYR A C 1
ATOM 2975 O O . TYR A 1 368 ? -0.653 -34.042 34.033 1.00 80.50 368 TYR A O 1
ATOM 2983 N N . ARG A 1 369 ? -2.172 -33.508 35.592 1.00 81.00 369 ARG A N 1
ATOM 2984 C CA . ARG A 1 369 ? -3.263 -33.226 34.634 1.00 81.00 369 ARG A CA 1
ATOM 2985 C C . ARG A 1 369 ? -3.690 -31.760 34.577 1.00 81.00 369 ARG A C 1
ATOM 2987 O O . ARG A 1 369 ? -3.877 -31.246 33.480 1.00 81.00 369 ARG A O 1
ATOM 2994 N N . GLU A 1 370 ? -3.840 -31.090 35.718 1.00 86.75 370 GLU A N 1
ATOM 2995 C CA . GLU A 1 370 ? -4.449 -29.749 35.784 1.00 86.75 370 GLU A CA 1
ATOM 2996 C C . GLU A 1 370 ? -3.432 -28.602 35.700 1.00 86.75 370 GLU A C 1
ATOM 2998 O O . GLU A 1 370 ? -3.708 -27.564 35.102 1.00 86.75 370 GLU A O 1
ATOM 3003 N N . CYS A 1 371 ? -2.280 -28.743 36.361 1.00 88.50 371 CYS A N 1
ATOM 3004 C CA . CYS A 1 371 ? -1.416 -27.618 36.704 1.00 88.50 371 CYS A CA 1
ATOM 3005 C C . CYS A 1 371 ? -0.880 -26.923 35.438 1.00 88.50 371 CYS A C 1
ATOM 3007 O O . CYS A 1 371 ? -0.232 -27.589 34.625 1.00 88.50 371 CYS A O 1
ATOM 3009 N N . PRO A 1 372 ? -1.080 -25.601 35.256 1.00 85.69 372 PRO A N 1
ATOM 3010 C CA . PRO A 1 372 ? -0.546 -24.875 34.100 1.00 85.69 372 PRO A CA 1
ATOM 3011 C C . PRO A 1 372 ? 0.986 -24.917 34.018 1.00 85.69 372 PRO A C 1
ATOM 3013 O O . PRO A 1 372 ? 1.550 -24.852 32.931 1.00 85.69 372 PRO A O 1
ATOM 3016 N N . HIS A 1 373 ? 1.662 -25.083 35.158 1.00 86.75 373 HIS A N 1
ATOM 3017 C CA . HIS A 1 373 ? 3.122 -25.120 35.245 1.00 86.75 373 HIS A CA 1
ATOM 3018 C C . HIS A 1 373 ? 3.722 -26.532 35.145 1.00 86.75 373 HIS A C 1
ATOM 3020 O O . HIS A 1 373 ? 4.943 -26.674 35.201 1.00 86.75 373 HIS A O 1
ATOM 3026 N N . ARG A 1 374 ? 2.897 -27.575 34.956 1.00 88.44 374 ARG A N 1
ATOM 3027 C CA . ARG A 1 374 ? 3.386 -28.949 34.767 1.00 88.44 374 ARG A CA 1
ATOM 3028 C C . ARG A 1 374 ? 4.273 -29.059 33.536 1.00 88.44 374 ARG A C 1
ATOM 3030 O O . ARG A 1 374 ? 3.986 -28.433 32.519 1.00 88.44 374 ARG A O 1
ATOM 3037 N N . LEU A 1 375 ? 5.328 -29.864 33.620 1.00 85.88 375 LEU A N 1
ATOM 3038 C CA . LEU A 1 375 ? 6.234 -30.068 32.493 1.00 85.88 375 LEU A CA 1
ATOM 3039 C C . LEU A 1 375 ? 5.593 -30.973 31.435 1.00 85.88 375 LEU A C 1
ATOM 3041 O O . LEU A 1 375 ? 5.084 -32.045 31.761 1.00 85.88 375 LEU A O 1
ATOM 3045 N N . VAL A 1 376 ? 5.650 -30.547 30.175 1.00 86.88 376 VAL A N 1
ATOM 3046 C CA . VAL A 1 376 ? 5.191 -31.304 29.002 1.00 86.88 376 VAL A CA 1
ATOM 3047 C C . VAL A 1 376 ? 6.219 -31.206 27.873 1.00 86.88 376 VAL A C 1
ATOM 3049 O O . VAL A 1 376 ? 7.108 -30.349 27.898 1.00 86.88 376 VAL A O 1
ATOM 3052 N N . LEU A 1 377 ? 6.081 -32.083 26.879 1.00 87.50 377 LEU A N 1
ATOM 3053 C CA . LEU A 1 377 ? 6.766 -31.965 25.594 1.00 87.50 377 LEU A CA 1
ATOM 3054 C C . LEU A 1 377 ? 5.787 -31.422 24.546 1.00 87.50 377 LEU A C 1
ATOM 3056 O O . LEU A 1 377 ? 4.616 -31.805 24.543 1.00 87.50 377 LEU A O 1
ATOM 3060 N N . CYS A 1 378 ? 6.253 -30.555 23.649 1.00 88.50 378 CYS A N 1
ATOM 3061 C CA . CYS A 1 378 ? 5.499 -30.163 22.462 1.00 88.50 378 CYS A CA 1
ATOM 3062 C C . CYS A 1 378 ? 5.326 -31.382 21.535 1.00 88.50 378 CYS A C 1
ATOM 3064 O O . CYS A 1 378 ? 6.338 -31.967 21.142 1.00 88.50 378 CYS A O 1
ATOM 3066 N N . PRO A 1 379 ? 4.098 -31.762 21.131 1.00 84.69 379 PRO A N 1
ATOM 3067 C CA . PRO A 1 379 ? 3.873 -32.968 20.329 1.00 84.69 379 PRO A CA 1
ATOM 3068 C C . PRO A 1 379 ? 4.439 -32.877 18.902 1.00 84.69 379 PRO A C 1
ATOM 3070 O O . PRO A 1 379 ? 4.572 -33.901 18.243 1.00 84.69 379 PRO A O 1
ATOM 3073 N N . TYR A 1 380 ? 4.783 -31.674 18.428 1.00 88.81 380 TYR A N 1
ATOM 3074 C CA . TYR A 1 380 ? 5.247 -31.438 17.057 1.00 88.81 380 TYR A CA 1
ATOM 3075 C C . TYR A 1 380 ? 6.776 -31.386 16.914 1.00 88.81 380 TYR A C 1
ATOM 3077 O O . TYR A 1 380 ? 7.306 -31.714 15.858 1.00 88.81 380 TYR A O 1
ATOM 3085 N N . CYS A 1 381 ? 7.503 -30.959 17.953 1.00 88.31 381 CYS A N 1
ATOM 3086 C CA . CYS A 1 381 ? 8.965 -30.791 17.907 1.00 88.31 381 CYS A CA 1
ATOM 3087 C C . CYS A 1 381 ? 9.710 -31.323 19.143 1.00 88.31 381 CYS A C 1
ATOM 3089 O O . CYS A 1 381 ? 10.915 -31.111 19.264 1.00 88.31 381 CYS A O 1
ATOM 3091 N N . SER A 1 382 ? 9.008 -31.966 20.081 1.00 90.00 382 SER A N 1
ATOM 3092 C CA . SER A 1 382 ? 9.554 -32.512 21.333 1.00 90.00 382 SER A CA 1
ATOM 3093 C C . SER A 1 382 ? 10.246 -31.498 22.262 1.00 90.00 382 SER A C 1
ATOM 3095 O O . SER A 1 382 ? 10.943 -31.897 23.195 1.00 90.00 382 SER A O 1
ATOM 3097 N N . SER A 1 383 ? 10.037 -30.190 22.066 1.00 86.81 383 SER A N 1
ATOM 3098 C CA . SER A 1 383 ? 10.546 -29.152 22.974 1.00 86.81 383 SER A CA 1
ATOM 3099 C C . SER A 1 383 ? 9.947 -29.300 24.378 1.00 86.81 383 SER A C 1
ATOM 3101 O O . SER A 1 383 ? 8.761 -29.589 24.538 1.00 86.81 383 SER A O 1
ATOM 3103 N N . LYS A 1 384 ? 10.768 -29.115 25.415 1.00 90.00 384 LYS A N 1
ATOM 3104 C CA . LYS A 1 384 ? 10.370 -29.271 26.821 1.00 90.00 384 LYS A CA 1
ATOM 3105 C C . LYS A 1 384 ? 10.040 -27.914 27.437 1.00 90.00 384 LYS A C 1
ATOM 3107 O O . LYS A 1 384 ? 10.865 -27.007 27.400 1.00 90.00 384 LYS A O 1
ATOM 3112 N N . GLY A 1 385 ? 8.878 -27.798 28.075 1.00 88.19 385 GLY A N 1
ATOM 3113 C CA . GLY A 1 385 ? 8.468 -26.576 28.773 1.00 88.19 385 GLY A CA 1
ATOM 3114 C C . GLY A 1 385 ? 7.328 -26.822 29.755 1.00 88.19 385 GLY A C 1
ATOM 3115 O O . GLY A 1 385 ? 6.939 -27.966 29.992 1.00 88.19 385 GLY A O 1
ATOM 3116 N N . THR A 1 386 ? 6.781 -25.757 30.341 1.00 89.69 386 THR A N 1
ATOM 3117 C CA . THR A 1 386 ? 5.525 -25.863 31.104 1.00 89.69 386 THR A CA 1
ATOM 3118 C C . THR A 1 386 ? 4.334 -25.973 30.156 1.00 89.69 386 THR A C 1
ATOM 3120 O O . THR A 1 386 ? 4.406 -25.459 29.045 1.00 89.69 386 THR A O 1
ATOM 3123 N N . PHE A 1 387 ? 3.228 -26.591 30.573 1.00 87.62 387 PHE A N 1
ATOM 3124 C CA . PHE A 1 387 ? 2.023 -26.691 29.743 1.00 87.62 387 PHE A CA 1
ATOM 3125 C C . PHE A 1 387 ? 1.568 -25.320 29.235 1.00 87.62 387 PHE A C 1
ATOM 3127 O O . PHE A 1 387 ? 1.418 -25.157 28.031 1.00 87.62 387 PHE A O 1
ATOM 3134 N N . LEU A 1 388 ? 1.460 -24.326 30.123 1.00 87.56 388 LEU A N 1
ATOM 3135 C CA . LEU A 1 388 ? 1.090 -22.955 29.770 1.00 87.56 388 LEU A CA 1
ATOM 3136 C C . LEU A 1 388 ? 2.045 -22.356 28.730 1.00 87.56 388 LEU A C 1
ATOM 3138 O O . LEU A 1 388 ? 1.586 -21.891 27.691 1.00 87.56 388 LEU A O 1
ATOM 3142 N N . SER A 1 389 ? 3.359 -22.418 28.972 1.00 88.06 389 SER A N 1
ATOM 3143 C CA . SER A 1 389 ? 4.348 -21.856 28.042 1.00 88.06 389 SER A CA 1
ATOM 3144 C C . SER A 1 389 ? 4.424 -22.618 26.718 1.00 88.06 389 SER A C 1
ATOM 3146 O O . SER A 1 389 ? 4.752 -22.029 25.696 1.00 88.06 389 SER A O 1
ATOM 3148 N N . ILE A 1 390 ? 4.118 -23.920 26.707 1.00 87.62 390 ILE A N 1
ATOM 3149 C CA . ILE A 1 390 ? 4.082 -24.722 25.480 1.00 87.62 390 ILE A CA 1
ATOM 3150 C C . ILE A 1 390 ? 2.829 -24.398 24.657 1.00 87.62 390 ILE A C 1
ATOM 3152 O O . ILE A 1 390 ? 2.952 -24.141 23.463 1.00 87.62 390 ILE A O 1
ATOM 3156 N N . THR A 1 391 ? 1.643 -24.361 25.273 1.00 82.25 391 THR A N 1
ATOM 3157 C CA . THR A 1 391 ? 0.381 -24.154 24.541 1.00 82.25 391 THR A CA 1
ATOM 3158 C C . THR A 1 391 ? 0.101 -22.706 24.163 1.00 82.25 391 THR A C 1
ATOM 3160 O O . THR A 1 391 ? -0.643 -22.483 23.215 1.00 82.25 391 THR A O 1
ATOM 3163 N N . LYS A 1 392 ? 0.620 -21.735 24.927 1.00 83.88 392 LYS A N 1
ATOM 3164 C CA . LYS A 1 392 ? 0.345 -20.306 24.718 1.00 83.88 392 LYS A CA 1
ATOM 3165 C C . LYS A 1 392 ? 1.455 -19.608 23.940 1.00 83.88 392 LYS A C 1
ATOM 3167 O O . LYS A 1 392 ? 1.162 -18.878 23.005 1.00 83.88 392 LYS A O 1
ATOM 3172 N N . ASP A 1 393 ? 2.704 -19.807 24.354 1.00 85.00 393 ASP A N 1
ATOM 3173 C CA . ASP A 1 393 ? 3.819 -18.991 23.871 1.00 85.00 393 ASP A CA 1
ATOM 3174 C C . ASP A 1 393 ? 4.616 -19.754 22.791 1.00 85.00 393 ASP A C 1
ATOM 3176 O O . ASP A 1 393 ? 4.805 -19.266 21.680 1.00 85.00 393 ASP A O 1
ATOM 3180 N N . HIS A 1 394 ? 4.994 -21.012 23.050 1.00 88.00 394 HIS A N 1
ATOM 3181 C CA . HIS A 1 394 ? 5.796 -21.802 22.111 1.00 88.00 394 HIS A CA 1
ATOM 3182 C C . HIS A 1 394 ? 5.054 -22.189 20.825 1.00 88.00 394 HIS A C 1
ATOM 3184 O O . HIS A 1 394 ? 5.688 -22.247 19.777 1.00 88.00 394 HIS A O 1
ATOM 3190 N N . TYR A 1 395 ? 3.749 -22.481 20.859 1.00 86.88 395 TYR A N 1
ATOM 3191 C CA . TYR A 1 395 ? 3.002 -22.866 19.649 1.00 86.88 395 TYR A CA 1
ATOM 3192 C C . TYR A 1 395 ? 3.030 -21.786 18.549 1.00 86.88 395 TYR A C 1
ATOM 3194 O O . TYR A 1 395 ? 3.019 -22.137 17.365 1.00 86.88 395 TYR A O 1
ATOM 3202 N N . GLU A 1 396 ? 3.174 -20.506 18.909 1.00 86.50 396 GLU A N 1
ATOM 3203 C CA . GLU A 1 396 ? 3.325 -19.413 17.940 1.00 86.50 396 GLU A CA 1
ATOM 3204 C C . GLU A 1 396 ? 4.701 -19.378 17.259 1.00 86.50 396 GLU A C 1
ATOM 3206 O O . GLU A 1 396 ? 4.810 -19.044 16.080 1.00 86.50 396 GLU A O 1
ATOM 3211 N N . GLU A 1 397 ? 5.752 -19.814 17.951 1.00 86.88 397 GLU A N 1
ATOM 3212 C CA . GLU A 1 397 ? 7.126 -19.854 17.425 1.00 86.88 397 GLU A CA 1
ATOM 3213 C C . GLU A 1 397 ? 7.531 -21.240 16.887 1.00 86.88 397 GLU A C 1
ATOM 3215 O O . GLU A 1 397 ? 8.550 -21.403 16.209 1.00 86.88 397 GLU A O 1
ATOM 3220 N N . CYS A 1 398 ? 6.754 -22.278 17.203 1.00 90.50 398 CYS A N 1
ATOM 3221 C CA . CYS A 1 398 ? 7.126 -23.665 16.969 1.00 90.50 398 CYS A CA 1
ATOM 3222 C C . CYS A 1 398 ? 7.190 -23.989 15.469 1.00 90.50 398 CYS A C 1
ATOM 3224 O O . CYS A 1 398 ? 6.178 -24.064 14.772 1.00 90.50 398 CYS A O 1
ATOM 3226 N N . ARG A 1 399 ? 8.411 -24.257 14.987 1.00 89.31 399 ARG A N 1
ATOM 3227 C CA . ARG A 1 399 ? 8.717 -24.575 13.582 1.00 89.31 399 ARG A CA 1
ATOM 3228 C C . ARG A 1 399 ? 7.929 -25.760 13.016 1.00 89.31 399 ARG A C 1
ATOM 3230 O O . ARG A 1 399 ? 7.614 -25.742 11.836 1.00 89.31 399 ARG A O 1
ATOM 3237 N N . GLN A 1 400 ? 7.601 -26.762 13.830 1.00 89.25 400 GLN A N 1
ATOM 3238 C CA . GLN A 1 400 ? 6.844 -27.940 13.380 1.00 89.25 400 GLN A CA 1
ATOM 3239 C C . GLN A 1 400 ? 5.333 -27.832 13.634 1.00 89.25 400 GLN A C 1
ATOM 3241 O O . GLN A 1 400 ? 4.595 -28.756 13.302 1.00 89.25 400 GLN A O 1
ATOM 3246 N N . TYR A 1 401 ? 4.856 -26.728 14.218 1.00 90.19 401 TYR A N 1
ATOM 3247 C CA . TYR A 1 401 ? 3.430 -26.547 14.477 1.00 90.19 401 TYR A CA 1
ATOM 3248 C C . TYR A 1 401 ? 2.643 -26.513 13.154 1.00 90.19 401 TYR A C 1
ATOM 3250 O O . TYR A 1 401 ? 3.066 -25.800 12.236 1.00 90.19 401 TYR A O 1
ATOM 3258 N N . PRO A 1 402 ? 1.520 -27.245 13.030 1.00 89.56 402 PRO A N 1
ATOM 3259 C CA . PRO A 1 402 ? 0.710 -27.232 11.821 1.00 89.56 402 PRO A CA 1
ATOM 3260 C C . PRO A 1 402 ? -0.010 -25.893 11.670 1.00 89.56 402 PRO A C 1
ATOM 3262 O O . PRO A 1 402 ? -0.787 -25.484 12.533 1.00 89.56 402 PRO A O 1
ATOM 3265 N N . VAL A 1 403 ? 0.225 -25.224 10.549 1.00 90.81 403 VAL A N 1
ATOM 3266 C CA . VAL A 1 403 ? -0.469 -24.004 10.137 1.00 90.81 403 VAL A CA 1
ATOM 3267 C C . VAL A 1 403 ? -1.253 -24.269 8.853 1.00 90.81 403 VAL A C 1
ATOM 3269 O O . VAL A 1 403 ? -0.905 -25.143 8.056 1.00 90.81 403 VAL A O 1
ATOM 3272 N N . THR A 1 404 ? -2.336 -23.525 8.651 1.00 89.44 404 THR A N 1
ATOM 3273 C CA . THR A 1 404 ? -3.086 -23.530 7.392 1.00 89.44 404 THR A CA 1
ATOM 3274 C C . THR A 1 404 ? -2.425 -22.600 6.376 1.00 89.44 404 THR A C 1
ATOM 3276 O O . THR A 1 404 ? -1.753 -21.634 6.739 1.00 89.44 404 THR A O 1
ATOM 3279 N N . CYS A 1 405 ? -2.621 -22.864 5.082 1.00 89.88 405 CYS A N 1
ATOM 3280 C CA . CYS A 1 405 ? -2.178 -21.942 4.039 1.00 89.88 405 CYS A CA 1
ATOM 3281 C C . CYS A 1 405 ? -2.974 -20.621 4.132 1.00 89.88 405 CYS A C 1
ATOM 3283 O O . CYS A 1 405 ? -4.209 -20.682 4.099 1.00 89.88 405 CYS A O 1
ATOM 3285 N N . PRO A 1 406 ? -2.327 -19.435 4.181 1.00 88.38 406 PRO A N 1
ATOM 3286 C CA . PRO A 1 406 ? -3.019 -18.141 4.191 1.00 88.38 406 PRO A CA 1
ATOM 3287 C C . PRO A 1 406 ? -4.009 -17.971 3.028 1.00 88.38 406 PRO A C 1
ATOM 3289 O O . PRO A 1 406 ? -5.112 -17.459 3.216 1.00 88.38 406 PRO A O 1
ATOM 3292 N N . ASN A 1 407 ? -3.660 -18.509 1.855 1.00 87.81 407 ASN A N 1
ATOM 3293 C CA . ASN A 1 407 ? -4.475 -18.473 0.635 1.00 87.81 407 ASN A CA 1
ATOM 3294 C C . ASN A 1 407 ? -5.578 -19.547 0.595 1.00 87.81 407 ASN A C 1
ATOM 3296 O O . ASN A 1 407 ? -6.237 -19.713 -0.430 1.00 87.81 407 ASN A O 1
ATOM 3300 N N . LYS A 1 408 ? -5.773 -20.301 1.689 1.00 85.56 408 LYS A N 1
ATOM 3301 C CA . LYS A 1 408 ? -6.824 -21.322 1.858 1.00 85.56 408 LYS A CA 1
ATOM 3302 C C . LYS A 1 408 ? -6.849 -22.372 0.736 1.00 85.56 408 LYS A C 1
ATOM 3304 O O . LYS A 1 408 ? -7.912 -22.784 0.274 1.00 85.56 408 LYS A O 1
ATOM 3309 N N . CYS A 1 409 ? -5.667 -22.804 0.294 1.00 87.12 409 CYS A N 1
ATOM 3310 C CA . CYS A 1 409 ? -5.530 -23.925 -0.632 1.00 87.12 409 CYS A CA 1
ATOM 3311 C C . CYS A 1 409 ? -5.911 -25.265 0.036 1.00 87.12 409 CYS A C 1
ATOM 3313 O O . CYS A 1 409 ? -6.178 -25.334 1.235 1.00 87.12 409 CYS A O 1
ATOM 3315 N N . VAL A 1 410 ? -5.911 -26.348 -0.745 1.00 85.75 410 VAL A N 1
ATOM 3316 C CA . VAL A 1 410 ? -6.349 -27.691 -0.309 1.00 85.75 410 VAL A CA 1
ATOM 3317 C C . VAL A 1 410 ? -5.418 -28.321 0.750 1.00 85.75 410 VAL A C 1
ATOM 3319 O O . VAL A 1 410 ? -5.801 -29.277 1.420 1.00 85.75 410 VAL A O 1
ATOM 3322 N N . SER A 1 411 ? -4.204 -27.795 0.948 1.00 83.12 411 SER A N 1
ATOM 3323 C CA . SER A 1 411 ? -3.241 -28.298 1.938 1.00 83.12 411 SER A CA 1
ATOM 3324 C C . SER A 1 411 ? -3.665 -27.964 3.376 1.00 83.12 411 SER A C 1
ATOM 3326 O O . SER A 1 411 ? -3.458 -26.854 3.865 1.00 83.12 411 SER A O 1
ATOM 3328 N N . THR A 1 412 ? -4.227 -28.954 4.074 1.00 75.56 412 THR A N 1
ATOM 3329 C CA . THR A 1 412 ? -4.753 -28.831 5.448 1.00 75.56 412 THR A CA 1
ATOM 3330 C C . THR A 1 412 ? -3.702 -28.941 6.557 1.00 75.56 412 THR A C 1
ATOM 3332 O O . THR A 1 412 ? -3.988 -28.565 7.691 1.00 75.56 412 THR A O 1
ATOM 3335 N N . TYR A 1 413 ? -2.502 -29.448 6.259 1.00 83.75 413 TYR A N 1
ATOM 3336 C CA . TYR A 1 413 ? -1.433 -29.675 7.236 1.00 83.75 413 TYR A CA 1
ATOM 3337 C C . TYR A 1 413 ? -0.084 -29.227 6.658 1.00 83.75 413 TYR A C 1
ATOM 3339 O O . TYR A 1 413 ? 0.495 -29.916 5.818 1.00 83.75 413 TYR A O 1
ATOM 3347 N N . ILE A 1 414 ? 0.412 -28.067 7.094 1.00 89.31 414 ILE A N 1
ATOM 3348 C CA . ILE A 1 414 ? 1.705 -27.512 6.670 1.00 89.31 414 ILE A CA 1
ATOM 3349 C C . ILE A 1 414 ? 2.517 -27.183 7.932 1.00 89.31 414 ILE A C 1
ATOM 3351 O O . ILE A 1 414 ? 2.072 -26.351 8.721 1.00 89.31 414 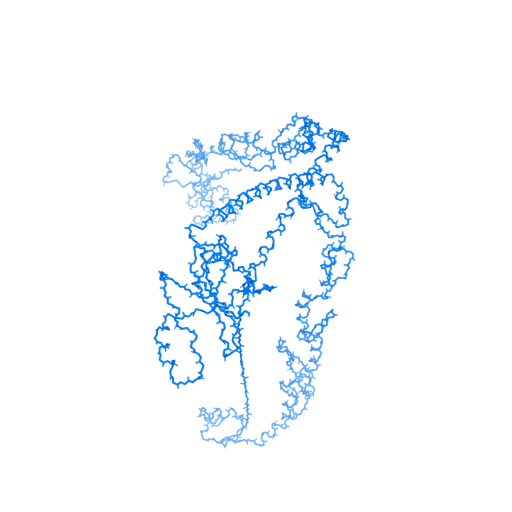ILE A O 1
ATOM 3355 N N . PRO A 1 415 ? 3.694 -27.787 8.170 1.00 90.19 415 PRO A N 1
ATOM 3356 C CA . PRO A 1 415 ? 4.572 -27.369 9.263 1.00 90.19 415 PRO A CA 1
ATOM 3357 C C . PRO A 1 415 ? 5.032 -25.917 9.074 1.00 90.19 415 PRO A C 1
ATOM 3359 O O . PRO A 1 415 ? 5.426 -25.536 7.970 1.00 90.19 415 PRO A O 1
ATOM 3362 N N . ARG A 1 416 ? 5.030 -25.104 10.139 1.00 91.50 416 ARG A N 1
ATOM 3363 C CA . ARG A 1 416 ? 5.367 -23.664 10.089 1.00 91.50 416 ARG A CA 1
ATOM 3364 C C . ARG A 1 416 ? 6.698 -23.354 9.375 1.00 91.50 416 ARG A C 1
ATOM 3366 O O . ARG A 1 416 ? 6.767 -22.376 8.639 1.00 91.50 416 ARG A O 1
ATOM 3373 N N . CYS A 1 417 ? 7.736 -24.185 9.516 1.00 88.19 417 CYS A N 1
ATOM 3374 C CA . CYS A 1 417 ? 9.014 -24.026 8.800 1.00 88.19 417 CYS A CA 1
ATOM 3375 C C . CYS A 1 417 ? 8.949 -24.343 7.300 1.00 88.19 417 CYS A C 1
ATOM 3377 O O . CYS A 1 417 ? 9.777 -23.852 6.539 1.00 88.19 417 CYS A O 1
ATOM 3379 N N . SER A 1 418 ? 7.983 -25.155 6.879 1.00 89.44 418 SER A N 1
ATOM 3380 C CA . SER A 1 418 ? 7.741 -25.512 5.479 1.00 89.44 418 SER A CA 1
ATOM 3381 C C . SER A 1 418 ? 6.751 -24.561 4.800 1.00 89.44 418 SER A C 1
ATOM 3383 O O . SER A 1 418 ? 6.580 -24.647 3.587 1.00 89.44 418 SER A O 1
ATOM 3385 N N . LEU A 1 419 ? 6.123 -23.636 5.541 1.00 88.06 419 LEU A N 1
ATOM 3386 C CA . LEU A 1 419 ? 5.136 -22.701 4.996 1.00 88.06 419 LEU A CA 1
ATOM 3387 C C . LEU A 1 419 ? 5.712 -21.834 3.867 1.00 88.06 419 LEU A C 1
ATOM 3389 O O . LEU A 1 419 ? 5.064 -21.693 2.837 1.00 88.06 419 LEU A O 1
ATOM 3393 N N . THR A 1 420 ? 6.929 -21.304 4.012 1.00 88.81 420 THR A N 1
ATOM 3394 C CA . THR A 1 420 ? 7.567 -20.484 2.966 1.00 88.81 420 THR A CA 1
ATOM 3395 C C . THR A 1 420 ? 7.815 -21.284 1.684 1.00 88.81 420 THR A C 1
ATOM 3397 O O . THR A 1 420 ? 7.547 -20.794 0.592 1.00 88.81 420 THR A O 1
ATOM 3400 N N . ALA A 1 421 ? 8.264 -22.539 1.806 1.00 87.12 421 ALA A N 1
ATOM 3401 C CA . ALA A 1 421 ? 8.438 -23.432 0.660 1.00 87.12 421 ALA A CA 1
ATOM 3402 C C . ALA A 1 421 ? 7.088 -23.754 -0.005 1.00 87.12 421 ALA A C 1
ATOM 3404 O O . ALA A 1 421 ? 6.959 -23.639 -1.219 1.00 87.12 421 ALA A O 1
ATOM 3405 N N . HIS A 1 422 ? 6.055 -24.044 0.794 1.00 90.50 422 HIS A N 1
ATOM 3406 C CA . HIS A 1 422 ? 4.699 -24.245 0.286 1.00 90.50 422 HIS A CA 1
ATOM 3407 C C . HIS A 1 422 ? 4.158 -23.007 -0.446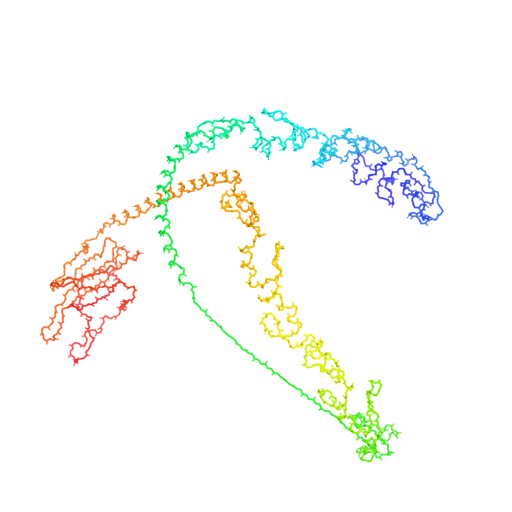 1.00 90.50 422 HIS A C 1
ATOM 3409 O O . HIS A 1 422 ? 3.592 -23.149 -1.522 1.00 90.50 422 HIS A O 1
ATOM 3415 N N . ILE A 1 423 ? 4.331 -21.797 0.094 1.00 89.06 423 ILE A N 1
ATOM 3416 C CA . ILE A 1 423 ? 3.887 -20.540 -0.539 1.00 89.06 423 ILE A CA 1
ATOM 3417 C C . ILE A 1 423 ? 4.585 -20.327 -1.896 1.00 89.06 423 ILE A C 1
ATOM 3419 O O . ILE A 1 423 ? 3.929 -19.990 -2.886 1.00 89.06 423 ILE A O 1
ATOM 3423 N N . ASN A 1 424 ? 5.882 -20.636 -1.982 1.00 86.69 424 ASN A N 1
ATOM 3424 C CA . ASN A 1 424 ? 6.656 -20.581 -3.227 1.00 86.69 424 ASN A CA 1
ATOM 3425 C C . ASN A 1 424 ? 6.169 -21.563 -4.314 1.00 86.69 424 ASN A C 1
ATOM 3427 O O . ASN A 1 424 ? 6.482 -21.364 -5.487 1.00 86.69 424 ASN A O 1
ATOM 3431 N N . GLU A 1 425 ? 5.380 -22.576 -3.956 1.00 86.88 425 GLU A N 1
ATOM 3432 C CA . GLU A 1 425 ? 4.798 -23.564 -4.879 1.00 86.88 425 GLU A CA 1
ATOM 3433 C C . GLU A 1 425 ? 3.259 -23.482 -4.958 1.00 86.88 425 GLU A C 1
ATOM 3435 O O . GLU A 1 425 ? 2.641 -24.095 -5.829 1.00 86.88 425 GLU A O 1
ATOM 3440 N N . CYS A 1 426 ? 2.613 -22.706 -4.080 1.00 90.94 426 CYS A N 1
ATOM 3441 C CA . CYS A 1 426 ? 1.165 -22.717 -3.892 1.00 90.94 426 CYS A CA 1
ATOM 3442 C C . CYS A 1 426 ? 0.430 -22.219 -5.153 1.00 90.94 426 CYS A C 1
ATOM 3444 O O . CYS A 1 426 ? 0.628 -21.068 -5.556 1.00 90.94 426 CYS A O 1
ATOM 3446 N N . PRO A 1 427 ? -0.485 -23.016 -5.749 1.00 87.94 427 PRO A N 1
ATOM 3447 C CA . PRO A 1 427 ? -1.243 -22.615 -6.941 1.00 87.94 427 PRO A CA 1
ATOM 3448 C C . PRO A 1 427 ? -2.131 -21.376 -6.747 1.00 87.94 427 PRO A C 1
ATOM 3450 O O . PRO A 1 427 ? -2.539 -20.761 -7.731 1.00 87.94 427 PRO A O 1
ATOM 3453 N N . LEU A 1 428 ? -2.443 -21.031 -5.491 1.00 90.56 428 LEU A N 1
ATOM 3454 C CA . LEU A 1 428 ? -3.263 -19.882 -5.094 1.00 90.56 428 LEU A CA 1
ATOM 3455 C C . LEU A 1 428 ? -2.445 -18.736 -4.471 1.00 90.56 428 LEU A C 1
ATOM 3457 O O . LEU A 1 428 ? -3.040 -17.820 -3.915 1.00 90.56 428 LEU A O 1
ATOM 3461 N N . GLU A 1 429 ? -1.110 -18.771 -4.532 1.00 89.75 429 GLU A N 1
ATOM 3462 C CA . GLU A 1 429 ? -0.299 -17.596 -4.186 1.00 89.75 429 GLU A CA 1
ATOM 3463 C C . GLU A 1 429 ? -0.484 -16.502 -5.252 1.00 89.75 429 GLU A C 1
ATOM 3465 O O . GLU A 1 429 ? -0.299 -16.809 -6.436 1.00 89.75 429 GLU A O 1
ATOM 3470 N N . PRO A 1 430 ? -0.825 -15.251 -4.884 1.00 89.31 430 PRO A N 1
ATOM 3471 C CA . PRO A 1 430 ? -0.799 -14.110 -5.795 1.00 89.31 430 PRO A CA 1
ATOM 3472 C C . PRO A 1 430 ? 0.656 -13.710 -6.070 1.00 89.31 430 PRO A C 1
ATOM 3474 O O . PRO A 1 430 ? 1.287 -13.005 -5.282 1.00 89.31 430 PRO A O 1
ATOM 3477 N N . VAL A 1 431 ? 1.208 -14.186 -7.184 1.00 90.00 431 VAL A N 1
ATOM 3478 C CA . VAL A 1 431 ? 2.601 -13.924 -7.565 1.00 90.00 431 VAL A CA 1
ATOM 3479 C C . VAL A 1 431 ? 2.692 -12.675 -8.425 1.00 90.00 431 VAL A C 1
ATOM 3481 O O . VAL A 1 431 ? 1.801 -12.406 -9.226 1.00 90.00 431 VAL A O 1
ATOM 3484 N N . ASP A 1 432 ? 3.785 -11.924 -8.301 1.00 88.94 432 ASP A N 1
ATOM 3485 C CA . ASP A 1 432 ? 4.082 -10.843 -9.239 1.00 88.94 432 ASP A CA 1
ATOM 3486 C C . ASP A 1 432 ? 4.143 -11.367 -10.674 1.00 88.94 432 ASP A C 1
ATOM 3488 O O . ASP A 1 432 ? 4.762 -12.399 -10.953 1.00 88.94 432 ASP A O 1
ATOM 3492 N N . CYS A 1 433 ? 3.517 -10.638 -11.600 1.00 87.88 433 CYS A N 1
ATOM 3493 C CA . CYS A 1 433 ? 3.658 -10.935 -13.015 1.00 87.88 433 CYS A CA 1
ATOM 3494 C C . CYS A 1 433 ? 5.147 -10.918 -13.419 1.00 87.88 433 CYS A C 1
ATOM 3496 O O . CYS A 1 433 ? 5.933 -10.085 -12.958 1.00 87.88 433 CYS A O 1
ATOM 3498 N N . VAL A 1 434 ? 5.527 -11.800 -14.350 1.00 84.19 434 VAL A N 1
ATOM 3499 C CA . VAL A 1 434 ? 6.880 -11.891 -14.944 1.00 84.19 434 VAL A CA 1
ATOM 3500 C C . VAL A 1 434 ? 7.327 -10.560 -15.582 1.00 84.19 434 VAL A C 1
ATOM 3502 O O . VAL A 1 434 ? 8.511 -10.340 -15.825 1.00 84.19 434 VAL A O 1
ATOM 3505 N N . LEU A 1 435 ? 6.377 -9.652 -15.826 1.00 84.88 435 LEU A N 1
ATOM 3506 C CA . LEU A 1 435 ? 6.556 -8.332 -16.430 1.00 84.88 435 LEU A CA 1
ATOM 3507 C C . LEU A 1 435 ? 6.288 -7.181 -15.442 1.00 84.88 435 LEU A C 1
ATOM 3509 O O . LEU A 1 435 ? 6.031 -6.048 -15.844 1.00 84.88 435 LEU A O 1
ATOM 3513 N N . SER A 1 436 ? 6.393 -7.453 -14.140 1.00 85.44 436 SER A N 1
ATOM 3514 C CA . SER A 1 436 ? 6.390 -6.442 -13.072 1.00 85.44 436 SER A CA 1
ATOM 3515 C C . SER A 1 436 ? 7.522 -5.422 -13.223 1.00 85.44 436 SER A C 1
ATOM 3517 O O . SER A 1 436 ? 7.280 -4.221 -13.127 1.00 85.44 436 SER A O 1
ATOM 3519 N N . TRP A 1 437 ? 8.724 -5.866 -13.610 1.00 78.56 437 TRP A N 1
ATOM 3520 C CA . TRP A 1 437 ? 9.840 -4.985 -13.993 1.00 78.56 437 TRP A CA 1
ATOM 3521 C C . TRP A 1 437 ? 9.518 -4.067 -15.188 1.00 78.56 437 TRP A C 1
ATOM 3523 O O . TRP A 1 437 ? 10.145 -3.024 -15.343 1.00 78.56 437 TRP A O 1
ATOM 3533 N N . ALA A 1 438 ? 8.538 -4.439 -16.020 1.00 82.44 438 ALA A N 1
ATOM 3534 C CA . ALA A 1 438 ? 8.048 -3.648 -17.146 1.00 82.44 438 ALA A CA 1
ATOM 3535 C C . ALA A 1 438 ? 6.811 -2.792 -16.791 1.00 82.44 438 ALA A C 1
ATOM 3537 O O . ALA A 1 438 ? 6.201 -2.196 -17.677 1.00 82.44 438 ALA A O 1
ATOM 3538 N N . GLY A 1 439 ? 6.430 -2.723 -15.509 1.00 81.38 439 GLY A N 1
ATOM 3539 C CA . GLY A 1 439 ? 5.319 -1.906 -15.010 1.00 81.38 439 GLY A CA 1
ATOM 3540 C C . GLY A 1 439 ? 3.987 -2.642 -14.822 1.00 81.38 439 GLY A C 1
ATOM 3541 O O . GLY A 1 439 ? 2.974 -1.985 -14.580 1.00 81.38 439 GLY A O 1
ATOM 3542 N N . CYS A 1 440 ? 3.945 -3.979 -14.915 1.00 87.19 440 CYS A N 1
ATOM 3543 C CA . CYS A 1 440 ? 2.727 -4.727 -14.590 1.00 87.19 440 CYS A CA 1
ATOM 3544 C C . CYS A 1 440 ? 2.539 -4.844 -13.068 1.00 87.19 440 CYS A C 1
ATOM 3546 O O . CYS A 1 440 ? 3.288 -5.546 -12.395 1.00 87.19 440 CYS A O 1
ATOM 3548 N N . ASN A 1 441 ? 1.519 -4.174 -12.529 1.00 87.38 441 ASN A N 1
ATOM 3549 C CA . ASN A 1 441 ? 1.207 -4.190 -11.093 1.00 87.38 441 ASN A CA 1
ATOM 3550 C C . ASN A 1 441 ? 0.251 -5.330 -10.686 1.00 87.38 441 ASN A C 1
ATOM 3552 O O . ASN A 1 441 ? -0.083 -5.462 -9.508 1.00 87.38 441 ASN A O 1
ATOM 3556 N N . ASP A 1 442 ? -0.205 -6.139 -11.645 1.00 87.19 442 ASP A N 1
ATOM 3557 C CA . ASP A 1 442 ? -1.122 -7.243 -11.383 1.00 87.19 442 ASP A CA 1
ATOM 3558 C C . ASP A 1 442 ? -0.380 -8.428 -10.741 1.00 87.19 442 ASP A C 1
ATOM 3560 O O . ASP A 1 442 ? 0.681 -8.862 -11.202 1.00 87.19 442 ASP A O 1
ATOM 3564 N N . LYS A 1 443 ? -0.986 -8.981 -9.684 1.00 89.62 443 LYS A N 1
ATOM 3565 C CA . LYS A 1 443 ? -0.538 -10.195 -8.989 1.00 89.62 443 LYS A CA 1
ATOM 3566 C C . LYS A 1 443 ? -1.510 -11.356 -9.263 1.00 89.62 443 LYS A C 1
ATOM 3568 O O . LYS A 1 443 ? -2.374 -11.626 -8.423 1.00 89.62 443 LYS A O 1
ATOM 3573 N N . PRO A 1 444 ? -1.462 -12.006 -10.443 1.00 88.50 444 PRO A N 1
ATOM 3574 C CA . PRO A 1 444 ? -2.287 -13.182 -10.724 1.00 88.50 444 PRO A CA 1
ATOM 3575 C C . PRO A 1 444 ? -1.988 -14.327 -9.745 1.00 88.50 444 PRO A C 1
ATOM 3577 O O . PRO A 1 444 ? -0.882 -14.458 -9.223 1.00 88.50 444 PRO A O 1
ATOM 3580 N N . LEU A 1 445 ? -2.957 -15.224 -9.546 1.00 89.88 445 LEU A N 1
ATOM 3581 C CA . LEU A 1 445 ? -2.692 -16.486 -8.850 1.00 89.88 445 LEU A CA 1
ATOM 3582 C C . LEU A 1 445 ? -1.676 -17.305 -9.657 1.00 89.88 445 LEU A C 1
ATOM 3584 O O . LEU A 1 445 ? -1.786 -17.376 -10.882 1.00 89.88 445 LEU A O 1
ATOM 3588 N N . ARG A 1 446 ? -0.728 -17.975 -8.989 1.00 88.94 446 ARG A N 1
ATOM 3589 C CA . ARG A 1 446 ? 0.348 -18.768 -9.621 1.00 88.94 446 ARG A CA 1
ATOM 3590 C C . ARG A 1 446 ? -0.148 -19.707 -10.729 1.00 88.94 446 ARG A C 1
ATOM 3592 O O . ARG A 1 446 ? 0.509 -19.833 -11.761 1.00 88.94 446 ARG A O 1
ATOM 3599 N N . LYS A 1 447 ? -1.313 -20.337 -10.541 1.00 85.12 447 LYS A N 1
ATOM 3600 C CA . LYS A 1 447 ? -1.947 -21.216 -11.540 1.00 85.12 447 LYS A CA 1
ATOM 3601 C C . LYS A 1 447 ? -2.389 -20.493 -12.829 1.00 85.12 447 LYS A C 1
ATOM 3603 O O . LYS A 1 447 ? -2.391 -21.116 -13.881 1.00 85.12 447 LYS A O 1
ATOM 3608 N N . ASP A 1 448 ? -2.744 -19.208 -12.752 1.00 87.44 448 ASP A N 1
ATOM 3609 C CA . ASP A 1 448 ? -3.366 -18.420 -13.830 1.00 87.44 448 ASP A CA 1
ATOM 3610 C C . ASP A 1 448 ? -2.352 -17.513 -14.563 1.00 87.44 448 ASP A C 1
ATOM 3612 O O . ASP A 1 448 ? -2.688 -16.901 -15.578 1.00 87.44 448 ASP A O 1
ATOM 3616 N N . VAL A 1 449 ? -1.099 -17.441 -14.081 1.00 84.69 449 VAL A N 1
ATOM 3617 C CA . VAL A 1 449 ? -0.021 -16.575 -14.611 1.00 84.69 449 VAL A CA 1
ATOM 3618 C C . VAL A 1 449 ? 0.102 -16.660 -16.127 1.00 84.69 449 VAL A C 1
ATOM 3620 O O . VAL A 1 449 ? 0.177 -15.628 -16.779 1.00 84.69 449 VAL A O 1
ATOM 3623 N N . HIS A 1 450 ? 0.094 -17.868 -16.693 1.00 79.31 450 HIS A N 1
ATOM 3624 C CA . HIS A 1 450 ? 0.299 -18.076 -18.127 1.00 79.31 450 HIS A CA 1
ATOM 3625 C C . HIS A 1 450 ? -0.845 -17.496 -18.981 1.00 79.31 450 HIS A C 1
ATOM 3627 O O . HIS A 1 450 ? -0.589 -16.937 -20.048 1.00 79.31 450 HIS A O 1
ATOM 3633 N N . VAL A 1 451 ? -2.088 -17.560 -18.485 1.00 82.88 451 VAL A N 1
ATOM 3634 C CA . VAL A 1 451 ? -3.263 -16.931 -19.114 1.00 82.88 451 VAL A CA 1
ATOM 3635 C C . VAL A 1 451 ? -3.164 -15.409 -19.010 1.00 82.88 451 VAL A C 1
ATOM 3637 O O . VAL A 1 451 ? -3.390 -14.705 -19.990 1.00 82.88 451 VAL A O 1
ATOM 3640 N N . HIS A 1 452 ? -2.760 -14.899 -17.845 1.00 82.69 452 HIS A N 1
ATOM 3641 C CA . HIS A 1 452 ? -2.551 -13.470 -17.615 1.00 82.69 452 HIS A CA 1
ATOM 3642 C C . HIS A 1 452 ? -1.437 -12.891 -18.507 1.00 82.69 452 HIS A C 1
ATOM 3644 O O . HIS A 1 452 ? -1.647 -11.872 -19.161 1.00 82.69 452 HIS A O 1
ATOM 3650 N N . THR A 1 453 ? -0.281 -13.554 -18.622 1.00 76.25 453 THR A N 1
ATOM 3651 C CA . THR A 1 453 ? 0.840 -13.096 -19.468 1.00 76.25 453 THR A CA 1
ATOM 3652 C C . THR A 1 453 ? 0.530 -13.099 -20.967 1.00 76.25 453 THR A C 1
ATOM 3654 O O . THR A 1 453 ? 1.230 -12.431 -21.720 1.00 76.25 453 THR A O 1
ATOM 3657 N N . ALA A 1 454 ? -0.511 -13.816 -21.404 1.00 76.06 454 ALA A N 1
ATOM 3658 C CA . ALA A 1 454 ? -0.988 -13.795 -22.787 1.00 76.06 454 ALA A CA 1
ATOM 3659 C C . ALA A 1 454 ? -1.877 -12.573 -23.117 1.00 76.06 454 ALA A C 1
ATOM 3661 O O . ALA A 1 454 ? -2.209 -12.359 -24.283 1.00 76.06 454 ALA A O 1
ATOM 3662 N N . ASP A 1 455 ? -2.258 -11.761 -22.122 1.00 73.44 455 ASP A N 1
ATOM 3663 C CA . ASP A 1 455 ? -2.985 -10.502 -22.326 1.00 73.44 455 ASP A CA 1
ATOM 3664 C C . ASP A 1 455 ? -2.128 -9.486 -23.108 1.00 73.44 455 ASP A C 1
ATOM 3666 O O . ASP A 1 455 ? -0.971 -9.225 -22.768 1.00 73.44 455 ASP A O 1
ATOM 3670 N N . THR A 1 456 ? -2.718 -8.859 -24.128 1.00 67.88 456 THR A N 1
ATOM 3671 C CA . THR A 1 456 ? -2.071 -7.875 -25.009 1.00 67.88 456 THR A CA 1
ATOM 3672 C C . THR A 1 456 ? -1.485 -6.678 -24.258 1.00 67.88 456 THR A C 1
ATOM 3674 O O . THR A 1 456 ? -0.492 -6.109 -24.722 1.00 67.88 456 THR A O 1
ATOM 3677 N N . LYS A 1 457 ? -2.014 -6.335 -23.071 1.00 75.19 457 LYS A N 1
ATOM 3678 C CA . LYS A 1 457 ? -1.447 -5.299 -22.181 1.00 75.19 457 LYS A CA 1
ATOM 3679 C C . LYS A 1 457 ? 0.048 -5.504 -21.911 1.00 75.19 457 LYS A C 1
ATOM 3681 O O . LYS A 1 457 ? 0.807 -4.536 -21.867 1.00 75.19 457 LYS A O 1
ATOM 3686 N N . HIS A 1 458 ? 0.484 -6.756 -21.781 1.00 81.56 458 HIS A N 1
ATOM 3687 C CA . HIS A 1 458 ? 1.876 -7.106 -21.508 1.00 81.56 458 HIS A CA 1
ATOM 3688 C C . HIS A 1 458 ? 2.830 -6.749 -22.644 1.00 81.56 458 HIS A C 1
ATOM 3690 O O . HIS A 1 458 ? 3.951 -6.317 -22.384 1.00 81.56 458 HIS A O 1
ATOM 3696 N N . MET A 1 459 ? 2.376 -6.861 -23.893 1.00 78.81 459 MET A N 1
ATOM 3697 C CA . MET A 1 459 ? 3.170 -6.473 -25.061 1.00 78.81 459 MET A CA 1
ATOM 3698 C C . MET A 1 459 ? 3.376 -4.953 -25.113 1.00 78.81 459 MET A C 1
ATOM 3700 O O . MET A 1 459 ? 4.462 -4.491 -25.461 1.00 78.81 459 MET A O 1
ATOM 3704 N N . THR A 1 460 ? 2.373 -4.174 -24.695 1.00 80.06 460 THR A N 1
ATOM 3705 C CA . THR A 1 460 ? 2.478 -2.712 -24.561 1.00 80.06 460 THR A CA 1
ATOM 3706 C C . THR A 1 460 ? 3.448 -2.315 -23.446 1.00 80.06 460 THR A C 1
ATOM 3708 O O . THR A 1 460 ? 4.313 -1.469 -23.666 1.00 80.06 460 THR A O 1
ATOM 3711 N N . LEU A 1 461 ? 3.355 -2.951 -22.272 1.00 83.12 461 LEU A N 1
ATOM 3712 C CA . LEU A 1 461 ? 4.272 -2.710 -21.148 1.00 83.12 461 LEU A CA 1
ATOM 3713 C C . LEU A 1 461 ? 5.724 -3.060 -21.510 1.00 83.12 461 LEU A C 1
ATOM 3715 O O . LEU A 1 461 ? 6.623 -2.252 -21.289 1.00 83.12 461 LEU A O 1
ATOM 3719 N N . LEU A 1 462 ? 5.947 -4.205 -22.166 1.00 82.25 462 LEU A N 1
ATOM 3720 C CA . LEU A 1 462 ? 7.252 -4.583 -22.720 1.00 82.25 462 LEU A CA 1
ATOM 3721 C C . LEU A 1 462 ? 7.802 -3.530 -23.693 1.00 82.25 462 LEU A C 1
ATOM 3723 O O . LEU A 1 462 ? 8.967 -3.152 -23.582 1.00 82.25 462 LEU A O 1
ATOM 3727 N N . ALA A 1 463 ? 6.982 -3.023 -24.619 1.00 78.88 463 ALA A N 1
ATOM 3728 C CA . ALA A 1 463 ? 7.412 -1.998 -25.572 1.00 78.88 463 ALA A CA 1
ATOM 3729 C C . ALA A 1 463 ? 7.831 -0.687 -24.877 1.00 78.88 463 ALA A C 1
ATOM 3731 O O . ALA A 1 463 ? 8.854 -0.098 -25.238 1.00 78.88 463 ALA A O 1
ATOM 3732 N N . VAL A 1 464 ? 7.088 -0.255 -23.851 1.00 82.00 464 VAL A N 1
ATOM 3733 C CA . VAL A 1 464 ? 7.419 0.933 -23.043 1.00 82.00 464 VAL A CA 1
ATOM 3734 C C . VAL A 1 464 ? 8.708 0.717 -22.243 1.00 82.00 464 VAL A C 1
ATOM 3736 O O . VAL A 1 464 ? 9.620 1.543 -22.324 1.00 82.00 464 VAL A O 1
ATOM 3739 N N . ALA A 1 465 ? 8.833 -0.414 -21.545 1.00 81.50 465 ALA A N 1
ATOM 3740 C CA . ALA A 1 465 ? 9.999 -0.733 -20.724 1.00 81.50 465 ALA A CA 1
ATOM 3741 C C . ALA A 1 465 ? 11.281 -0.889 -21.559 1.00 81.50 465 ALA A C 1
ATOM 3743 O O . ALA A 1 465 ? 12.314 -0.315 -21.215 1.00 81.50 465 ALA A O 1
ATOM 3744 N N . CYS A 1 466 ? 11.221 -1.565 -22.713 1.00 82.44 466 CYS A N 1
ATOM 3745 C CA . CYS A 1 466 ? 12.336 -1.597 -23.665 1.00 82.44 466 CYS A CA 1
ATOM 3746 C C . CYS A 1 466 ? 12.685 -0.194 -24.200 1.00 82.44 466 CYS A C 1
ATOM 3748 O O . CYS A 1 466 ? 13.858 0.094 -24.443 1.00 82.44 466 CYS A O 1
ATOM 3750 N N . GLY A 1 467 ? 11.698 0.697 -24.345 1.00 81.75 467 GLY A N 1
ATOM 3751 C CA . GLY A 1 467 ? 11.908 2.101 -24.702 1.00 81.75 467 GLY A CA 1
ATOM 3752 C C . GLY A 1 467 ? 12.614 2.928 -23.618 1.00 81.75 467 GLY A C 1
ATOM 3753 O O . GLY A 1 467 ? 13.427 3.791 -23.955 1.00 81.75 467 GLY A O 1
ATOM 3754 N N . GLN A 1 468 ? 12.351 2.662 -22.334 1.00 78.44 468 GLN A N 1
ATOM 3755 C CA . GLN A 1 468 ? 13.039 3.308 -21.205 1.00 78.44 468 GLN A CA 1
ATOM 3756 C C . GLN A 1 468 ? 14.448 2.753 -20.997 1.00 78.44 468 GLN A C 1
ATOM 3758 O O . GLN A 1 468 ? 15.400 3.531 -21.043 1.00 78.44 468 GLN A O 1
ATOM 3763 N N . LEU A 1 469 ? 14.603 1.426 -20.948 1.00 82.06 469 LEU A N 1
ATOM 3764 C CA . LEU A 1 469 ? 15.915 0.773 -20.888 1.00 82.06 469 LEU A CA 1
ATOM 3765 C C . LEU A 1 469 ? 16.825 1.228 -22.039 1.00 82.06 469 LEU A C 1
ATOM 3767 O O . LEU A 1 469 ? 18.026 1.394 -21.850 1.00 82.06 469 LEU A O 1
ATOM 3771 N N . LYS A 1 470 ? 16.285 1.485 -23.239 1.00 80.94 470 LYS A N 1
ATOM 3772 C CA . LYS A 1 470 ? 17.066 2.066 -24.342 1.00 80.94 470 LYS A CA 1
ATOM 3773 C C . LYS A 1 470 ? 17.591 3.473 -24.016 1.00 80.94 470 LYS A C 1
ATOM 3775 O O . LYS A 1 470 ? 18.752 3.744 -24.296 1.00 80.94 470 LYS A O 1
ATOM 3780 N N . LYS A 1 471 ? 16.775 4.356 -23.426 1.00 79.62 471 LYS A N 1
ATOM 3781 C CA . LYS A 1 471 ? 17.194 5.720 -23.037 1.00 79.62 471 LYS A CA 1
ATOM 3782 C C . LYS A 1 471 ? 18.259 5.698 -21.942 1.00 79.62 471 LYS A C 1
ATOM 3784 O O . LYS A 1 471 ? 19.262 6.390 -22.068 1.00 79.62 471 LYS A O 1
ATOM 3789 N N . GLU A 1 472 ? 18.059 4.872 -20.919 1.00 80.06 472 GLU A N 1
ATOM 3790 C CA . GLU A 1 472 ? 19.003 4.691 -19.809 1.00 80.06 472 GLU A CA 1
ATOM 3791 C C . GLU A 1 472 ? 20.353 4.159 -20.316 1.00 80.06 472 GLU A C 1
ATOM 3793 O O . GLU A 1 472 ? 21.406 4.683 -19.959 1.00 80.06 472 GLU A O 1
ATOM 3798 N N . ASN A 1 473 ? 20.329 3.201 -21.250 1.00 82.31 473 ASN A N 1
ATOM 3799 C CA . ASN A 1 473 ? 21.530 2.722 -21.932 1.00 82.31 473 ASN A CA 1
ATOM 3800 C C . ASN A 1 473 ? 22.221 3.810 -22.783 1.00 82.31 473 ASN A C 1
ATOM 3802 O O . ASN A 1 473 ? 23.447 3.879 -22.770 1.00 82.31 473 ASN A O 1
ATOM 3806 N N . GLU A 1 474 ? 21.498 4.691 -23.493 1.00 83.62 474 GLU A N 1
ATOM 3807 C CA . GLU A 1 474 ? 22.144 5.837 -24.169 1.00 83.62 474 GLU A CA 1
ATOM 3808 C C . GLU A 1 474 ? 22.798 6.811 -23.176 1.00 83.62 474 GLU A C 1
ATOM 3810 O O . GLU A 1 474 ? 23.894 7.305 -23.442 1.00 83.62 474 GLU A O 1
ATOM 3815 N N . GLN A 1 475 ? 22.172 7.066 -22.021 1.00 81.69 475 GLN A N 1
ATOM 3816 C CA . GLN A 1 475 ? 22.760 7.926 -20.988 1.00 81.69 475 GLN A CA 1
ATOM 3817 C C . GLN A 1 475 ? 24.039 7.309 -20.404 1.00 81.69 475 GLN A C 1
ATOM 3819 O O . GLN A 1 475 ? 25.069 7.983 -20.384 1.00 81.69 475 GLN A O 1
ATOM 3824 N N . MET A 1 476 ? 24.024 6.019 -20.045 1.00 81.50 476 MET A N 1
ATOM 3825 C CA . MET A 1 476 ? 25.225 5.317 -19.565 1.00 81.50 476 MET A CA 1
ATOM 3826 C C . MET A 1 476 ? 26.363 5.332 -20.600 1.00 81.50 476 MET A C 1
ATOM 3828 O O . MET A 1 476 ? 27.514 5.576 -20.238 1.00 81.50 476 MET A O 1
ATOM 3832 N N . LYS A 1 477 ? 26.069 5.160 -21.901 1.00 82.25 477 LYS A N 1
ATOM 3833 C CA . LYS A 1 477 ? 27.086 5.285 -22.966 1.00 82.25 477 LYS A CA 1
ATOM 3834 C C . LYS A 1 477 ? 27.738 6.673 -22.992 1.00 82.25 477 LYS A C 1
ATOM 3836 O O . LYS A 1 477 ? 28.945 6.760 -23.216 1.00 82.25 477 LYS A O 1
ATOM 3841 N N . GLU A 1 478 ? 26.980 7.757 -22.808 1.00 82.19 478 GLU A N 1
ATOM 3842 C CA . GLU A 1 478 ? 27.548 9.115 -22.771 1.00 82.19 478 GLU A CA 1
ATOM 3843 C C . GLU A 1 478 ? 28.352 9.385 -21.491 1.00 82.19 478 GLU A C 1
ATOM 3845 O O . GLU A 1 478 ? 29.418 10.003 -21.560 1.00 82.19 478 GLU A O 1
ATOM 3850 N N . GLU A 1 479 ? 27.924 8.858 -20.343 1.00 78.06 479 GLU A N 1
ATOM 3851 C CA . GLU A 1 479 ? 28.698 8.935 -19.099 1.00 78.06 479 GLU A CA 1
ATOM 3852 C C . GLU A 1 479 ? 30.029 8.177 -19.212 1.00 78.06 479 GLU A C 1
ATOM 3854 O O . GLU A 1 479 ? 31.083 8.736 -18.899 1.00 78.06 479 GLU A O 1
ATOM 3859 N N . VAL A 1 480 ? 30.039 6.967 -19.780 1.00 79.25 480 VAL A N 1
ATOM 3860 C CA . VAL A 1 480 ? 31.289 6.225 -20.018 1.00 79.25 480 VAL A CA 1
ATOM 3861 C C . VAL A 1 480 ? 32.164 6.902 -21.087 1.00 79.25 480 VAL A C 1
ATOM 3863 O O . VAL A 1 480 ? 33.388 6.944 -20.939 1.00 79.25 480 VAL A O 1
ATOM 3866 N N . LYS A 1 481 ? 31.587 7.515 -22.135 1.00 81.75 481 LYS A N 1
ATOM 3867 C CA . LYS A 1 481 ? 32.347 8.364 -23.082 1.00 81.75 481 LYS A CA 1
ATOM 3868 C C . LYS A 1 481 ? 32.980 9.577 -22.398 1.00 81.75 481 LYS A C 1
ATOM 3870 O O . LYS A 1 481 ? 34.055 10.004 -22.824 1.00 81.75 481 LYS A O 1
ATOM 3875 N N . LYS A 1 482 ? 32.334 10.149 -21.378 1.00 77.44 482 LYS A N 1
ATOM 3876 C CA . LYS A 1 482 ? 32.884 11.250 -20.577 1.00 77.44 482 LYS A CA 1
ATOM 3877 C C . LYS A 1 482 ? 34.039 10.755 -19.700 1.00 77.44 482 LYS A C 1
ATOM 3879 O O . LYS A 1 482 ? 35.139 11.290 -19.822 1.00 77.44 482 LYS A O 1
ATOM 3884 N N . LEU A 1 483 ? 33.833 9.685 -18.930 1.00 73.81 483 LEU A N 1
ATOM 3885 C CA . LEU A 1 483 ? 34.865 9.086 -18.072 1.00 73.81 483 LEU A CA 1
ATOM 3886 C C . LEU A 1 483 ? 36.115 8.675 -18.869 1.00 73.81 483 LEU A C 1
ATOM 3888 O O . LEU A 1 483 ? 37.230 8.976 -18.457 1.00 73.81 483 LEU A O 1
ATOM 3892 N N . LYS A 1 484 ? 35.956 8.098 -20.069 1.00 74.06 484 LYS A N 1
ATOM 3893 C CA . LYS A 1 484 ? 37.084 7.766 -20.965 1.00 74.06 484 LYS A CA 1
ATOM 3894 C C . LYS A 1 484 ? 37.881 8.985 -21.447 1.00 74.06 484 LYS A C 1
ATOM 3896 O O . LYS A 1 484 ? 39.073 8.861 -21.707 1.00 74.06 484 LYS A O 1
ATOM 3901 N N . LYS A 1 485 ? 37.260 10.165 -21.573 1.00 73.38 485 LYS A N 1
ATOM 3902 C CA . LYS A 1 485 ? 37.974 11.418 -21.898 1.00 73.38 485 LYS A CA 1
ATOM 3903 C C . LYS A 1 485 ? 38.725 11.967 -20.685 1.00 73.38 485 LYS A C 1
ATOM 3905 O O . LYS A 1 485 ? 39.808 12.523 -20.845 1.00 73.38 485 LYS A O 1
ATOM 3910 N N . GLU A 1 486 ? 38.159 11.812 -19.492 1.00 68.50 486 GLU A N 1
ATOM 3911 C CA . GLU A 1 486 ? 38.784 12.225 -18.232 1.00 68.50 486 GLU A CA 1
ATOM 3912 C C . GLU A 1 486 ? 39.991 11.330 -17.901 1.00 68.50 486 GLU A C 1
ATOM 3914 O O . GLU A 1 486 ? 41.066 11.855 -17.613 1.00 68.50 486 GLU A O 1
ATOM 3919 N N . ASP A 1 487 ? 39.870 10.011 -18.085 1.00 64.69 487 ASP A N 1
ATOM 3920 C CA . ASP A 1 487 ? 40.978 9.049 -17.999 1.00 64.69 487 ASP A CA 1
ATOM 3921 C C . ASP A 1 487 ? 42.067 9.303 -19.060 1.00 64.69 487 ASP A C 1
ATOM 3923 O O . ASP A 1 487 ? 43.247 9.371 -18.726 1.00 64.69 487 ASP A O 1
ATOM 3927 N N . ALA A 1 488 ? 41.707 9.557 -20.324 1.00 66.00 488 ALA A N 1
ATOM 3928 C CA . ALA A 1 488 ? 42.689 9.920 -21.352 1.00 66.00 488 ALA A CA 1
ATOM 3929 C C . ALA A 1 488 ? 43.439 11.229 -21.021 1.00 66.00 488 ALA A C 1
ATOM 3931 O O . ALA A 1 488 ? 44.641 11.339 -21.268 1.00 66.00 488 ALA A O 1
ATOM 3932 N N . CYS A 1 489 ? 42.758 12.212 -20.422 1.00 59.94 489 CYS A N 1
ATOM 3933 C CA . CYS A 1 489 ? 43.368 13.457 -19.946 1.00 59.94 489 CYS A CA 1
ATOM 3934 C C . CYS A 1 489 ? 44.300 13.222 -18.743 1.00 59.94 489 CYS A C 1
ATOM 3936 O O . CYS A 1 489 ? 45.372 13.828 -18.658 1.00 59.94 489 CYS A O 1
ATOM 3938 N N . PHE A 1 490 ? 43.926 12.316 -17.834 1.00 63.88 490 PHE A N 1
ATOM 3939 C CA . PHE A 1 490 ? 44.760 11.895 -16.710 1.00 63.88 490 PHE A CA 1
ATOM 3940 C C . PHE A 1 490 ? 46.016 11.152 -17.190 1.00 63.88 490 PHE A C 1
ATOM 3942 O O . PHE A 1 490 ? 47.125 11.566 -16.858 1.00 63.88 490 PHE A O 1
ATOM 3949 N N . ASN A 1 491 ? 45.866 10.144 -18.052 1.00 55.31 491 ASN A N 1
ATOM 3950 C CA . ASN A 1 491 ? 46.979 9.398 -18.642 1.00 55.31 491 ASN A CA 1
ATOM 3951 C C . ASN A 1 491 ? 47.919 10.304 -19.454 1.00 55.31 491 ASN A C 1
ATOM 3953 O O . ASN A 1 491 ? 49.136 10.199 -19.307 1.00 55.31 491 ASN A O 1
ATOM 3957 N N . TYR A 1 492 ? 47.392 11.261 -20.233 1.00 57.59 492 TYR A N 1
ATOM 3958 C CA . TYR A 1 492 ? 48.229 12.272 -20.890 1.00 57.59 492 TYR A CA 1
ATOM 3959 C C . TYR A 1 492 ? 49.033 13.092 -19.871 1.00 57.59 492 TYR A C 1
ATOM 3961 O O . TYR A 1 492 ? 50.239 13.241 -20.034 1.00 57.59 492 TYR A O 1
ATOM 3969 N N . ARG A 1 493 ? 48.400 13.570 -18.791 1.00 54.12 493 ARG A N 1
ATOM 3970 C CA . ARG A 1 493 ? 49.074 14.332 -17.723 1.00 54.12 493 ARG A CA 1
ATOM 3971 C C . ARG A 1 493 ? 50.107 13.527 -16.933 1.00 54.12 493 ARG A C 1
ATOM 3973 O O . ARG A 1 493 ? 51.013 14.139 -16.383 1.00 54.12 493 ARG A O 1
ATOM 3980 N N . VAL A 1 494 ? 49.983 12.202 -16.864 1.00 55.12 494 VAL A N 1
ATOM 3981 C CA . VAL A 1 494 ? 51.008 11.318 -16.285 1.00 55.12 494 VAL A CA 1
ATOM 3982 C C . VAL A 1 494 ? 52.173 11.153 -17.266 1.00 55.12 494 VAL A C 1
ATOM 3984 O O . VAL A 1 494 ? 53.320 11.385 -16.899 1.00 55.12 494 VAL A O 1
ATOM 3987 N N . HIS A 1 495 ? 51.898 10.835 -18.534 1.00 49.97 495 HIS A N 1
ATOM 3988 C CA . HIS A 1 495 ? 52.943 10.610 -19.539 1.00 49.97 495 HIS A CA 1
ATOM 3989 C C . HIS A 1 495 ? 53.657 11.884 -20.021 1.00 49.97 495 HIS A C 1
ATOM 3991 O O . HIS A 1 495 ? 54.792 11.793 -20.485 1.00 49.97 495 HIS A O 1
ATOM 3997 N N . SER A 1 496 ? 53.037 13.065 -19.922 1.00 47.75 496 SER A N 1
ATOM 3998 C CA . SER A 1 496 ? 53.640 14.330 -20.367 1.00 47.75 496 SER A CA 1
ATOM 3999 C C . SER A 1 496 ? 54.624 14.940 -19.364 1.00 47.75 496 SER A C 1
ATOM 4001 O O . SER A 1 496 ? 55.260 15.941 -19.690 1.00 47.75 496 SER A O 1
ATOM 4003 N N . VAL A 1 497 ? 54.748 14.394 -18.147 1.00 49.06 497 VAL A N 1
ATOM 4004 C CA . VAL A 1 497 ? 55.784 14.824 -17.196 1.00 49.06 497 VAL A CA 1
ATOM 4005 C C . VAL A 1 497 ? 57.079 14.086 -17.518 1.00 49.06 497 VAL A C 1
ATOM 4007 O O . VAL A 1 497 ? 57.436 13.095 -16.884 1.00 49.06 497 VAL A O 1
ATOM 4010 N N . LEU A 1 498 ? 57.809 14.607 -18.504 1.00 47.53 498 LEU A N 1
ATOM 4011 C CA . LEU A 1 498 ? 59.244 14.360 -18.574 1.00 47.53 498 LEU A CA 1
ATOM 4012 C C . LEU A 1 498 ? 59.880 14.870 -17.273 1.00 47.53 498 LEU A C 1
ATOM 4014 O O . LEU A 1 498 ? 59.544 15.953 -16.782 1.00 47.53 498 LEU A O 1
ATOM 4018 N N . ALA A 1 499 ? 60.787 14.081 -16.701 1.00 47.09 499 ALA A N 1
ATOM 4019 C CA . ALA A 1 499 ? 61.565 14.514 -15.554 1.00 47.09 499 ALA A CA 1
ATOM 4020 C C . ALA A 1 499 ? 62.519 15.630 -16.003 1.00 47.09 499 ALA A C 1
ATOM 4022 O O . ALA A 1 499 ? 63.521 15.378 -16.661 1.00 47.09 499 ALA A O 1
ATOM 4023 N N . ASP A 1 500 ? 62.185 16.866 -15.636 1.00 47.22 500 ASP A N 1
ATOM 4024 C CA . ASP A 1 500 ? 62.980 18.090 -15.845 1.00 47.22 500 ASP A CA 1
ATOM 4025 C C . ASP A 1 500 ? 64.249 18.134 -14.950 1.00 47.22 500 ASP A C 1
ATOM 4027 O O . ASP A 1 500 ? 64.666 19.184 -14.473 1.00 47.22 500 ASP A O 1
ATOM 4031 N N . ASP A 1 501 ? 64.804 16.958 -14.644 1.00 53.34 501 ASP A N 1
ATOM 4032 C CA . ASP A 1 501 ? 65.928 16.690 -13.748 1.00 53.34 501 ASP A CA 1
ATOM 4033 C C . ASP A 1 501 ? 66.897 15.742 -14.476 1.00 53.34 501 ASP A C 1
ATOM 4035 O O . ASP A 1 501 ? 66.468 14.763 -15.085 1.00 53.34 501 ASP A O 1
ATOM 4039 N N . SER A 1 502 ? 68.204 16.003 -14.406 1.00 60.34 502 SER A N 1
ATOM 4040 C CA . SER A 1 502 ? 69.244 15.414 -15.277 1.00 60.34 502 SER A CA 1
ATOM 4041 C C . SER A 1 502 ? 69.560 13.915 -15.078 1.00 60.34 502 SER A C 1
ATOM 4043 O O . SER A 1 502 ? 70.665 13.482 -15.412 1.00 60.34 502 SER A O 1
ATOM 4045 N N . TYR A 1 503 ? 68.648 13.122 -14.510 1.00 71.12 503 TYR A N 1
ATOM 4046 C CA . TYR A 1 503 ? 68.873 11.718 -14.153 1.00 71.12 503 TYR A CA 1
ATOM 4047 C C . TYR A 1 503 ? 68.135 10.748 -15.096 1.00 71.12 503 TYR A C 1
ATOM 4049 O O . TYR A 1 503 ? 66.955 10.956 -15.380 1.00 71.12 503 TYR A O 1
ATOM 4057 N N . PRO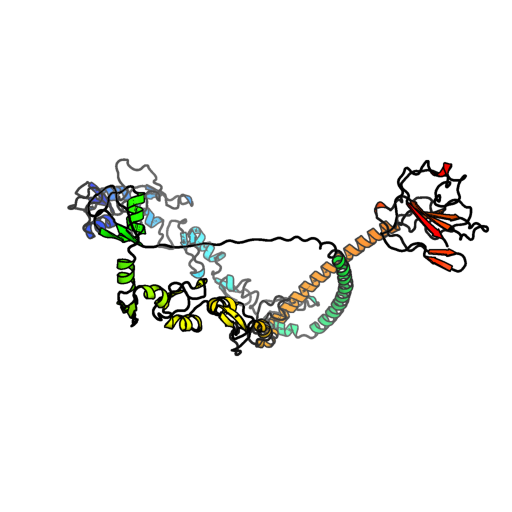 A 1 504 ? 68.791 9.669 -15.568 1.00 76.31 504 PRO A N 1
ATOM 4058 C CA . PRO A 1 504 ? 68.181 8.685 -16.462 1.00 76.31 504 PRO A CA 1
ATOM 4059 C C . PRO A 1 504 ? 67.035 7.893 -15.809 1.00 76.31 504 PRO A C 1
ATOM 4061 O O . PRO A 1 504 ? 66.914 7.805 -14.585 1.00 76.31 504 PRO A O 1
ATOM 4064 N N . LEU A 1 505 ? 66.217 7.261 -16.652 1.00 78.50 505 LEU A N 1
ATOM 4065 C CA . LEU A 1 505 ? 65.323 6.174 -16.245 1.00 78.50 505 LEU A CA 1
ATOM 4066 C C . LEU A 1 505 ? 66.066 4.830 -16.315 1.00 78.50 505 LEU A C 1
ATOM 4068 O O . LEU A 1 505 ? 67.076 4.723 -17.006 1.00 78.50 505 LEU A O 1
ATOM 4072 N N . LEU A 1 506 ? 65.543 3.791 -15.656 1.00 78.00 506 LEU A N 1
ATOM 4073 C CA . LEU A 1 506 ? 66.000 2.413 -15.889 1.00 78.00 506 LEU A CA 1
ATOM 4074 C C . LEU A 1 506 ? 65.823 1.991 -17.369 1.00 78.00 506 LEU A C 1
ATOM 4076 O O . LEU A 1 506 ? 64.819 2.366 -17.982 1.00 78.00 506 LEU A O 1
ATOM 4080 N N . PRO A 1 507 ? 66.720 1.149 -17.925 1.00 75.25 507 PRO A N 1
ATOM 4081 C CA . PRO A 1 507 ? 67.894 0.541 -17.284 1.00 75.25 507 PRO A CA 1
ATOM 4082 C C . PRO A 1 507 ? 69.080 1.511 -17.146 1.00 75.25 507 PRO A C 1
ATOM 4084 O O . PRO A 1 507 ? 69.248 2.413 -17.961 1.00 75.25 507 PRO A O 1
ATOM 4087 N N . VAL A 1 508 ? 69.929 1.286 -16.137 1.00 77.06 508 VAL A N 1
ATOM 4088 C CA . VAL A 1 508 ? 71.218 1.982 -15.984 1.00 77.06 508 VAL A CA 1
ATOM 4089 C C . VAL A 1 508 ? 72.335 0.997 -15.657 1.00 77.06 508 VAL A C 1
ATOM 4091 O O . VAL A 1 508 ? 72.119 0.039 -14.915 1.00 77.06 508 VAL A O 1
ATOM 4094 N N . ASP A 1 509 ? 73.530 1.265 -16.176 1.00 79.88 509 ASP A N 1
ATOM 4095 C CA . ASP A 1 509 ? 74.726 0.471 -15.903 1.00 79.88 509 ASP A CA 1
ATOM 4096 C C . ASP A 1 509 ? 75.422 0.948 -14.621 1.00 79.88 509 ASP A C 1
ATOM 4098 O O . ASP A 1 509 ? 75.621 2.146 -14.406 1.00 79.88 509 ASP A O 1
ATOM 4102 N N . VAL A 1 510 ? 75.839 0.002 -13.779 1.00 75.62 510 VAL A N 1
ATOM 4103 C CA . VAL A 1 510 ? 76.586 0.258 -12.540 1.00 75.62 510 VAL A CA 1
ATOM 4104 C C . VAL A 1 510 ? 77.900 -0.505 -12.629 1.00 75.62 510 VAL A C 1
ATOM 4106 O O . VAL A 1 510 ? 77.901 -1.713 -12.844 1.00 75.62 510 VAL A O 1
ATOM 4109 N N . THR A 1 511 ? 79.023 0.197 -12.488 1.00 75.06 511 THR A N 1
ATOM 4110 C CA . THR A 1 511 ? 80.368 -0.389 -12.597 1.00 75.06 511 THR A CA 1
ATOM 4111 C C . THR A 1 511 ? 81.150 -0.196 -11.306 1.00 75.06 511 THR A C 1
ATOM 4113 O O . THR A 1 511 ? 80.999 0.818 -10.620 1.00 75.06 511 THR A O 1
ATOM 4116 N N . GLU A 1 512 ? 81.973 -1.188 -10.970 1.00 67.75 512 GLU A N 1
ATOM 4117 C CA . GLU A 1 512 ? 82.800 -1.186 -9.765 1.00 67.75 512 GLU A CA 1
ATOM 4118 C C . GLU A 1 512 ? 83.721 0.050 -9.712 1.00 67.75 512 GLU A C 1
ATOM 4120 O O . GLU A 1 512 ? 84.206 0.542 -10.737 1.00 67.75 512 GLU A O 1
ATOM 4125 N N . GLY A 1 513 ? 83.945 0.590 -8.512 1.00 57.69 513 GLY A N 1
ATOM 4126 C CA . GLY A 1 513 ? 84.853 1.722 -8.295 1.00 57.69 513 GLY A CA 1
ATOM 4127 C C . GLY A 1 513 ? 84.381 3.071 -8.863 1.00 57.69 513 GLY A C 1
ATOM 4128 O O . GLY A 1 513 ? 85.132 4.048 -8.810 1.00 57.69 513 GLY A O 1
ATOM 4129 N N . ARG A 1 514 ? 83.154 3.170 -9.397 1.00 65.88 514 ARG A N 1
ATOM 4130 C CA . ARG A 1 514 ? 82.546 4.440 -9.835 1.00 65.88 514 ARG A CA 1
ATOM 4131 C C . ARG A 1 514 ? 81.646 5.066 -8.754 1.00 65.88 514 ARG A C 1
ATOM 4133 O O . ARG A 1 514 ? 81.112 4.351 -7.905 1.00 65.88 514 ARG A O 1
ATOM 4140 N N . PRO A 1 515 ? 81.429 6.400 -8.794 1.00 66.44 515 PRO A N 1
ATOM 4141 C CA . PRO A 1 515 ? 80.409 7.062 -7.980 1.00 66.44 515 PRO A CA 1
ATOM 4142 C C . PRO A 1 515 ? 79.011 6.468 -8.203 1.00 66.44 515 PRO A C 1
ATOM 4144 O O . PRO A 1 515 ? 78.731 5.909 -9.262 1.00 66.44 515 PRO A O 1
ATOM 4147 N N . ALA A 1 516 ? 78.123 6.627 -7.219 1.00 73.00 516 ALA A N 1
ATOM 4148 C CA . ALA A 1 516 ? 76.763 6.106 -7.305 1.00 73.00 516 ALA A CA 1
ATOM 4149 C C . ALA A 1 516 ? 75.970 6.737 -8.464 1.00 73.00 516 ALA A C 1
ATOM 4151 O O . ALA A 1 516 ? 75.908 7.961 -8.606 1.00 73.00 516 ALA A O 1
ATOM 4152 N N . VAL A 1 517 ? 75.334 5.891 -9.273 1.00 76.94 517 VAL A N 1
ATOM 4153 C CA . VAL A 1 517 ? 74.496 6.304 -10.405 1.00 76.94 517 VAL A CA 1
ATOM 4154 C C . VAL A 1 517 ? 73.094 6.591 -9.884 1.00 76.94 517 VAL A C 1
ATOM 4156 O O . VAL A 1 517 ? 72.455 5.695 -9.341 1.00 76.94 517 VAL A O 1
ATOM 4159 N N . HIS A 1 518 ? 72.618 7.828 -10.038 1.00 80.50 518 HIS A N 1
ATOM 4160 C CA . HIS A 1 518 ? 71.249 8.234 -9.699 1.00 80.50 518 HIS A CA 1
ATOM 4161 C C . HIS A 1 518 ? 70.307 8.053 -10.894 1.00 80.50 518 HIS A C 1
ATOM 4163 O O . HIS A 1 518 ? 70.669 8.390 -12.020 1.00 80.50 518 HIS A O 1
ATOM 4169 N N . PHE A 1 519 ? 69.096 7.554 -10.642 1.00 78.75 519 PHE A N 1
ATOM 4170 C CA . PHE A 1 519 ? 68.095 7.257 -11.669 1.00 78.75 519 PHE A CA 1
ATOM 4171 C C . PHE A 1 519 ? 66.667 7.264 -11.104 1.00 78.75 519 PHE A C 1
ATOM 4173 O O . PHE A 1 519 ? 66.456 7.135 -9.897 1.00 78.75 519 PHE A O 1
ATOM 4180 N N . TYR A 1 520 ? 65.672 7.368 -11.983 1.00 77.81 520 TYR A N 1
ATOM 4181 C CA . TYR A 1 520 ? 64.266 7.145 -11.641 1.00 77.81 520 TYR A CA 1
ATOM 4182 C C . TYR A 1 520 ? 63.794 5.761 -12.107 1.00 77.81 520 TYR A C 1
ATOM 4184 O O . TYR A 1 520 ? 64.114 5.294 -13.201 1.00 77.81 520 TYR A O 1
ATOM 4192 N N . THR A 1 521 ? 62.994 5.095 -11.274 1.00 73.50 521 THR A N 1
ATOM 4193 C CA . THR A 1 521 ? 62.480 3.736 -11.551 1.00 73.50 521 THR A CA 1
ATOM 4194 C C . THR A 1 521 ? 61.437 3.672 -12.675 1.00 73.50 521 THR A C 1
ATOM 4196 O O . THR A 1 521 ? 61.238 2.616 -13.269 1.00 73.50 521 THR A O 1
ATOM 4199 N N . SER A 1 522 ? 60.785 4.794 -12.987 1.00 70.12 522 SER A N 1
ATOM 4200 C CA . SER A 1 522 ? 59.958 5.028 -14.180 1.00 70.12 522 SER A CA 1
ATOM 4201 C C . SER A 1 522 ? 59.725 6.540 -14.342 1.00 70.12 522 SER A C 1
ATOM 4203 O O . SER A 1 522 ? 60.147 7.314 -13.484 1.00 70.12 522 SER A O 1
ATOM 4205 N N . ALA A 1 523 ? 59.019 6.980 -15.392 1.00 69.56 523 ALA A N 1
ATOM 4206 C CA . ALA A 1 523 ? 58.750 8.405 -15.651 1.00 69.56 523 ALA A CA 1
ATOM 4207 C C . ALA A 1 523 ? 58.014 9.147 -14.509 1.00 69.56 523 ALA A C 1
ATOM 4209 O O . ALA A 1 523 ? 58.080 10.369 -14.432 1.00 69.56 523 ALA A O 1
ATOM 4210 N N . CYS A 1 524 ? 57.335 8.424 -13.611 1.00 69.00 524 CYS A N 1
ATOM 4211 C CA . CYS A 1 524 ? 56.752 8.959 -12.372 1.00 69.00 524 CYS A CA 1
ATOM 4212 C C . CYS A 1 524 ? 57.123 8.095 -11.149 1.00 69.00 524 CYS A C 1
ATOM 4214 O O . CYS A 1 524 ? 56.359 8.006 -10.188 1.00 69.00 524 CYS A O 1
ATOM 4216 N N . GLY A 1 525 ? 58.252 7.385 -11.222 1.00 69.88 525 GLY A N 1
ATOM 4217 C CA . GLY A 1 525 ? 58.697 6.434 -10.206 1.00 69.88 525 GLY A CA 1
ATOM 4218 C C . GLY A 1 525 ? 59.419 7.081 -9.022 1.00 69.88 525 GLY A C 1
ATOM 4219 O O . GLY A 1 525 ? 59.592 8.297 -8.953 1.00 69.88 525 GLY A O 1
ATOM 4220 N N . GLN A 1 526 ? 59.884 6.237 -8.103 1.00 73.88 526 GLN A N 1
ATOM 4221 C CA . GLN A 1 526 ? 60.771 6.636 -7.006 1.00 73.88 526 GLN A CA 1
ATOM 4222 C C . GLN A 1 526 ? 62.176 6.971 -7.536 1.00 73.88 526 GLN A C 1
ATOM 4224 O O . GLN A 1 526 ? 62.647 6.328 -8.488 1.00 73.88 526 GLN A O 1
ATOM 4229 N N . HIS A 1 527 ? 62.832 7.951 -6.906 1.00 77.56 527 HIS A N 1
ATOM 4230 C CA . HIS A 1 527 ? 64.232 8.324 -7.147 1.00 77.56 527 HIS A CA 1
ATOM 4231 C C . HIS A 1 527 ? 65.159 7.394 -6.362 1.00 77.56 527 HIS A C 1
ATOM 4233 O O . HIS A 1 527 ? 64.997 7.199 -5.156 1.00 77.56 527 HIS A O 1
ATOM 4239 N N . MET A 1 528 ? 66.136 6.807 -7.047 1.00 78.25 528 MET A N 1
ATOM 4240 C CA . MET A 1 528 ? 67.082 5.862 -6.461 1.00 78.25 528 MET A CA 1
ATOM 4241 C C . MET A 1 528 ? 68.521 6.163 -6.884 1.00 78.25 528 MET A C 1
ATOM 4243 O O . MET A 1 528 ? 68.769 6.893 -7.845 1.00 78.25 528 MET A O 1
ATOM 4247 N N . SER A 1 529 ? 69.483 5.573 -6.176 1.00 77.25 529 SER A N 1
ATOM 4248 C CA . SER A 1 529 ? 70.863 5.457 -6.650 1.00 77.25 529 SER A CA 1
ATOM 4249 C C . SER A 1 529 ? 71.445 4.072 -6.398 1.00 77.25 529 SER A C 1
ATOM 4251 O O . SER A 1 529 ? 71.131 3.466 -5.373 1.00 77.25 529 SER A O 1
ATOM 4253 N N . ALA A 1 530 ? 72.351 3.624 -7.268 1.00 76.19 530 ALA A N 1
ATOM 4254 C CA . ALA A 1 530 ? 73.051 2.347 -7.143 1.00 76.19 530 ALA A CA 1
ATOM 4255 C C . ALA A 1 530 ? 74.581 2.498 -7.207 1.00 76.19 530 ALA A C 1
ATOM 4257 O O . ALA A 1 530 ? 75.098 3.339 -7.944 1.00 76.19 530 ALA A O 1
ATOM 4258 N N . THR A 1 531 ? 75.310 1.665 -6.461 1.00 76.12 531 THR A N 1
ATOM 4259 C CA . THR A 1 531 ? 76.776 1.520 -6.562 1.00 76.12 531 THR A CA 1
ATOM 4260 C C . THR A 1 531 ? 77.197 0.086 -6.229 1.00 76.12 531 THR A C 1
ATOM 4262 O O . THR A 1 531 ? 76.556 -0.569 -5.405 1.00 76.12 531 THR A O 1
ATOM 4265 N N . LEU A 1 532 ? 78.245 -0.407 -6.893 1.00 69.75 532 LEU A N 1
ATOM 4266 C CA . LEU A 1 532 ? 78.775 -1.765 -6.759 1.00 69.75 532 LEU A CA 1
ATOM 4267 C C . LEU A 1 532 ? 80.137 -1.712 -6.055 1.00 69.75 532 LEU A C 1
ATOM 4269 O O . LEU A 1 532 ? 81.028 -0.979 -6.493 1.00 69.75 532 LEU A O 1
ATOM 4273 N N . MET A 1 533 ? 80.295 -2.484 -4.979 1.00 64.19 533 MET A N 1
ATOM 4274 C CA . MET A 1 533 ? 81.558 -2.613 -4.246 1.00 64.19 533 MET A CA 1
ATOM 4275 C C . MET A 1 533 ? 82.144 -4.014 -4.434 1.00 64.19 533 MET A C 1
ATOM 4277 O O . MET A 1 533 ? 81.458 -5.005 -4.177 1.00 64.19 533 MET A O 1
ATOM 4281 N N . GLY A 1 534 ? 83.411 -4.078 -4.852 1.00 57.38 534 GLY A N 1
ATOM 4282 C CA . GLY A 1 534 ? 84.131 -5.327 -5.082 1.00 57.38 534 GLY A CA 1
ATOM 4283 C C . GLY A 1 534 ? 84.346 -6.157 -3.815 1.00 57.38 534 GLY A C 1
ATOM 4284 O O . GLY A 1 534 ? 84.574 -5.623 -2.724 1.00 57.38 534 GLY A O 1
ATOM 4285 N N . GLY A 1 535 ? 84.298 -7.479 -3.982 1.00 57.09 535 GLY A N 1
ATOM 4286 C CA . GLY A 1 535 ? 84.671 -8.448 -2.954 1.00 57.09 535 GLY A CA 1
ATOM 4287 C C . GLY A 1 535 ? 86.166 -8.391 -2.615 1.00 57.09 535 GLY A C 1
ATOM 4288 O O . GLY A 1 535 ? 86.993 -7.999 -3.438 1.00 57.09 535 GLY A O 1
ATOM 4289 N N . ASN A 1 536 ? 86.544 -8.792 -1.396 1.00 51.59 536 ASN A N 1
ATOM 4290 C CA . ASN A 1 536 ? 87.951 -8.840 -0.981 1.00 51.59 536 ASN A CA 1
ATOM 4291 C C . ASN A 1 536 ? 88.487 -10.287 -1.063 1.00 51.59 536 ASN A C 1
ATOM 4293 O O . ASN A 1 536 ? 88.075 -11.111 -0.239 1.00 51.59 536 ASN A O 1
ATOM 4297 N N . PRO A 1 537 ? 89.432 -10.609 -1.976 1.00 46.00 537 PRO A N 1
ATOM 4298 C CA . PRO A 1 537 ? 89.881 -11.987 -2.222 1.00 46.00 537 PRO A CA 1
ATOM 4299 C C . PRO A 1 537 ? 90.545 -12.707 -1.038 1.00 46.00 537 PRO A C 1
ATOM 4301 O O . PRO A 1 537 ? 90.805 -13.902 -1.125 1.00 46.00 537 PRO A O 1
ATOM 4304 N N . LEU A 1 538 ? 90.852 -12.004 0.057 1.00 47.06 538 LEU A N 1
ATOM 4305 C CA . LEU A 1 538 ? 91.445 -12.592 1.265 1.00 47.06 538 LEU A CA 1
ATOM 4306 C C . LEU A 1 538 ? 90.415 -13.155 2.261 1.00 47.06 538 LEU A C 1
ATOM 4308 O O . LEU A 1 538 ? 90.822 -13.791 3.232 1.00 47.06 538 LEU A O 1
ATOM 4312 N N . TYR A 1 539 ? 89.114 -12.906 2.058 1.00 48.34 539 TYR A N 1
ATOM 4313 C CA . TYR A 1 539 ? 88.070 -13.200 3.053 1.00 48.34 539 TYR A CA 1
ATOM 4314 C C . TYR A 1 539 ? 86.782 -13.828 2.492 1.00 48.34 539 TYR A C 1
ATOM 4316 O O . TYR A 1 539 ? 85.809 -13.917 3.233 1.00 48.34 539 TYR A O 1
ATOM 4324 N N . ASP A 1 540 ? 86.784 -14.271 1.229 1.00 45.66 540 ASP A N 1
ATOM 4325 C CA . ASP A 1 540 ? 85.674 -15.007 0.588 1.00 45.66 540 ASP A CA 1
ATOM 4326 C C . ASP A 1 540 ? 84.313 -14.282 0.724 1.00 45.66 540 ASP A C 1
ATOM 4328 O O . ASP A 1 540 ? 83.334 -14.796 1.261 1.00 45.66 540 ASP A O 1
ATOM 4332 N N . MET A 1 541 ? 84.301 -13.015 0.295 1.00 50.94 541 MET A N 1
ATOM 4333 C CA . MET A 1 541 ? 83.152 -12.103 0.344 1.00 50.94 541 MET A CA 1
ATOM 4334 C C . MET A 1 541 ? 82.713 -11.733 -1.075 1.00 50.94 541 MET A C 1
ATOM 4336 O O . MET A 1 541 ? 83.520 -11.180 -1.824 1.00 50.94 541 MET A O 1
ATOM 4340 N N . ASP A 1 542 ? 81.443 -11.983 -1.400 1.00 57.66 542 ASP A N 1
ATOM 4341 C CA . ASP A 1 542 ? 80.828 -11.658 -2.695 1.00 57.66 542 ASP A CA 1
ATOM 4342 C C . ASP A 1 542 ? 80.803 -10.143 -2.990 1.00 57.66 542 ASP A C 1
ATOM 4344 O O . ASP A 1 542 ? 80.896 -9.304 -2.086 1.00 57.66 542 ASP A O 1
ATOM 4348 N N . GLU A 1 543 ? 80.616 -9.778 -4.263 1.00 63.16 543 GLU A N 1
ATOM 4349 C CA . GLU A 1 543 ? 80.370 -8.387 -4.660 1.00 63.16 543 GLU A CA 1
ATOM 4350 C C . GLU A 1 543 ? 79.025 -7.882 -4.108 1.00 63.16 543 GLU A C 1
ATOM 4352 O O . GLU A 1 543 ? 78.009 -8.587 -4.108 1.00 63.16 543 GLU A O 1
ATOM 4357 N N . VAL A 1 544 ? 79.001 -6.632 -3.632 1.00 63.72 544 VAL A N 1
ATOM 4358 C CA . VAL A 1 544 ? 77.829 -6.058 -2.953 1.00 63.72 544 VAL A CA 1
ATOM 4359 C C . VAL A 1 544 ? 77.260 -4.895 -3.753 1.00 63.72 544 VAL A C 1
ATOM 4361 O O . VAL A 1 544 ? 77.911 -3.859 -3.919 1.00 63.72 544 VAL A O 1
ATOM 4364 N N . LEU A 1 545 ? 76.005 -5.033 -4.182 1.00 68.38 545 LEU A N 1
ATOM 4365 C CA . LEU A 1 545 ? 75.237 -3.948 -4.779 1.00 68.38 545 LEU A CA 1
ATOM 4366 C C . LEU A 1 545 ? 74.473 -3.190 -3.683 1.00 68.38 545 LEU A C 1
ATOM 4368 O O . LEU A 1 545 ? 73.637 -3.748 -2.962 1.00 68.38 545 LEU A O 1
ATOM 4372 N N . LEU A 1 546 ? 74.756 -1.895 -3.566 1.00 66.19 546 LEU A N 1
ATOM 4373 C CA . LEU A 1 546 ? 74.064 -0.983 -2.659 1.00 66.19 546 LEU A CA 1
ATOM 4374 C C . LEU A 1 546 ? 73.009 -0.186 -3.426 1.00 66.19 546 LEU A C 1
ATOM 4376 O O . LEU A 1 546 ? 73.313 0.399 -4.467 1.00 66.19 546 LEU A O 1
ATOM 4380 N N . LEU A 1 547 ? 71.796 -0.113 -2.876 1.00 67.19 547 LEU A N 1
ATOM 4381 C CA . LEU A 1 547 ? 70.700 0.721 -3.361 1.00 67.19 547 LEU A CA 1
ATOM 4382 C C . LEU A 1 547 ? 70.291 1.733 -2.281 1.00 67.19 547 LEU A C 1
ATOM 4384 O O . LEU A 1 547 ? 70.180 1.404 -1.099 1.00 67.19 547 LEU A O 1
ATOM 4388 N N . ALA A 1 548 ? 70.023 2.969 -2.687 1.00 68.62 548 ALA A N 1
ATOM 4389 C CA . ALA A 1 548 ? 69.469 3.997 -1.810 1.00 68.62 548 ALA A CA 1
ATOM 4390 C C . ALA A 1 548 ? 68.226 4.623 -2.440 1.00 68.62 548 ALA A C 1
ATOM 4392 O O . ALA A 1 548 ? 68.202 4.865 -3.648 1.00 68.62 548 ALA A O 1
ATOM 4393 N N . PHE A 1 549 ? 67.225 4.894 -1.609 1.00 69.56 549 PHE A N 1
ATOM 4394 C CA . PHE A 1 549 ? 66.051 5.694 -1.929 1.00 69.56 549 PHE A CA 1
ATOM 4395 C C . PHE A 1 549 ? 66.292 7.140 -1.501 1.00 69.56 549 PHE A C 1
ATOM 4397 O O . PHE A 1 549 ? 66.779 7.395 -0.396 1.00 69.56 549 PHE A O 1
ATOM 4404 N N . HIS A 1 550 ? 65.924 8.074 -2.372 1.00 67.69 550 HIS A N 1
ATOM 4405 C CA . HIS A 1 550 ? 66.045 9.516 -2.156 1.00 67.69 550 HIS A CA 1
ATOM 4406 C C . HIS A 1 550 ? 64.678 10.170 -2.333 1.00 67.69 550 HIS A C 1
ATOM 4408 O O . HIS A 1 550 ? 63.839 9.639 -3.058 1.00 67.69 550 HIS A O 1
ATOM 4414 N N . GLU A 1 551 ? 64.461 11.330 -1.709 1.00 65.62 551 GLU A N 1
ATOM 4415 C CA . GLU A 1 551 ? 63.221 12.088 -1.909 1.00 65.62 551 GLU A CA 1
ATOM 4416 C C . GLU A 1 551 ? 63.085 12.550 -3.370 1.00 65.62 551 GLU A C 1
ATOM 4418 O O . GLU A 1 551 ? 63.820 13.423 -3.841 1.00 65.62 551 GLU A O 1
ATOM 4423 N N . GLY A 1 552 ? 62.119 11.965 -4.075 1.00 66.06 552 GLY A N 1
ATOM 4424 C CA . GLY A 1 552 ? 61.817 12.215 -5.477 1.00 66.06 552 GLY A CA 1
ATOM 4425 C C . GLY A 1 552 ? 60.664 13.197 -5.697 1.00 66.06 552 GLY A C 1
ATOM 4426 O O . GLY A 1 552 ? 59.769 13.396 -4.870 1.00 66.06 552 GLY A O 1
ATOM 4427 N N . LYS A 1 553 ? 60.626 13.782 -6.899 1.00 63.97 553 LYS A N 1
ATOM 4428 C CA . LYS A 1 553 ? 59.588 14.737 -7.352 1.00 63.97 553 LYS A CA 1
ATOM 4429 C C . LYS A 1 553 ? 58.155 14.169 -7.305 1.00 63.97 553 LYS A C 1
ATOM 4431 O O . LYS A 1 553 ? 57.178 14.928 -7.282 1.00 63.97 553 LYS A O 1
ATOM 4436 N N . PHE A 1 554 ? 58.034 12.840 -7.295 1.00 64.38 554 PHE A N 1
ATOM 4437 C CA . PHE A 1 554 ? 56.786 12.086 -7.405 1.00 64.38 554 PHE A CA 1
ATOM 4438 C C . PHE A 1 554 ? 56.313 11.442 -6.093 1.00 64.38 554 PHE A C 1
ATOM 4440 O O . PHE A 1 554 ? 55.181 10.969 -6.044 1.00 64.38 554 PHE A O 1
ATOM 4447 N N . ASP A 1 555 ? 57.099 11.470 -5.015 1.00 62.62 555 ASP A N 1
ATOM 4448 C CA . ASP A 1 555 ? 56.853 10.684 -3.790 1.00 62.62 555 ASP A CA 1
ATOM 4449 C C . ASP A 1 555 ? 55.507 10.989 -3.115 1.00 62.62 555 ASP A C 1
ATOM 4451 O O . ASP A 1 555 ? 54.861 10.108 -2.545 1.00 62.62 555 ASP A O 1
ATOM 4455 N N . LYS A 1 556 ? 55.015 12.224 -3.270 1.00 56.97 556 LYS A N 1
ATOM 4456 C CA . LYS A 1 556 ? 53.667 12.662 -2.861 1.00 56.97 556 LYS A CA 1
ATOM 4457 C C . LYS A 1 556 ? 52.520 11.839 -3.474 1.00 56.97 556 LYS A C 1
ATOM 4459 O O . LYS A 1 556 ? 51.423 11.836 -2.925 1.00 56.97 556 LYS A O 1
ATOM 4464 N N . PHE A 1 557 ? 52.759 11.162 -4.598 1.00 58.47 557 PHE A N 1
ATOM 4465 C CA . PHE A 1 557 ? 51.815 10.256 -5.258 1.00 58.47 557 PHE A CA 1
ATOM 4466 C C . PHE A 1 557 ? 51.958 8.796 -4.793 1.00 58.47 557 PHE A C 1
ATOM 4468 O O . PHE A 1 557 ? 51.206 7.945 -5.260 1.00 58.47 557 PHE A O 1
ATOM 4475 N N . LYS A 1 558 ? 52.912 8.501 -3.893 1.00 62.16 558 LYS A N 1
ATOM 4476 C CA . LYS A 1 558 ? 53.281 7.152 -3.428 1.00 62.16 558 LYS A CA 1
ATOM 4477 C C . LYS A 1 558 ? 53.448 6.144 -4.584 1.00 62.16 558 LYS A C 1
ATOM 4479 O O . LYS A 1 558 ? 52.760 5.122 -4.607 1.00 62.16 558 LYS A O 1
ATOM 4484 N N . PRO A 1 559 ? 54.323 6.422 -5.571 1.00 59.78 559 PRO A N 1
ATOM 4485 C CA . PRO A 1 559 ? 54.511 5.526 -6.704 1.00 59.78 559 PRO A CA 1
ATOM 4486 C C . PRO A 1 559 ? 54.986 4.150 -6.227 1.00 59.78 559 PRO A C 1
ATOM 4488 O O . PRO A 1 559 ? 55.953 4.038 -5.468 1.00 59.78 559 PRO A O 1
ATOM 4491 N N . LYS A 1 560 ? 54.293 3.100 -6.682 1.00 61.06 560 LYS A N 1
ATOM 4492 C CA . LYS A 1 560 ? 54.645 1.711 -6.376 1.00 61.06 560 LYS A CA 1
ATOM 4493 C C . LYS A 1 560 ? 56.044 1.381 -6.881 1.00 61.06 560 LYS A C 1
ATOM 4495 O O . LYS A 1 560 ? 56.412 1.760 -7.992 1.00 61.06 560 LYS A O 1
ATOM 4500 N N . LEU A 1 561 ? 56.787 0.629 -6.078 1.00 62.06 561 LEU A N 1
ATOM 4501 C CA . LEU A 1 561 ? 58.119 0.156 -6.423 1.00 62.06 561 LEU A CA 1
ATOM 4502 C C . LEU A 1 561 ? 58.015 -0.990 -7.449 1.00 62.06 561 LEU A C 1
ATOM 4504 O O . LEU A 1 561 ? 57.456 -2.038 -7.120 1.00 62.06 561 LEU A O 1
ATOM 4508 N N . PRO A 1 562 ? 58.521 -0.842 -8.688 1.00 63.47 562 PRO A N 1
ATOM 4509 C CA . PRO A 1 562 ? 58.562 -1.955 -9.627 1.00 63.47 562 PRO A CA 1
ATOM 4510 C C . PRO A 1 562 ? 59.571 -3.017 -9.169 1.00 63.47 562 PRO A C 1
ATOM 4512 O O . PRO A 1 562 ? 60.532 -2.725 -8.458 1.00 63.47 562 PRO A O 1
ATOM 4515 N N . LYS A 1 563 ? 59.397 -4.256 -9.636 1.00 69.31 563 LYS A N 1
ATOM 4516 C CA . LYS A 1 563 ? 60.394 -5.322 -9.458 1.00 69.31 563 LYS A CA 1
ATOM 4517 C C . LYS A 1 563 ? 61.663 -4.964 -10.235 1.00 69.31 563 LYS A C 1
ATOM 4519 O O . LYS A 1 563 ? 61.672 -5.054 -11.460 1.00 69.31 563 LYS A O 1
ATOM 4524 N N . ILE A 1 564 ? 62.714 -4.551 -9.527 1.00 69.75 564 ILE A N 1
ATOM 4525 C CA . ILE A 1 564 ? 64.014 -4.220 -10.126 1.00 69.75 564 ILE A CA 1
ATOM 4526 C C . ILE A 1 564 ? 64.865 -5.487 -10.204 1.00 69.75 564 ILE A C 1
ATOM 4528 O O . ILE A 1 564 ? 65.040 -6.185 -9.205 1.00 69.75 564 ILE A O 1
ATOM 4532 N N . PHE A 1 565 ? 65.421 -5.754 -11.382 1.00 74.25 565 PHE A N 1
ATOM 4533 C CA . PHE A 1 565 ? 66.380 -6.826 -11.640 1.00 74.25 565 PHE A CA 1
ATOM 4534 C C . PHE A 1 565 ? 67.733 -6.198 -11.995 1.00 74.25 565 PHE A C 1
ATOM 4536 O O . PHE A 1 565 ? 67.766 -5.187 -12.696 1.00 74.25 565 PHE A O 1
ATOM 4543 N N . ALA A 1 566 ? 68.833 -6.799 -11.544 1.00 74.38 566 ALA A N 1
ATOM 4544 C CA . ALA A 1 566 ? 70.155 -6.572 -12.125 1.00 74.38 566 ALA A CA 1
ATOM 4545 C C . ALA A 1 566 ? 70.518 -7.760 -13.009 1.00 74.38 566 ALA A C 1
ATOM 4547 O O . ALA A 1 566 ? 70.188 -8.899 -12.678 1.00 74.38 566 ALA A O 1
ATOM 4548 N N . LYS A 1 567 ? 71.248 -7.498 -14.091 1.00 75.00 567 LYS A N 1
ATOM 4549 C CA . LYS A 1 567 ? 71.915 -8.540 -14.864 1.00 75.00 567 LYS A CA 1
ATOM 4550 C C . LYS A 1 567 ? 73.400 -8.538 -14.519 1.00 75.00 567 LYS A C 1
ATOM 4552 O O . LYS A 1 567 ? 74.052 -7.507 -14.666 1.00 75.00 567 LYS A O 1
ATOM 4557 N N . TYR A 1 568 ? 73.918 -9.675 -14.069 1.00 68.75 568 TYR A N 1
ATOM 4558 C CA . TYR A 1 568 ? 75.334 -9.854 -13.747 1.00 68.75 568 TYR A CA 1
ATOM 4559 C C . TYR A 1 568 ? 75.831 -11.142 -14.413 1.00 68.75 568 TYR A C 1
ATOM 4561 O O . TYR A 1 568 ? 75.339 -12.241 -14.137 1.00 68.75 568 TYR A O 1
ATOM 4569 N N . GLY A 1 569 ? 76.746 -10.997 -15.375 1.00 69.25 569 GLY A N 1
ATOM 4570 C CA . GLY A 1 569 ? 77.034 -12.051 -16.351 1.00 69.25 569 GLY A CA 1
ATOM 4571 C C . GLY A 1 569 ? 75.768 -12.481 -17.107 1.00 69.25 569 GLY A C 1
ATOM 4572 O O . GLY A 1 569 ? 74.951 -11.651 -17.506 1.00 69.25 569 GLY A O 1
ATOM 4573 N N . ASP A 1 570 ? 75.579 -13.791 -17.266 1.00 57.75 570 ASP A N 1
ATOM 4574 C CA . ASP A 1 570 ? 74.412 -14.387 -17.936 1.00 57.75 570 ASP A CA 1
ATOM 4575 C C . ASP A 1 570 ? 73.212 -14.657 -17.001 1.00 57.75 570 ASP A C 1
ATOM 4577 O O . ASP A 1 570 ? 72.314 -15.422 -17.354 1.00 57.75 570 ASP A O 1
ATOM 4581 N N . LYS A 1 571 ? 73.171 -14.051 -15.803 1.00 62.38 571 LYS A N 1
ATOM 4582 C CA . LYS A 1 571 ? 72.077 -14.227 -14.830 1.00 62.38 571 LYS A CA 1
ATOM 4583 C C . LYS A 1 571 ? 71.318 -12.925 -14.575 1.00 62.38 571 LYS A C 1
ATOM 4585 O O . LYS A 1 571 ? 71.927 -11.898 -14.279 1.00 62.38 571 LYS A O 1
ATOM 4590 N N . ASP A 1 572 ? 69.989 -13.015 -14.595 1.00 70.94 572 ASP A N 1
ATOM 4591 C CA . ASP A 1 572 ? 69.082 -11.948 -14.164 1.00 70.94 572 ASP A CA 1
ATOM 4592 C C . ASP A 1 572 ? 68.679 -12.168 -12.692 1.00 70.94 572 ASP A C 1
ATOM 4594 O O . ASP A 1 572 ? 67.890 -13.059 -12.364 1.00 70.94 572 ASP A O 1
ATOM 4598 N N . THR A 1 573 ? 69.214 -11.346 -11.789 1.00 68.38 573 THR A N 1
ATOM 4599 C CA . THR A 1 573 ? 68.976 -11.415 -10.340 1.00 68.38 573 THR A CA 1
ATOM 4600 C C . THR A 1 573 ? 67.925 -10.385 -9.920 1.00 68.38 573 THR A C 1
ATOM 4602 O O . THR A 1 573 ? 68.142 -9.174 -9.985 1.00 68.38 573 THR A O 1
ATOM 4605 N N . LEU A 1 574 ? 66.769 -10.859 -9.443 1.00 63.69 574 LEU A N 1
ATOM 4606 C CA . LEU A 1 574 ? 65.699 -10.020 -8.888 1.00 63.69 574 LEU A CA 1
ATOM 4607 C C . LEU A 1 574 ? 66.149 -9.370 -7.571 1.00 63.69 574 LEU A C 1
ATOM 4609 O O . LEU A 1 574 ? 66.221 -10.055 -6.549 1.00 63.69 574 LEU A O 1
ATOM 4613 N N . LEU A 1 575 ? 66.404 -8.060 -7.579 1.00 65.12 575 LEU A N 1
ATOM 4614 C CA . LEU A 1 575 ? 66.919 -7.306 -6.431 1.00 65.12 575 LEU A CA 1
ATOM 4615 C C . LEU A 1 575 ? 65.840 -6.987 -5.395 1.00 65.12 575 LEU A C 1
ATOM 4617 O O . LEU A 1 575 ? 66.067 -7.200 -4.203 1.00 65.12 575 LEU A O 1
ATOM 4621 N N . LEU A 1 576 ? 64.685 -6.487 -5.846 1.00 61.69 576 LEU A N 1
ATOM 4622 C CA . LEU A 1 576 ? 63.621 -5.954 -4.989 1.00 61.69 576 LEU A CA 1
ATOM 4623 C C . LEU A 1 576 ? 62.262 -6.581 -5.324 1.00 61.69 576 LEU A C 1
ATOM 4625 O O . LEU A 1 576 ? 61.884 -6.702 -6.490 1.00 61.69 576 LEU A O 1
ATOM 4629 N N . LEU A 1 577 ? 61.530 -6.972 -4.280 1.00 52.88 577 LEU A N 1
ATOM 4630 C CA . LEU A 1 577 ? 60.201 -7.582 -4.346 1.00 52.88 577 LEU A CA 1
ATOM 4631 C C . LEU A 1 577 ? 59.123 -6.589 -3.879 1.00 52.88 577 LEU A C 1
ATOM 4633 O O . LEU A 1 577 ? 59.360 -5.756 -3.012 1.00 52.88 577 LEU A O 1
ATOM 4637 N N . ASP A 1 578 ? 57.938 -6.690 -4.484 1.00 49.88 578 ASP A N 1
ATOM 4638 C CA . ASP A 1 578 ? 56.809 -5.765 -4.307 1.00 49.88 578 ASP A CA 1
ATOM 4639 C C . ASP A 1 578 ? 56.039 -6.057 -3.003 1.00 49.88 578 ASP A C 1
ATOM 4641 O O . ASP A 1 578 ? 55.057 -6.801 -2.999 1.00 49.88 578 ASP A O 1
ATOM 4645 N N . THR A 1 579 ? 56.523 -5.502 -1.886 1.00 43.53 579 THR A N 1
ATOM 4646 C CA . THR A 1 579 ? 55.848 -5.503 -0.573 1.00 43.53 579 THR A CA 1
ATOM 4647 C C . THR A 1 579 ? 56.144 -4.219 0.204 1.00 43.53 579 THR A C 1
ATOM 4649 O O . THR A 1 579 ? 57.302 -3.913 0.476 1.00 43.53 579 THR A O 1
ATOM 4652 N N . GLU A 1 580 ? 55.107 -3.508 0.656 1.00 43.91 580 GLU A N 1
ATOM 4653 C CA . GLU A 1 580 ? 55.194 -2.218 1.374 1.00 43.91 580 GLU A CA 1
ATOM 4654 C C . GLU A 1 580 ? 55.698 -2.323 2.839 1.00 43.91 580 GLU A C 1
ATOM 4656 O O . GLU A 1 580 ? 55.398 -1.459 3.661 1.00 43.91 580 GLU A O 1
ATOM 4661 N N . ALA A 1 581 ? 56.422 -3.390 3.211 1.00 38.34 581 ALA A N 1
ATOM 4662 C CA . ALA A 1 581 ? 56.628 -3.760 4.616 1.00 38.34 581 ALA A CA 1
ATOM 4663 C C . ALA A 1 581 ? 57.963 -4.473 4.944 1.00 38.34 581 ALA A C 1
ATOM 4665 O O . ALA A 1 581 ? 57.929 -5.568 5.488 1.00 38.34 581 ALA A O 1
ATOM 4666 N N . THR A 1 582 ? 59.115 -3.837 4.683 1.00 36.34 582 THR A N 1
ATOM 4667 C CA . THR A 1 582 ? 60.337 -3.900 5.538 1.00 36.34 582 THR A CA 1
ATOM 4668 C C . THR A 1 582 ? 61.399 -2.908 5.035 1.00 36.34 582 THR A C 1
ATOM 4670 O O . THR A 1 582 ? 62.273 -3.277 4.253 1.00 36.34 582 THR A O 1
ATOM 4673 N N . TYR A 1 583 ? 61.355 -1.658 5.505 1.00 44.62 583 TYR A N 1
ATOM 4674 C CA . TYR A 1 583 ? 62.438 -0.680 5.327 1.00 44.62 583 TYR A CA 1
ATOM 4675 C C . TYR A 1 583 ? 62.618 0.104 6.633 1.00 44.62 583 TYR A C 1
ATOM 4677 O O . TYR A 1 583 ? 61.708 0.817 7.052 1.00 44.62 583 TYR A O 1
ATOM 4685 N N . GLU A 1 584 ? 63.767 -0.036 7.298 1.00 36.28 584 GLU A N 1
ATOM 4686 C CA . GLU A 1 584 ? 64.053 0.686 8.544 1.00 36.28 584 GLU A CA 1
ATOM 4687 C C . GLU A 1 584 ? 64.609 2.089 8.252 1.00 36.28 584 GLU A C 1
ATOM 4689 O O . GLU A 1 584 ? 65.586 2.246 7.516 1.00 36.28 584 GLU A O 1
ATOM 4694 N N . GLN A 1 585 ? 64.015 3.122 8.856 1.00 36.12 585 GLN A N 1
ATOM 4695 C CA . GLN A 1 585 ? 64.634 4.448 8.926 1.00 36.12 585 GLN A CA 1
ATOM 4696 C C . GLN A 1 585 ? 65.719 4.452 10.009 1.00 36.12 585 GLN A C 1
ATOM 4698 O O . GLN A 1 585 ? 65.440 4.171 11.174 1.00 36.12 585 GLN A O 1
ATOM 4703 N N . LEU A 1 586 ? 66.948 4.820 9.640 1.00 37.66 586 LEU A N 1
ATOM 4704 C CA . LEU A 1 586 ? 68.042 5.010 10.591 1.00 37.66 586 LEU A CA 1
ATOM 4705 C C . LEU A 1 586 ? 67.985 6.424 11.211 1.00 37.66 586 LEU A C 1
ATOM 4707 O O . LEU A 1 586 ? 67.935 7.399 10.460 1.00 37.66 586 LEU A O 1
ATOM 4711 N N . PRO A 1 587 ? 68.020 6.567 12.553 1.00 29.78 587 PRO A N 1
ATOM 4712 C CA . PRO A 1 587 ? 68.018 7.874 13.212 1.00 29.78 587 PRO A CA 1
ATOM 4713 C C . PRO A 1 587 ? 69.266 8.724 12.928 1.00 29.78 587 PRO A C 1
ATOM 4715 O O . PRO A 1 587 ? 70.369 8.214 12.725 1.00 29.78 587 PRO A O 1
ATOM 4718 N N . THR A 1 588 ? 69.094 10.044 12.995 1.00 36.34 588 THR A N 1
ATOM 4719 C CA . THR A 1 588 ? 70.023 11.066 12.481 1.00 36.34 588 THR A CA 1
ATOM 4720 C C . THR A 1 588 ? 71.380 11.184 13.195 1.00 36.34 588 THR A C 1
ATOM 4722 O O . THR A 1 588 ? 72.269 11.853 12.677 1.00 36.34 588 THR A O 1
ATOM 4725 N N . ASP A 1 589 ? 71.570 10.546 14.356 1.00 37.72 589 ASP A N 1
ATOM 4726 C CA . ASP A 1 589 ? 72.698 10.812 15.271 1.00 37.72 589 ASP A CA 1
ATOM 4727 C C . ASP A 1 589 ? 73.816 9.747 15.299 1.00 37.72 589 ASP A C 1
ATOM 4729 O O . ASP A 1 589 ? 74.715 9.784 16.146 1.00 37.72 589 ASP A O 1
ATOM 4733 N N . ILE A 1 590 ? 73.869 8.825 14.329 1.00 39.91 590 ILE A N 1
ATOM 4734 C CA . ILE A 1 590 ? 75.002 7.879 14.186 1.00 39.91 590 ILE A CA 1
ATOM 4735 C C . ILE A 1 590 ? 76.212 8.582 13.524 1.00 39.91 590 ILE A C 1
ATOM 4737 O O . ILE A 1 590 ? 76.806 8.094 12.561 1.00 39.91 590 ILE A O 1
ATOM 4741 N N . SER A 1 591 ? 76.628 9.734 14.067 1.00 35.81 591 SER A N 1
ATOM 4742 C CA . SER A 1 591 ? 77.646 10.621 13.474 1.00 35.81 591 SER A CA 1
ATOM 4743 C C . SER A 1 591 ? 79.049 10.524 14.109 1.00 35.81 591 SER A C 1
ATOM 4745 O O . SER A 1 591 ? 80.039 10.778 13.431 1.00 35.81 591 SER A O 1
ATOM 4747 N N . ASN A 1 592 ? 79.210 9.997 15.339 1.00 34.88 592 ASN A N 1
ATOM 4748 C CA . ASN A 1 592 ? 80.538 9.932 16.004 1.00 34.88 592 ASN A CA 1
ATOM 4749 C C . ASN A 1 592 ? 81.138 8.531 16.289 1.00 34.88 592 ASN A C 1
ATOM 4751 O O . ASN A 1 592 ? 82.356 8.405 16.321 1.00 34.88 592 ASN A O 1
ATOM 4755 N N . ALA A 1 593 ? 80.349 7.454 16.411 1.00 34.12 593 ALA A N 1
ATOM 4756 C CA . ALA A 1 593 ? 80.864 6.171 16.936 1.00 34.12 593 ALA A CA 1
ATOM 4757 C C . ALA A 1 593 ? 81.911 5.405 16.078 1.00 34.12 593 ALA A C 1
ATOM 4759 O O . ALA A 1 593 ? 82.749 4.695 16.630 1.00 34.12 593 ALA A O 1
ATOM 4760 N N . VAL A 1 594 ? 81.891 5.532 14.745 1.00 37.22 594 VAL A N 1
ATOM 4761 C CA . VAL A 1 594 ? 82.644 4.637 13.831 1.00 37.22 594 VAL A CA 1
ATOM 4762 C C . VAL A 1 594 ? 84.167 4.868 13.874 1.00 37.22 594 VAL A C 1
ATOM 4764 O O . VAL A 1 594 ? 84.944 3.976 13.547 1.00 37.22 594 VAL A O 1
ATOM 4767 N N . ALA A 1 595 ? 84.621 6.044 14.321 1.00 35.38 595 ALA A N 1
ATOM 4768 C CA . ALA A 1 595 ? 86.034 6.432 14.278 1.00 35.38 595 ALA A CA 1
ATOM 4769 C C . ALA A 1 595 ? 86.939 5.724 15.312 1.00 35.38 595 ALA A C 1
ATOM 4771 O O . ALA A 1 595 ? 88.160 5.788 15.180 1.00 35.38 595 ALA A O 1
ATOM 4772 N N . LEU A 1 596 ? 86.375 5.074 16.341 1.00 34.16 596 LEU A N 1
ATOM 4773 C CA . LEU A 1 596 ? 87.150 4.562 17.483 1.00 34.16 596 LEU A CA 1
ATOM 4774 C C . LEU A 1 596 ? 87.452 3.052 17.435 1.00 34.16 596 LEU A C 1
ATOM 4776 O O . LEU A 1 596 ? 88.356 2.584 18.122 1.00 34.16 596 LEU A O 1
ATOM 4780 N N . LEU A 1 597 ? 86.689 2.273 16.661 1.00 35.22 597 LEU A N 1
ATOM 4781 C CA . LEU A 1 597 ? 86.638 0.806 16.798 1.00 35.22 597 LEU A CA 1
ATOM 4782 C C . LEU A 1 597 ? 87.406 0.029 15.716 1.00 35.22 597 LEU A C 1
ATOM 4784 O O . LEU A 1 597 ? 87.445 -1.196 15.739 1.00 35.22 597 LEU A O 1
ATOM 4788 N N . SER A 1 598 ? 88.111 0.731 14.832 1.00 36.94 598 SER A N 1
ATOM 4789 C CA . SER A 1 598 ? 88.909 0.170 13.733 1.00 36.94 598 SER A CA 1
ATOM 4790 C C . SER A 1 598 ? 90.347 -0.241 14.110 1.00 36.94 598 SER A C 1
ATOM 4792 O O . SER A 1 598 ? 91.176 -0.411 13.216 1.00 36.94 598 SER A O 1
ATOM 4794 N N . ARG A 1 599 ? 90.690 -0.370 15.408 1.00 39.78 599 ARG A N 1
ATOM 4795 C CA . ARG A 1 599 ? 92.093 -0.586 15.846 1.00 39.78 599 ARG A CA 1
ATOM 4796 C C . ARG A 1 599 ? 92.394 -1.584 16.978 1.00 39.78 599 ARG A C 1
ATOM 4798 O O . ARG A 1 599 ? 93.580 -1.825 17.177 1.00 39.78 599 ARG A O 1
ATOM 4805 N N . ILE A 1 600 ? 91.429 -2.141 17.731 1.00 37.22 600 ILE A N 1
ATOM 4806 C CA . ILE A 1 600 ? 91.769 -2.889 18.975 1.00 37.22 600 ILE A CA 1
ATOM 4807 C C . ILE A 1 600 ? 91.214 -4.327 19.102 1.00 37.22 600 ILE A C 1
ATOM 4809 O O . ILE A 1 600 ? 91.953 -5.167 19.606 1.00 37.22 600 ILE A O 1
ATOM 4813 N N . HIS A 1 601 ? 89.999 -4.681 18.648 1.00 33.16 601 HIS A N 1
ATOM 4814 C CA . HIS A 1 601 ? 89.518 -6.081 18.746 1.00 33.16 601 HIS A CA 1
ATOM 4815 C C . HIS A 1 601 ? 88.674 -6.569 17.546 1.00 33.16 601 HIS A C 1
ATOM 4817 O O . HIS A 1 601 ? 87.949 -5.770 16.956 1.00 33.16 601 HIS A O 1
ATOM 4823 N N . PRO A 1 602 ? 88.731 -7.873 17.182 1.00 45.88 602 PRO A N 1
ATOM 4824 C CA . PRO A 1 602 ? 88.312 -8.354 15.862 1.00 45.88 602 PRO A CA 1
ATOM 4825 C C . PRO A 1 602 ? 86.942 -9.070 15.835 1.00 45.88 602 PRO A C 1
ATOM 4827 O O . PRO A 1 602 ? 86.824 -10.134 15.232 1.00 45.88 602 PRO A O 1
ATOM 4830 N N . GLN A 1 603 ? 85.895 -8.536 16.483 1.00 41.00 603 GLN A N 1
ATOM 4831 C CA . GLN A 1 603 ? 84.540 -9.116 16.391 1.00 41.00 603 GLN A CA 1
ATOM 4832 C C . GLN A 1 603 ? 83.410 -8.077 16.212 1.00 41.00 603 GLN A C 1
ATOM 4834 O O . GLN A 1 603 ? 82.910 -7.493 17.170 1.00 41.00 603 GLN A O 1
ATOM 4839 N N . THR A 1 604 ? 82.901 -8.012 14.973 1.00 43.25 604 THR A N 1
ATOM 4840 C CA . THR A 1 604 ? 81.562 -7.538 14.540 1.00 43.25 604 THR A CA 1
ATOM 4841 C C . THR A 1 604 ? 81.249 -6.020 14.436 1.00 43.25 604 THR A C 1
ATOM 4843 O O . THR A 1 604 ? 81.734 -5.193 15.199 1.00 43.25 604 THR A O 1
ATOM 4846 N N . LYS A 1 605 ? 80.326 -5.706 13.498 1.00 41.25 605 LYS A N 1
ATOM 4847 C CA . LYS A 1 605 ? 79.391 -4.547 13.447 1.00 41.25 605 LYS A CA 1
ATOM 4848 C C . LYS A 1 605 ? 79.909 -3.105 13.206 1.00 41.25 605 LYS A C 1
ATOM 4850 O O . LYS A 1 605 ? 79.544 -2.217 13.966 1.00 41.25 605 LYS A O 1
ATOM 4855 N N . TRP A 1 606 ? 80.584 -2.809 12.082 1.00 34.75 606 TRP A N 1
ATOM 4856 C CA . TRP A 1 606 ? 80.832 -1.406 11.641 1.00 34.75 606 TRP A CA 1
ATOM 4857 C C . TRP A 1 606 ? 80.658 -1.145 10.129 1.00 34.75 606 TRP A C 1
ATOM 4859 O O . TRP A 1 606 ? 81.516 -0.552 9.486 1.00 34.75 606 TRP A O 1
ATOM 4869 N N . LEU A 1 607 ? 79.519 -1.558 9.560 1.00 33.22 607 LEU A N 1
ATOM 4870 C CA . LEU A 1 607 ? 79.192 -1.377 8.132 1.00 33.22 607 LEU A CA 1
ATOM 4871 C C . LEU A 1 607 ? 79.189 0.095 7.617 1.00 33.22 607 LEU A C 1
ATOM 4873 O O . LEU A 1 607 ? 79.574 0.287 6.465 1.00 33.22 607 LEU A O 1
ATOM 4877 N N . PRO A 1 608 ? 78.793 1.142 8.386 1.00 41.91 608 PRO A N 1
ATOM 4878 C CA . PRO A 1 608 ? 78.571 2.473 7.808 1.00 41.91 608 PRO A CA 1
ATOM 4879 C C . PRO A 1 608 ? 79.471 3.595 8.371 1.00 41.91 608 PRO A C 1
ATOM 4881 O O . PRO A 1 608 ? 79.089 4.260 9.333 1.00 41.91 608 PRO A O 1
ATOM 4884 N N . ARG A 1 609 ? 80.613 3.884 7.720 1.00 33.69 609 ARG A N 1
ATOM 4885 C CA . ARG A 1 609 ? 81.081 5.264 7.402 1.00 33.69 609 ARG A CA 1
ATOM 4886 C C . ARG A 1 609 ? 82.444 5.298 6.693 1.00 33.69 609 ARG A C 1
ATOM 4888 O O . ARG A 1 609 ? 83.479 5.328 7.350 1.00 33.69 609 ARG A O 1
ATOM 4895 N N . LEU A 1 610 ? 82.419 5.432 5.365 1.00 35.06 610 LEU A N 1
ATOM 4896 C CA . LEU A 1 610 ? 83.212 6.450 4.644 1.00 35.06 610 LEU A CA 1
ATOM 4897 C C . LEU A 1 610 ? 82.746 6.695 3.190 1.00 35.06 610 LEU A C 1
ATOM 4899 O O . LEU A 1 610 ? 83.509 7.171 2.356 1.00 35.06 610 LEU A O 1
ATOM 4903 N N . LEU A 1 611 ? 81.453 6.478 2.908 1.00 35.72 611 LEU A N 1
ATOM 4904 C CA . LEU A 1 611 ? 80.782 7.215 1.835 1.00 35.72 611 LEU A CA 1
ATOM 4905 C C . LEU A 1 611 ? 80.864 8.711 2.190 1.00 35.72 611 LEU A C 1
ATOM 4907 O O . LEU A 1 611 ? 80.229 9.160 3.145 1.00 35.72 611 LEU A O 1
ATOM 4911 N N . GLN A 1 612 ? 81.697 9.457 1.467 1.00 30.64 612 GLN A N 1
ATOM 4912 C CA . GLN A 1 612 ? 81.904 10.898 1.627 1.00 30.64 612 GLN A CA 1
ATOM 4913 C C . GLN A 1 612 ? 81.579 11.642 0.316 1.00 30.64 612 GLN A C 1
ATOM 4915 O O . GLN A 1 612 ? 81.509 11.011 -0.740 1.00 30.64 612 GLN A O 1
ATOM 4920 N N . PRO A 1 613 ? 81.216 12.938 0.376 1.00 34.22 613 PRO A N 1
ATOM 4921 C CA . PRO A 1 613 ? 79.860 13.255 -0.060 1.00 34.22 613 PRO A CA 1
ATOM 4922 C C . PRO A 1 613 ? 79.760 14.437 -1.030 1.00 34.22 613 PRO A C 1
ATOM 4924 O O . PRO A 1 613 ? 80.518 15.402 -0.949 1.00 34.22 613 PRO A O 1
ATOM 4927 N N . CYS A 1 614 ? 78.696 14.437 -1.831 1.00 27.27 614 CYS A N 1
ATOM 4928 C CA . CYS A 1 614 ? 78.155 15.655 -2.430 1.00 27.27 614 CYS A CA 1
ATOM 4929 C C . CYS A 1 614 ? 76.749 15.895 -1.870 1.00 27.27 614 CYS A C 1
ATOM 4931 O O . CYS A 1 614 ? 75.826 15.124 -2.114 1.00 27.27 614 CYS A O 1
ATOM 4933 N N . TYR A 1 615 ? 76.608 16.955 -1.075 1.00 30.02 615 TYR A N 1
ATOM 4934 C CA . TYR A 1 615 ? 75.336 17.379 -0.492 1.00 30.02 615 TYR A CA 1
ATOM 4935 C C . TYR A 1 615 ? 74.411 17.973 -1.564 1.00 30.02 615 TYR A C 1
ATOM 4937 O O . TYR A 1 615 ? 74.818 18.871 -2.291 1.00 30.02 615 TYR A O 1
ATOM 4945 N N . THR A 1 616 ? 73.126 17.627 -1.522 1.00 26.11 616 THR A N 1
ATOM 4946 C CA . THR A 1 616 ? 72.131 18.526 -0.902 1.00 26.11 616 THR A CA 1
ATOM 4947 C C . THR A 1 616 ? 71.167 17.683 -0.066 1.00 26.11 616 THR A C 1
ATOM 4949 O O . THR A 1 616 ? 70.926 16.521 -0.376 1.00 26.11 616 THR A O 1
ATOM 4952 N N . GLY A 1 617 ? 70.728 18.207 1.079 1.00 29.81 617 GLY A N 1
ATOM 4953 C CA . GLY A 1 617 ? 70.125 17.379 2.125 1.00 29.81 617 GLY A CA 1
ATOM 4954 C C . GLY A 1 617 ? 68.633 17.120 1.940 1.00 29.81 617 GLY A C 1
ATOM 4955 O O . GLY A 1 617 ? 67.866 18.072 1.788 1.00 29.81 617 GLY A O 1
ATOM 4956 N N . LYS A 1 618 ? 68.235 15.849 2.065 1.00 31.98 618 LYS A N 1
ATOM 4957 C CA . LYS A 1 618 ? 66.931 15.409 2.587 1.00 31.98 618 LYS A CA 1
ATOM 4958 C C . LYS A 1 618 ? 66.959 13.915 2.948 1.00 31.98 618 LYS A C 1
ATOM 4960 O O . LYS A 1 618 ? 68.022 13.300 2.879 1.00 31.98 618 LYS A O 1
ATOM 4965 N N . THR A 1 619 ? 65.854 13.367 3.447 1.00 36.09 619 THR A N 1
ATOM 4966 C CA . THR A 1 619 ? 65.831 12.073 4.153 1.00 36.09 619 THR A CA 1
ATOM 4967 C C . THR A 1 619 ? 65.911 10.872 3.203 1.00 36.09 619 THR A C 1
ATOM 4969 O O . THR A 1 619 ? 64.981 10.623 2.445 1.00 36.09 619 THR A O 1
ATOM 4972 N N . SER A 1 620 ? 66.996 10.094 3.276 1.00 36.19 620 SER A N 1
ATOM 4973 C CA . SER A 1 620 ? 67.223 8.883 2.469 1.00 36.19 620 SER A CA 1
ATOM 4974 C C . SER A 1 620 ? 67.185 7.594 3.302 1.00 36.19 620 SER A C 1
ATOM 4976 O O . SER A 1 620 ? 67.525 7.580 4.488 1.00 36.19 620 SER A O 1
ATOM 4978 N N . SER A 1 621 ? 66.784 6.487 2.672 1.00 42.00 621 SER A N 1
ATOM 4979 C CA . SER A 1 621 ? 66.758 5.139 3.262 1.00 42.00 621 SER A CA 1
ATOM 4980 C C . SER A 1 621 ? 67.466 4.132 2.349 1.00 42.00 621 SER A C 1
ATOM 4982 O O . SER A 1 621 ? 67.552 4.322 1.137 1.00 42.00 621 SER A O 1
ATOM 4984 N N . TYR A 1 622 ? 68.040 3.075 2.929 1.00 42.75 622 TYR A N 1
ATOM 4985 C CA . TYR A 1 622 ? 69.044 2.237 2.260 1.00 42.75 622 TYR A CA 1
ATOM 4986 C C . TYR A 1 622 ? 68.658 0.756 2.267 1.00 42.75 622 TYR A C 1
ATOM 4988 O O . TYR A 1 622 ? 68.135 0.249 3.258 1.00 42.75 622 TYR A O 1
ATOM 4996 N N . ALA A 1 623 ? 68.978 0.055 1.179 1.00 44.50 623 ALA A N 1
ATOM 4997 C CA . ALA A 1 623 ? 68.855 -1.394 1.048 1.00 44.50 623 ALA A CA 1
ATOM 4998 C C . ALA A 1 623 ? 70.115 -1.956 0.369 1.00 44.50 623 ALA A C 1
ATOM 5000 O O . ALA A 1 623 ? 70.645 -1.358 -0.565 1.00 44.50 623 ALA A O 1
ATOM 5001 N N . TYR A 1 624 ? 70.615 -3.104 0.819 1.00 45.47 624 TYR A N 1
ATOM 5002 C CA . TYR A 1 624 ? 71.821 -3.723 0.262 1.00 45.47 624 TYR A CA 1
ATOM 5003 C C . TYR A 1 624 ? 71.588 -5.193 -0.056 1.00 45.47 624 TYR A C 1
ATOM 5005 O O . TYR A 1 624 ? 70.753 -5.846 0.576 1.00 45.47 624 TYR A O 1
ATOM 5013 N N . ARG A 1 625 ? 72.328 -5.711 -1.040 1.00 46.59 625 ARG A N 1
ATOM 5014 C CA . ARG A 1 625 ? 72.259 -7.116 -1.436 1.00 46.59 625 ARG A CA 1
ATOM 5015 C C . ARG A 1 625 ? 73.589 -7.581 -2.035 1.00 46.59 625 ARG A C 1
ATOM 5017 O O . ARG A 1 625 ? 74.124 -6.924 -2.923 1.00 46.59 625 ARG A O 1
ATOM 5024 N N . THR A 1 626 ? 74.110 -8.701 -1.542 1.00 50.09 626 THR A N 1
ATOM 5025 C CA . THR A 1 626 ? 75.148 -9.485 -2.229 1.00 50.09 626 THR A CA 1
ATOM 5026 C C . THR A 1 626 ? 74.573 -10.086 -3.515 1.00 50.09 626 THR A C 1
ATOM 5028 O O . THR A 1 626 ? 73.388 -10.448 -3.540 1.00 50.09 626 THR A O 1
ATOM 5031 N N . LEU A 1 627 ? 75.376 -10.122 -4.583 1.00 45.06 627 LEU A N 1
ATOM 5032 C CA . LEU A 1 627 ? 74.977 -10.575 -5.926 1.00 45.06 627 LEU A CA 1
ATOM 5033 C C . LEU A 1 627 ? 75.360 -12.032 -6.220 1.00 45.06 627 LEU A C 1
ATOM 5035 O O . LEU A 1 627 ? 76.465 -12.440 -5.815 1.00 45.06 627 LEU A O 1
#

Organism: Amphimedon queenslandica (NCBI:txid400682)

pLDDT: mean 76.47, std 16.5, range [26.11, 95.12]

Secondary structure (DSSP, 8-state):
------STT-EESSPPPTT---B-TTT-SB-SSEEEETTT--EEEHHHHHHHHHTTPPPTTT--SS--EEE-HHHHHHHHT-EEE-TTGGGT---EEEGGGHHHHH-TTSSSSS-TTSEEE-SSTTT--EEEHHHHHHIIIII-TTSEEE-TTT--EEEHHHHSTTTIIIII-TT-B---TTGGGT-----BTTTHHHHHTSTHHHHHHHHHHHHHHHHHHHHHHHHHHHHHHHTTTGGG---------------------EEETTT--EE-HHHHHHHHHTTPPPTTT--S---EE--TTHHHHHHT-EEE-TTGGGT---EEEGGGHHHHHT-SSSS-S-TTSEEE-SSTTT--EEEHHHHHHIIIII-TT-EEE-TTT--EEEHHIIIIIIHHH-TTSEE--TT--S---EEGGGHHHHHHH-TT-BPPPTTGGGT-----BTTTHHHHHTSTHHHHHHHHHHHHHHHHHHHHHHHHHHHHHHHHHHHHHHHT----SS-PBSP----TTSPPEEEESSTTS-EEEEEEE---TTTT---EEEEEEE--TTGGG-------EEEETTEEEE---S-S---PPPPTTTTSGGGSSSSS---S----------------EEEEEE-